Protein 8R3Z (pdb70)

B-factor: mean 154.68, std 42.26, range [57.8, 381.92]

Radius of gyration: 29.31 Å; Cα contacts (8 Å, |Δi|>4): 1502; chains: 1; bounding box: 57×66×87 Å

Solvent-accessible surface area: 35392 Å² total; per-residue (Å²): 78,98,3,33,0,0,0,0,16,0,114,1,46,96,40,83,0,1,17,0,9,24,99,25,166,38,169,42,85,7,120,111,23,24,99,63,2,1,76,47,15,4,66,99,54,56,14,199,83,51,12,20,50,134,58,74,0,12,1,56,130,138,23,104,73,48,138,100,102,7,179,72,162,74,36,4,43,12,51,58,108,57,35,65,111,0,71,113,42,59,97,18,1,59,70,0,3,4,5,6,3,54,40,2,1,0,30,82,4,38,168,33,20,1,7,19,60,137,153,67,24,101,120,13,67,133,80,3,37,94,24,2,68,131,11,2,44,67,47,79,0,39,84,32,54,0,77,1,31,12,0,2,15,25,17,7,57,30,22,77,180,9,130,36,228,105,47,30,34,8,1,0,12,3,13,9,27,35,43,14,1,6,105,83,34,0,23,79,22,8,58,67,21,43,154,140,43,147,64,95,115,65,0,61,72,76,5,84,51,31,117,0,0,0,78,31,11,37,119,30,29,35,3,67,14,18,13,68,143,30,45,0,68,39,106,56,162,166,38,1,40,115,60,4,87,125,36,42,88,53,151,23,101,22,82,138,0,13,0,4,33,65,89,136,131,78,57,11,0,2,19,36,0,28,12,42,22,49,16,72,148,38,47,88,55,174,123,10,132,108,40,34,73,150,37,38,48,13,46,13,37,46,13,28,133,39,2,39,64,10,3,84,23,120,55,4,17,82,48,3,99,60,8,4,0,58,11,61,36,157,10,12,88,20,76,1,94,82,11,94,80,18,65,10,38,5,125,80,21,70,77,52,14,89,151,100,98,10,81,28,72,58,3,6,34,142,5,63,4,55,41,26,5,77,0,93,114,3,21,0,0,26,4,84,144,24,84,24,81,127,37,10,125,96,4,6,75,14,2,41,119,10,0,81,72,0,38,0,59,7,95,93,26,97,39,41,3,15,148,74,12,25,121,31,2,20,97,4,72,169,50,64,89,121,37,103,41,147,48,17,42,0,1,0,1,10,5,32,79,120,65,128,56,31,60,65,82,5,27,22,17,2,2,85,62,23,11,6,0,1,10,34,15,15,12,126,55,6,105,53,132,184,118,11,67,62,36,0,60,68,8,0,11,29,0,0,0,2,0,28,17,162,120,85,87,42,1,0,3,2,7,58,2,81,132,28,35,2,21,108,106,3,0,0,0,0,0,5,14,65,100,51,162,1,10,0,0,0,0,4,0,52,38,61,1,35,23,3,20,5,45,41,19,86,3,63,150,99,41,64,36,44,0,104,43,4,1,83,29,6,16,73,30,0,63,91,24,47,87,83,72,149,72,72,8,94,15,2,2,6,1,4,12,6,47,42,83,118,83,26,18,145,19,3,61,91,7,10,108,19,6,49,130,38,6,77,113,12,96,78,2,35,172,138,71,10,66,6,0,5,1,3,0,10,34,159,18,42,12,13,3,0,7,49,49,195,110,47,87,15,74,13,3,78,28,5,1,6,19,56,8,95,11,27,124,25,139,43,49,11,5,4,0,1,0,26,65,37,177,150,0,7,5,79,0,0,25,0,15,9,16,75,58,89,11,184,99,92,36,92,59,3,0,47,3,0,9,9,0,0,20,3,9,6,60,136,11,8,12,20,52,12,0,0,0,0,45,2,0,54,53,2,0,60,17,7,13,48,3,105,11,93,61,8,19,98,83,2,32,60,0,2,4,15,24

Sequence (755 aa):
IDLEMNLFPVKISNLKISIYSWLIFPKIDNYKVQRNILEIALSEEALYEYIIQKNKIYQKKRHPNIKRVVLFQFQIEINHLETVYLLDNPTLQNEIFGSICQTVGFEQIGHNYYYSAERQSSQLTQSTKESLKRIFPAIEIDGGKYYLKQGLTTAIHSTKKNFSKNAISNVVELEQTSKLIQKKNLLEIIMDLNRKVKDHHKIENLLIGSRFITHYNNRIYTIHGIAWNKDPTSTFQITFEEYYKKNYQLKISDLHQPLIIYYPILYFLPEFCHLFGLSNLDADNFRIRQEITRNTQMSPSDRYRKLKTFVENQDILEFFKVWGLDIDSRMISMSGIKLPSLEIQTQTGVFPINFEQSNWLSLLNRSQVIDAPELKKWMILYPKKSMSLQEARKFSNDFQKIAQQMGMVCRPPQLQGVFDMTKFLAILKKNPSQHHINSIQLILTITPNRNKTCYRKIKQLCYRDLGIANQNVVLKNLRDQKRRMPIIRNLVRQIICKVPNFNTKYGGALWKIKNNSIPDKTLIVGIDVWHGKSIAGIVFSTDKGLHYTANYTITPRKGLEFIHNLGKIIITQLQNHYNATRQYFENILIFRDGVGNTQYNKILQEEFKSIQQELTNSSIFSEKHPKIAIILVNKRINRRLFHKNKQGQILNPKPGTFIEDQYIKSEFSNYYLVPHFSRFGTTRPIHISVIYNNTKYVNFQFVEIANILCHLNYNWAGTVRIPASVEYAHKVADFIGSNQITSIAPELLQTQFYL

Secondary structure (DSSP, 8-state):
-EEEESEEEEEE---EEEEEE--BSS----SSHHHHHHHHHHHHHT--S-EEETTEEEESS------EE-----EE--EEEEEEETTT-HHHHHHHHHHHHHHTT-EEETTEEE--SSS--TTS-HHHHHHHHHHS--EEETTTTEEEEEEEEEEEEEBSS-------SEEEEEEEEEEEEEEEEHHHHHHHHHHHT--HHHHHHHHTT-EEEETTTTEEEE--EEESS--TTS-----HHHHHHHHT----S-SS--EEEE---EEE-GGGEEEESS-GGGTT-HHHHHHHHHHH---HHHHHHHHHHHHT-HHHHHHHHHTTEEE-SS-EEEE-EEPPP-EEE-SS-EEE--SS----HHHHHHS--SB-PPB-S-EEEEESTT--HHHHHHHHHHHHHHHHHTT--B---EEEEESSSSHHHHHHHH-HHHHTTTT--EEEEEESS--HHHHHHHHHHIIIII--EEEEEEHHHHH-SSSHHHHHHHHHHHHHHHS--TTTS---B--EESS--SPSSEEEEEEEEE----EEEEEEESSSSS--EEEEEE-SSTT----SSHHHHHHHHHHHHHHHHS---SEEEE--B--TTTTHHHHHHHHHHHHHHHHHH-HHHHSSPPEEEEEEEES-----EEEE-TT--EEPPPTTEEEE--SB--SSEEEEEE-S--SSSPPP-EEEEEEEE-SSS-HHHHHHHHHHHHTT-SSSSS--SS-HHHHHHHHHHHHHHHTT-S---HHHHTS-TT-

Foldseek 3Di:
DWWFWQWFQKAFDFFKK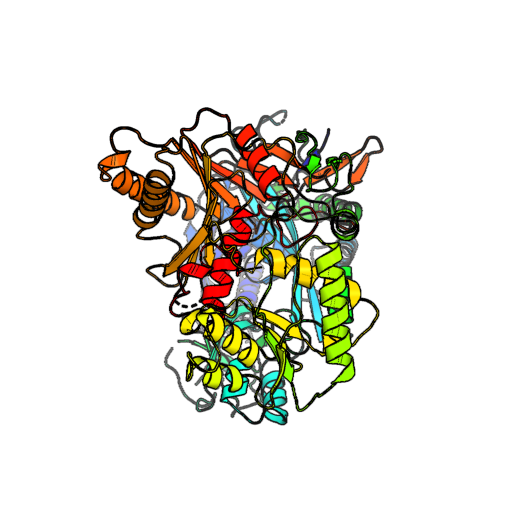WKKFKDWPDPAQQVPVVVVQVVVVCVVVPDPAWFDDPGIIIHRDDDDWDWDQDDPCGIITIGTDDIDTPLPDQVVVLVVVVRLLQAQAWDCAPQWTFHDDPSYHDVDDPVRVVLVCVLFPQDDAPVPWKTKTKGWRKGKFAWDLDVPVPDGGIIMHIFIDIWMWTPAFQQVVLVVCCVPVVDQVVSQVQQAQFWKAFDLVNYIAGFHGKAQVDWCCDDDVCSVQVVCCRNHNDHDDDRNAIWTAGPCGDTHGRRRMTTTDDHPVCPPPPVRVVVVCVVGFAFLQRRVVSLLVVLVPVVSQVSVVVNRIRTDSDTDIDDWDFDDWWWWDAPFGIGTCPFHVQFPPVVQQQEAFHFFAEADEAAEEAAVVPDDPVVLVVLQVLLQVSCVSRVHHYDRYHYDHDNVQQVVVVVCLVDCPVNVLVPYFEYEGEAAPPDLPSVLRVCQCCFQRRNHFYDYDHVVNQPDDPCNSVVSNLVSLQQQQQTAHPPPLAGTFGIDTPDALPDQLEKEKAWEWAAPCTKIKIWIDRPLLTFTQIDMDRDPDGVDDARPQPLVVVVVVQVVVCVVPVDGRQAYEYAYEDDPPVVVLVRVVVVVVNNVVSQCVPPVRNVPPRWYWYKYKYDDDSIFMWDQDPVGGTHEPGARMKAWDNTGDDPWTKMWHRHGDDPGHYDHTMIITGSDGDDDDDCVSVSSSQSSQQQRQSSGSGGDHGRNSHVLRVLVRCSCVSSVHPDGDSSSSRGSSSD

Structure (mmCIF, N/CA/C/O backbone):
data_8R3Z
#
_entry.id   8R3Z
#
_cell.length_a   1.00
_cell.length_b   1.00
_cell.length_c   1.00
_cell.angle_alpha   90.00
_cell.angle_beta   90.00
_cell.angle_gamma   90.00
#
_symmetry.space_group_name_H-M   'P 1'
#
loop_
_entity.id
_entity.type
_entity.pdbx_description
1 polymer HrAgo1
2 polymer "RNA (5'-R(P*UP*GP*AP*GP*GP*U*(MG))-3')"
3 non-polymer 'MAGNESIUM ION'
#
loop_
_atom_site.group_PDB
_atom_site.id
_atom_site.type_symbol
_atom_site.label_atom_id
_atom_site.label_alt_id
_atom_site.label_comp_id
_atom_site.label_asym_id
_atom_site.label_entity_id
_atom_site.label_seq_id
_atom_site.pdbx_PDB_ins_code
_atom_site.Cartn_x
_atom_site.Cartn_y
_atom_site.Cartn_z
_atom_site.occupancy
_atom_site.B_iso_or_equiv
_atom_site.auth_seq_id
_atom_site.auth_comp_id
_atom_site.auth_asym_id
_atom_site.auth_atom_id
_atom_site.pdbx_PDB_model_num
ATOM 1 N N . ILE A 1 27 ? 132.708 143.939 120.158 1.00 154.54 27 ILE A N 1
ATOM 2 C CA . ILE A 1 27 ? 133.074 142.549 119.918 1.00 154.50 27 ILE A CA 1
ATOM 3 C C . ILE A 1 27 ? 132.461 142.076 118.600 1.00 154.45 27 ILE A C 1
ATOM 4 O O . ILE A 1 27 ? 131.254 141.851 118.500 1.00 154.50 27 ILE A O 1
ATOM 9 N N . ASP A 1 28 ? 133.308 141.947 117.582 1.00 145.47 28 ASP A N 1
ATOM 10 C CA . ASP A 1 28 ? 132.839 141.579 116.253 1.00 145.07 28 ASP A CA 1
ATOM 11 C C . ASP A 1 28 ? 132.455 140.107 116.200 1.00 144.40 28 ASP A C 1
ATOM 12 O O . ASP A 1 28 ? 133.090 139.258 116.830 1.00 144.59 28 ASP A O 1
ATOM 17 N N . LEU A 1 29 ? 131.411 139.807 115.434 1.00 119.65 29 LEU A N 1
ATOM 18 C CA . LEU A 1 29 ? 130.948 138.447 115.226 1.00 119.79 29 LEU A CA 1
ATOM 19 C C . LEU A 1 29 ? 130.558 138.281 113.765 1.00 119.73 29 LEU A C 1
ATOM 20 O O . LEU A 1 29 ? 130.383 139.254 113.028 1.00 120.37 29 LEU A O 1
ATOM 25 N N . GLU A 1 30 ? 130.423 137.027 113.347 1.00 116.59 30 GLU A N 1
ATOM 26 C CA . GLU A 1 30 ? 129.990 136.693 112.005 1.00 116.67 30 GLU A CA 1
ATOM 27 C C . GLU A 1 30 ? 128.858 135.682 112.086 1.00 116.39 30 GLU A C 1
ATOM 28 O O . GLU A 1 30 ? 128.826 134.808 112.959 1.00 115.96 30 GLU A O 1
ATOM 34 N N . MET A 1 31 ? 127.940 135.811 111.133 1.00 112.42 31 MET A N 1
ATOM 35 C CA . MET A 1 31 ? 126.609 135.230 111.210 1.00 111.97 31 MET A CA 1
ATOM 36 C C . MET A 1 31 ? 126.448 134.338 109.991 1.00 111.44 31 MET A C 1
ATOM 37 O O . MET A 1 31 ? 126.520 134.827 108.860 1.00 111.63 31 MET A O 1
ATOM 42 N N . ASN A 1 32 ? 126.213 133.045 110.202 1.00 97.15 32 ASN A N 1
ATOM 43 C CA . ASN A 1 32 ? 126.280 132.132 109.066 1.00 97.01 32 ASN A CA 1
ATOM 44 C C . ASN A 1 32 ? 125.023 132.217 108.205 1.00 96.95 32 ASN A C 1
ATOM 45 O O . ASN A 1 32 ? 124.425 131.200 107.840 1.00 96.64 32 ASN A O 1
ATOM 50 N N . LEU A 1 33 ? 124.643 133.436 107.832 1.00 114.78 33 LEU A N 1
ATOM 51 C CA . LEU A 1 33 ? 123.575 133.678 106.873 1.00 115.49 33 LEU A CA 1
ATOM 52 C C . LEU A 1 33 ? 124.161 134.457 105.706 1.00 115.53 33 LEU A C 1
ATOM 53 O O . LEU A 1 33 ? 124.554 135.617 105.866 1.00 115.55 33 LEU A O 1
ATOM 58 N N . PHE A 1 34 ? 124.228 133.829 104.559 1.00 97.63 34 PHE A N 1
ATOM 59 C CA . PHE A 1 34 ? 124.809 134.525 103.419 1.00 96.91 34 PHE A CA 1
ATOM 60 C C . PHE A 1 34 ? 123.745 135.366 102.726 1.00 97.19 34 PHE A C 1
ATOM 61 O O . PHE A 1 34 ? 122.672 134.847 102.401 1.00 97.41 34 PHE A O 1
ATOM 69 N N . PRO A 1 35 ? 123.990 136.657 102.516 1.00 101.28 35 PRO A N 1
ATOM 70 C CA . PRO A 1 35 ? 122.998 137.502 101.837 1.00 101.52 35 PRO A CA 1
ATOM 71 C C . PRO A 1 35 ? 122.904 137.139 100.365 1.00 101.29 35 PRO A C 1
ATOM 72 O O . PRO A 1 35 ? 123.856 137.322 99.605 1.00 102.34 35 PRO A O 1
ATOM 76 N N . VAL A 1 36 ? 121.748 136.625 99.959 1.00 94.09 36 VAL A N 1
ATOM 77 C CA . VAL A 1 36 ? 121.544 136.156 98.594 1.00 94.21 36 VAL A CA 1
ATOM 78 C C . VAL A 1 36 ? 120.690 137.180 97.860 1.00 94.81 36 VAL A C 1
ATOM 79 O O . VAL A 1 36 ? 119.595 137.530 98.314 1.00 96.28 36 VAL A O 1
ATOM 83 N N . LYS A 1 37 ? 121.202 137.676 96.738 1.00 120.58 37 LYS A N 1
ATOM 84 C CA . LYS A 1 37 ? 120.446 138.565 95.864 1.00 121.29 37 LYS A CA 1
ATOM 85 C C . LYS A 1 37 ? 119.670 137.695 94.881 1.00 121.60 37 LYS A C 1
ATOM 86 O O . LYS A 1 37 ? 120.262 136.911 94.132 1.00 122.68 37 LYS A O 1
ATOM 92 N N . ILE A 1 38 ? 118.350 137.820 94.890 1.00 102.77 38 ILE A N 1
ATOM 93 C CA . ILE A 1 38 ? 117.485 136.953 94.101 1.00 102.58 38 ILE A CA 1
ATOM 94 C C . ILE A 1 38 ? 116.910 137.760 92.949 1.00 103.27 38 ILE A C 1
ATOM 95 O O . ILE A 1 38 ? 116.225 138.767 93.162 1.00 103.74 38 ILE A O 1
ATOM 100 N N . SER A 1 39 ? 117.193 137.320 91.728 1.00 133.16 39 SER A N 1
ATOM 101 C CA . SER A 1 39 ? 116.620 137.942 90.549 1.00 133.96 39 SER A CA 1
ATOM 102 C C . SER A 1 39 ? 115.200 137.439 90.330 1.00 134.19 39 SER A C 1
ATOM 103 O O . SER A 1 39 ? 114.882 136.276 90.595 1.00 134.38 39 SER A O 1
ATOM 106 N N . ASN A 1 40 ? 114.341 138.330 89.839 1.00 150.72 40 ASN A N 1
ATOM 107 C CA . ASN A 1 40 ? 112.933 138.005 89.623 1.00 151.05 40 ASN A CA 1
ATOM 108 C C . ASN A 1 40 ? 112.759 137.209 88.327 1.00 151.44 40 ASN A C 1
ATOM 109 O O . ASN A 1 40 ? 112.090 137.626 87.382 1.00 151.84 40 ASN A O 1
ATOM 114 N N . LEU A 1 41 ? 113.389 136.039 88.297 1.00 151.47 41 LEU A N 1
ATOM 115 C CA . LEU A 1 41 ? 113.282 135.167 87.136 1.00 151.69 41 LEU A CA 1
ATOM 116 C C . LEU A 1 41 ? 111.868 134.617 87.008 1.00 151.90 41 LEU A C 1
ATOM 117 O O . LEU A 1 41 ? 111.228 134.261 88.000 1.00 152.06 41 LEU A O 1
ATOM 122 N N . LYS A 1 42 ? 111.383 134.552 85.773 1.00 150.50 42 LYS A N 1
ATOM 123 C CA . LYS A 1 42 ? 110.072 133.992 85.479 1.00 150.38 42 LYS A CA 1
ATOM 124 C C . LYS A 1 42 ? 110.215 132.485 85.307 1.00 150.67 42 LYS A C 1
ATOM 125 O O . LYS A 1 42 ? 110.866 132.025 84.364 1.00 150.54 42 LYS A O 1
ATOM 131 N N . ILE A 1 43 ? 109.613 131.721 86.212 1.00 155.57 43 ILE A N 1
ATOM 132 C CA . ILE A 1 43 ? 109.759 130.271 86.250 1.00 155.46 43 ILE A CA 1
ATOM 133 C C . ILE A 1 43 ? 108.497 129.639 85.686 1.00 155.72 43 ILE A C 1
ATOM 134 O O . ILE A 1 43 ? 107.382 130.019 86.065 1.00 155.92 43 ILE A O 1
ATOM 139 N N . SER A 1 44 ? 108.670 128.676 84.785 1.00 161.60 44 SER A N 1
ATOM 140 C CA . SER A 1 44 ? 107.563 127.950 84.185 1.00 161.65 44 SER A CA 1
ATOM 141 C C . SER A 1 44 ? 107.579 126.508 84.669 1.00 161.49 44 SER A C 1
ATOM 142 O O . SER A 1 44 ? 108.636 125.863 84.696 1.00 161.58 44 SER A O 1
ATOM 145 N N . ILE A 1 45 ? 106.402 126.011 85.042 1.00 160.33 45 ILE A N 1
ATOM 146 C CA . ILE A 1 45 ? 106.226 124.680 85.608 1.00 160.28 45 ILE A CA 1
ATOM 147 C C . ILE A 1 45 ? 105.544 123.818 84.558 1.00 160.74 45 ILE A C 1
ATOM 148 O O . ILE A 1 45 ? 104.457 124.161 84.076 1.00 161.11 45 ILE A O 1
ATOM 153 N N . TYR A 1 46 ? 106.170 122.701 84.209 1.00 165.14 46 TYR A N 1
ATOM 154 C CA . TYR A 1 46 ? 105.630 121.775 83.226 1.00 165.14 46 TYR A CA 1
ATOM 155 C C . TYR A 1 46 ? 105.373 120.426 83.883 1.00 165.44 46 TYR A C 1
ATOM 156 O O . TYR A 1 46 ? 106.110 120.015 84.782 1.00 165.27 46 TYR A O 1
ATOM 165 N N . SER A 1 47 ? 104.323 119.746 83.439 1.00 185.50 47 SER A N 1
ATOM 166 C CA . SER A 1 47 ? 103.965 118.441 83.973 1.00 185.90 47 SER A CA 1
ATOM 167 C C . SER A 1 47 ? 104.210 117.359 82.930 1.00 186.15 47 SER A C 1
ATOM 168 O O . SER A 1 47 ? 103.958 117.552 81.739 1.00 186.11 47 SER A O 1
ATOM 171 N N . TRP A 1 48 ? 104.695 116.210 83.393 1.00 192.61 48 TRP A N 1
ATOM 172 C CA . TRP A 1 48 ? 105.076 115.112 82.517 1.00 192.74 48 TRP A CA 1
ATOM 173 C C . TRP A 1 48 ? 104.337 113.835 82.889 1.00 192.77 48 TRP A C 1
ATOM 174 O O . TRP A 1 48 ? 104.163 113.524 84.071 1.00 192.53 48 TRP A O 1
ATOM 185 N N . LEU A 1 49 ? 103.906 113.104 81.862 1.00 202.57 49 LEU A N 1
ATOM 186 C CA . LEU A 1 49 ? 103.263 111.808 82.011 1.00 202.64 49 LEU A CA 1
ATOM 187 C C . LEU A 1 49 ? 103.910 110.819 81.052 1.00 202.77 49 LEU A C 1
ATOM 188 O O . LEU A 1 49 ? 104.429 111.201 79.999 1.00 202.75 49 LEU A O 1
ATOM 193 N N . ILE A 1 50 ? 103.876 109.542 81.424 1.00 208.13 50 ILE A N 1
ATOM 194 C CA . ILE A 1 50 ? 104.430 108.465 80.612 1.00 208.26 50 ILE A CA 1
ATOM 195 C C . ILE A 1 50 ? 103.312 107.488 80.282 1.00 208.49 50 ILE A C 1
ATOM 196 O O . ILE A 1 50 ? 102.566 107.067 81.174 1.00 208.47 50 ILE A O 1
ATOM 201 N N . PHE A 1 51 ? 103.194 107.139 79.000 1.00 219.66 51 PHE A N 1
ATOM 202 C CA . PHE A 1 51 ? 102.118 106.248 78.568 1.00 219.82 51 PHE A CA 1
ATOM 203 C C . PHE A 1 51 ? 102.177 104.881 79.239 1.00 219.97 51 PHE A C 1
ATOM 204 O O . PHE A 1 51 ? 101.143 104.438 79.770 1.00 219.92 51 PHE A O 1
ATOM 212 N N . PRO A 1 52 ? 103.304 104.165 79.263 1.00 224.54 52 PRO A N 1
ATOM 213 C CA . PRO A 1 52 ? 103.343 102.915 80.029 1.00 224.56 52 PRO A CA 1
ATOM 214 C C . PRO A 1 52 ? 103.268 103.181 81.523 1.00 224.46 52 PRO A C 1
ATOM 215 O O . PRO A 1 52 ? 103.685 104.232 82.016 1.00 224.41 52 PRO A O 1
ATOM 219 N N . LYS A 1 53 ? 102.725 102.203 82.249 1.00 222.89 53 LYS A N 1
ATOM 220 C CA . LYS A 1 53 ? 102.584 102.298 83.701 1.00 222.97 53 LYS A CA 1
ATOM 221 C C . LYS A 1 53 ? 103.910 101.921 84.363 1.00 222.95 53 LYS A C 1
ATOM 222 O O . LYS A 1 53 ? 104.084 100.843 84.936 1.00 222.88 53 LYS A O 1
ATOM 228 N N . ILE A 1 54 ? 104.861 102.846 84.274 1.00 220.57 54 ILE A N 1
ATOM 229 C CA . ILE A 1 54 ? 106.185 102.680 84.858 1.00 220.50 54 ILE A CA 1
ATOM 230 C C . ILE A 1 54 ? 106.397 103.779 85.888 1.00 220.50 54 ILE A C 1
ATOM 231 O O . ILE A 1 54 ? 106.222 104.966 85.586 1.00 220.44 54 ILE A O 1
ATOM 236 N N . ASP A 1 55 ? 106.760 103.382 87.104 1.00 223.97 55 ASP A N 1
ATOM 237 C CA . ASP A 1 55 ? 107.038 104.310 88.194 1.00 223.99 55 ASP A CA 1
ATOM 238 C C . ASP A 1 55 ? 108.308 103.893 88.918 1.00 223.75 55 ASP A C 1
ATOM 239 O O . ASP A 1 55 ? 108.354 103.833 90.151 1.00 223.89 55 ASP A O 1
ATOM 244 N N . ASN A 1 56 ? 109.360 103.601 88.156 1.00 211.66 56 ASN A N 1
ATOM 245 C CA . ASN A 1 56 ? 110.574 103.020 88.713 1.00 211.62 56 ASN A CA 1
ATOM 246 C C . ASN A 1 56 ? 111.514 104.050 89.320 1.00 211.74 56 ASN A C 1
ATOM 247 O O . ASN A 1 56 ? 112.566 103.661 89.841 1.00 211.64 56 ASN A O 1
ATOM 252 N N . TYR A 1 57 ? 111.192 105.342 89.217 1.00 218.05 57 TYR A N 1
ATOM 253 C CA . TYR A 1 57 ? 111.910 106.410 89.908 1.00 218.22 57 TYR A CA 1
ATOM 254 C C . TYR A 1 57 ? 113.287 106.623 89.283 1.00 218.18 57 TYR A C 1
ATOM 255 O O . TYR A 1 57 ? 113.953 107.627 89.556 1.00 218.23 57 TYR A O 1
ATOM 264 N N . LYS A 1 58 ? 113.690 105.727 88.385 1.00 204.82 58 LYS A N 1
ATOM 265 C CA . LYS A 1 58 ? 114.956 105.851 87.674 1.00 204.46 58 LYS A CA 1
ATOM 266 C C . LYS A 1 58 ? 114.785 105.761 86.166 1.00 204.18 58 LYS A C 1
ATOM 267 O O . LYS A 1 58 ? 115.500 106.448 85.426 1.00 204.12 58 LYS A O 1
ATOM 273 N N . VAL A 1 59 ? 113.852 104.938 85.682 1.00 194.08 59 VAL A N 1
ATOM 274 C CA . VAL A 1 59 ? 113.609 104.886 84.245 1.00 193.95 59 VAL A CA 1
ATOM 275 C C . VAL A 1 59 ? 112.824 106.110 83.795 1.00 193.97 59 VAL A C 1
ATOM 276 O O . VAL A 1 59 ? 113.006 106.593 82.671 1.00 193.78 59 VAL A O 1
ATOM 280 N N . GLN A 1 60 ? 111.949 106.635 84.656 1.00 195.26 60 GLN A N 1
ATOM 281 C CA . GLN A 1 60 ? 111.195 107.834 84.310 1.00 195.19 60 GLN A CA 1
ATOM 282 C C . GLN A 1 60 ? 112.127 109.022 84.120 1.00 195.05 60 GLN A C 1
ATOM 283 O O . GLN A 1 60 ? 112.016 109.765 83.139 1.00 194.81 60 GLN A O 1
ATOM 289 N N . ARG A 1 61 ? 113.066 109.206 85.051 1.00 189.39 61 ARG A N 1
ATOM 290 C CA . ARG A 1 61 ? 114.040 110.283 84.917 1.00 189.30 61 ARG A CA 1
ATOM 291 C C . ARG A 1 61 ? 114.894 110.094 83.672 1.00 189.12 61 ARG A C 1
ATOM 292 O O . ARG A 1 61 ? 115.192 111.061 82.963 1.00 188.88 61 ARG A O 1
ATOM 300 N N . ASN A 1 62 ? 115.299 108.854 83.393 1.00 185.98 62 ASN A N 1
ATOM 301 C CA . ASN A 1 62 ? 116.132 108.586 82.226 1.00 185.87 62 ASN A CA 1
ATOM 302 C C . ASN A 1 62 ? 115.403 108.938 80.935 1.00 185.89 62 ASN A C 1
ATOM 303 O O . ASN A 1 62 ? 115.953 109.624 80.064 1.00 186.00 62 ASN A O 1
ATOM 308 N N . ILE A 1 63 ? 114.159 108.476 80.792 1.00 188.65 63 ILE A N 1
ATOM 309 C CA . ILE A 1 63 ? 113.420 108.751 79.565 1.00 188.83 63 ILE A CA 1
ATOM 310 C C . ILE A 1 63 ? 113.083 110.234 79.460 1.00 188.85 63 ILE A C 1
ATOM 311 O O . ILE A 1 63 ? 113.075 110.798 78.358 1.00 188.76 63 ILE A O 1
ATOM 316 N N . LEU A 1 64 ? 112.814 110.896 80.590 1.00 186.61 64 LEU A N 1
ATOM 317 C CA . LEU A 1 64 ? 112.585 112.336 80.562 1.00 186.58 64 LEU A CA 1
ATOM 318 C C . LEU A 1 64 ? 113.828 113.079 80.095 1.00 186.49 64 LEU A C 1
ATOM 319 O O . LEU A 1 64 ? 113.736 114.025 79.304 1.00 186.17 64 LEU A O 1
ATOM 324 N N . GLU A 1 65 ? 115.001 112.669 80.581 1.00 187.32 65 GLU A N 1
ATOM 325 C CA . GLU A 1 65 ? 116.245 113.284 80.137 1.00 187.27 65 GLU A CA 1
ATOM 326 C C . GLU A 1 65 ? 116.464 113.047 78.651 1.00 187.32 65 GLU A C 1
ATOM 327 O O . GLU A 1 65 ? 116.914 113.945 77.931 1.00 187.26 65 GLU A O 1
ATOM 333 N N . ILE A 1 66 ? 116.152 111.840 78.177 1.00 189.16 66 ILE A N 1
ATOM 334 C CA . ILE A 1 66 ? 116.288 111.540 76.754 1.00 189.17 66 ILE A CA 1
ATOM 335 C C . ILE A 1 66 ? 115.395 112.460 75.932 1.00 188.98 66 ILE A C 1
ATOM 336 O O . ILE A 1 66 ? 115.821 113.033 74.923 1.00 189.13 66 ILE A O 1
ATOM 341 N N . ALA A 1 67 ? 114.141 112.622 76.361 1.00 180.63 67 ALA A N 1
ATOM 342 C CA . ALA A 1 67 ? 113.213 113.479 75.628 1.00 180.72 67 ALA A CA 1
ATOM 343 C C . ALA A 1 67 ? 113.668 114.934 75.645 1.00 180.63 67 ALA A C 1
ATOM 344 O O . ALA A 1 67 ? 113.595 115.629 74.623 1.00 180.89 67 ALA A O 1
ATOM 346 N N . LEU A 1 68 ? 114.133 115.415 76.800 1.00 166.06 68 LEU A N 1
ATOM 347 C CA . LEU A 1 68 ? 114.586 116.798 76.895 1.00 165.88 68 LEU A CA 1
ATOM 348 C C . LEU A 1 68 ? 115.803 117.038 76.013 1.00 166.44 68 LEU A C 1
ATOM 349 O O . LEU A 1 68 ? 115.905 118.078 75.351 1.00 166.37 68 LEU A O 1
ATOM 354 N N . SER A 1 69 ? 116.739 116.087 75.994 1.00 188.40 69 SER A N 1
ATOM 355 C CA . SER A 1 69 ? 117.882 116.190 75.095 1.00 188.61 69 SER A CA 1
ATOM 356 C C . SER A 1 69 ? 117.435 116.178 73.641 1.00 188.69 69 SER A C 1
ATOM 357 O O . SER A 1 69 ? 117.994 116.896 72.804 1.00 188.56 69 SER A O 1
ATOM 360 N N . GLU A 1 70 ? 116.429 115.360 73.321 1.00 203.90 70 GLU A N 1
ATOM 361 C CA . GLU A 1 70 ? 115.896 115.338 71.964 1.00 204.30 70 GLU A CA 1
ATOM 362 C C . GLU A 1 70 ? 115.337 116.698 71.573 1.00 204.30 70 GLU A C 1
ATOM 363 O O . GLU A 1 70 ? 115.565 117.173 70.455 1.00 204.60 70 GLU A O 1
ATOM 369 N N . GLU A 1 71 ? 114.605 117.342 72.481 1.00 195.84 71 GLU A N 1
ATOM 370 C CA . GLU A 1 71 ? 114.080 118.668 72.193 1.00 195.91 71 GLU A CA 1
ATOM 371 C C . GLU A 1 71 ? 115.167 119.729 72.351 1.00 195.72 71 GLU A C 1
ATOM 372 O O . GLU A 1 71 ? 115.057 120.811 71.766 1.00 195.81 71 GLU A O 1
ATOM 378 N N . ALA A 1 72 ? 116.252 119.397 73.057 1.00 186.14 72 ALA A N 1
ATOM 379 C CA . ALA A 1 72 ? 117.408 120.269 73.279 1.00 186.07 72 ALA A CA 1
ATOM 380 C C . ALA A 1 72 ? 117.027 121.505 74.102 1.00 185.96 72 ALA A C 1
ATOM 381 O O . ALA A 1 72 ? 117.123 122.652 73.661 1.00 186.04 72 ALA A O 1
ATOM 383 N N . LEU A 1 73 ? 116.580 121.224 75.323 1.00 168.39 73 LEU A N 1
ATOM 384 C CA . LEU A 1 73 ? 116.462 122.210 76.398 1.00 168.00 73 LEU A CA 1
ATOM 385 C C . LEU A 1 73 ? 117.485 121.845 77.468 1.00 167.78 73 LEU A C 1
ATOM 386 O O . LEU A 1 73 ? 117.196 121.059 78.372 1.00 167.68 73 LEU A O 1
ATOM 391 N N . TYR A 1 74 ? 118.687 122.412 77.357 1.00 164.33 74 TYR A N 1
ATOM 392 C CA . TYR A 1 74 ? 119.725 122.123 78.341 1.00 164.31 74 TYR A CA 1
ATOM 393 C C . TYR A 1 74 ? 119.378 122.720 79.701 1.00 164.13 74 TYR A C 1
ATOM 394 O O . TYR A 1 74 ? 119.604 122.087 80.738 1.00 164.16 74 TYR A O 1
ATOM 403 N N . GLU A 1 75 ? 118.822 123.930 79.718 1.00 148.37 75 GLU A N 1
ATOM 404 C CA . GLU A 1 75 ? 118.420 124.585 80.962 1.00 147.91 75 GLU A CA 1
ATOM 405 C C . GLU A 1 75 ? 117.077 124.022 81.406 1.00 147.56 75 GLU A C 1
ATOM 406 O O . GLU A 1 75 ? 116.030 124.374 80.859 1.00 148.15 75 GLU A O 1
ATOM 412 N N . TYR A 1 76 ? 117.104 123.145 82.407 1.00 126.18 76 TYR A N 1
ATOM 413 C CA . TYR A 1 76 ? 115.886 122.546 82.929 1.00 126.01 76 TYR A CA 1
ATOM 414 C C . TYR A 1 76 ? 116.160 122.005 84.323 1.00 125.70 76 TYR A C 1
ATOM 415 O O . TYR A 1 76 ? 117.304 121.729 84.689 1.00 125.44 76 TYR A O 1
ATOM 424 N N . ILE A 1 77 ? 115.088 121.850 85.097 1.00 135.43 77 ILE A N 1
ATOM 425 C CA . ILE A 1 77 ? 115.160 121.291 86.444 1.00 135.56 77 ILE A CA 1
ATOM 426 C C . ILE A 1 77 ? 114.064 120.246 86.590 1.00 135.64 77 ILE A C 1
ATOM 427 O O . ILE A 1 77 ? 112.921 120.490 86.202 1.00 135.81 77 ILE A O 1
ATOM 432 N N . ILE A 1 78 ? 114.399 119.087 87.146 1.00 139.26 78 ILE A N 1
ATOM 433 C CA . ILE A 1 78 ? 113.423 118.030 87.381 1.00 139.46 78 ILE A CA 1
ATOM 434 C C . ILE A 1 78 ? 113.177 117.935 88.879 1.00 139.57 78 ILE A C 1
ATOM 435 O O . ILE A 1 78 ? 114.115 117.711 89.654 1.00 139.69 78 ILE A O 1
ATOM 440 N N . GLN A 1 79 ? 111.922 118.105 89.289 1.00 150.70 79 GLN A N 1
ATOM 441 C CA . GLN A 1 79 ? 111.503 117.907 90.672 1.00 150.95 79 GLN A CA 1
ATOM 442 C C . GLN A 1 79 ? 110.309 116.963 90.634 1.00 151.43 79 GLN A C 1
ATOM 443 O O . GLN A 1 79 ? 109.168 117.390 90.433 1.00 151.63 79 GLN A O 1
ATOM 449 N N . LYS A 1 80 ? 110.596 115.673 90.805 1.00 166.42 80 LYS A N 1
ATOM 450 C CA . LYS A 1 80 ? 109.587 114.623 90.828 1.00 166.88 80 LYS A CA 1
ATOM 451 C C . LYS A 1 80 ? 108.712 114.712 89.583 1.00 167.14 80 LYS A C 1
ATOM 452 O O . LYS A 1 80 ? 109.182 114.462 88.470 1.00 166.84 80 LYS A O 1
ATOM 458 N N . ASN A 1 81 ? 107.444 115.082 89.759 1.00 182.19 81 ASN A N 1
ATOM 459 C CA . ASN A 1 81 ? 106.481 115.090 88.665 1.00 182.29 81 ASN A CA 1
ATOM 460 C C . ASN A 1 81 ? 106.444 116.397 87.879 1.00 182.12 81 ASN A C 1
ATOM 461 O O . ASN A 1 81 ? 105.750 116.456 86.858 1.00 182.34 81 ASN A O 1
ATOM 466 N N . LYS A 1 82 ? 107.157 117.435 88.311 1.00 169.13 82 LYS A N 1
ATOM 467 C CA . LYS A 1 82 ? 107.174 118.718 87.616 1.00 168.86 82 LYS A CA 1
ATOM 468 C C . LYS A 1 82 ? 108.575 119.085 87.139 1.00 168.65 82 LYS A C 1
ATOM 469 O O . LYS A 1 82 ? 109.582 118.525 87.588 1.00 168.71 82 LYS A O 1
ATOM 475 N N . ILE A 1 83 ? 108.611 120.020 86.190 1.00 153.51 83 ILE A N 1
ATOM 476 C CA . ILE A 1 83 ? 109.828 120.477 85.531 1.00 153.13 83 ILE A CA 1
ATOM 477 C C . ILE A 1 83 ? 109.863 121.996 85.592 1.00 153.04 83 ILE A C 1
ATOM 478 O O . ILE A 1 83 ? 108.852 122.655 85.324 1.00 153.29 83 ILE A O 1
ATOM 483 N N . TYR A 1 84 ? 111.028 122.543 85.921 1.00 149.91 84 TYR A N 1
ATOM 484 C CA . TYR A 1 84 ? 111.243 123.978 86.027 1.00 149.93 84 TYR A CA 1
ATOM 485 C C . TYR A 1 84 ? 111.996 124.446 84.792 1.00 149.67 84 TYR A C 1
ATOM 486 O O . TYR A 1 84 ? 113.002 123.835 84.409 1.00 149.80 84 TYR A O 1
ATOM 495 N N . GLN A 1 85 ? 111.524 125.532 84.182 1.00 144.27 85 GLN A N 1
ATOM 496 C CA . GLN A 1 85 ? 112.242 126.144 83.074 1.00 144.10 85 GLN A CA 1
ATOM 497 C C . GLN A 1 85 ? 112.291 127.654 83.253 1.00 144.32 85 GLN A C 1
ATOM 498 O O . GLN A 1 85 ? 111.386 128.258 83.835 1.00 144.82 85 GLN A O 1
ATOM 504 N N . LYS A 1 86 ? 113.372 128.256 82.751 1.00 137.62 86 LYS A N 1
ATOM 505 C CA . LYS A 1 86 ? 113.521 129.705 82.818 1.00 137.60 86 LYS A CA 1
ATOM 506 C C . LYS A 1 86 ? 112.651 130.412 81.788 1.00 137.68 86 LYS A C 1
ATOM 507 O O . LYS A 1 86 ? 112.132 131.501 82.055 1.00 137.84 86 LYS A O 1
ATOM 513 N N . LYS A 1 87 ? 112.493 129.827 80.607 1.00 154.45 87 LYS A N 1
ATOM 514 C CA . LYS A 1 87 ? 111.711 130.426 79.537 1.00 155.13 87 LYS A CA 1
ATOM 515 C C . LYS A 1 87 ? 110.525 129.530 79.214 1.00 155.43 87 LYS A C 1
ATOM 516 O O . LYS A 1 87 ? 110.688 128.320 79.028 1.00 155.31 87 LYS A O 1
ATOM 522 N N . ARG A 1 88 ? 109.339 130.125 79.152 1.00 172.68 88 ARG A N 1
ATOM 523 C CA . ARG A 1 88 ? 108.134 129.384 78.808 1.00 172.94 88 ARG A CA 1
ATOM 524 C C . ARG A 1 88 ? 108.180 128.991 77.337 1.00 173.16 88 ARG A C 1
ATOM 525 O O . ARG A 1 88 ? 108.413 129.837 76.468 1.00 173.05 88 ARG A O 1
ATOM 533 N N . HIS A 1 89 ? 107.960 127.711 77.061 1.00 183.61 89 HIS A N 1
ATOM 534 C CA . HIS A 1 89 ? 107.849 127.211 75.703 1.00 183.68 89 HIS A CA 1
ATOM 535 C C . HIS A 1 89 ? 106.678 126.242 75.626 1.00 183.77 89 HIS A C 1
ATOM 536 O O . HIS A 1 89 ? 106.311 125.630 76.635 1.00 183.76 89 HIS A O 1
ATOM 543 N N . PRO A 1 90 ? 106.068 126.088 74.450 1.00 178.28 90 PRO A N 1
ATOM 544 C CA . PRO A 1 90 ? 104.819 125.321 74.361 1.00 178.22 90 PRO A CA 1
ATOM 545 C C . PRO A 1 90 ? 104.999 123.867 74.771 1.00 178.36 90 PRO A C 1
ATOM 546 O O . PRO A 1 90 ? 106.113 123.354 74.890 1.00 178.36 90 PRO A O 1
ATOM 550 N N . ASN A 1 91 ? 103.869 123.212 75.024 1.00 181.72 91 ASN A N 1
ATOM 551 C CA . ASN A 1 91 ? 103.885 121.803 75.392 1.00 181.74 91 ASN A CA 1
ATOM 552 C C . ASN A 1 91 ? 104.303 120.944 74.206 1.00 181.99 91 ASN A C 1
ATOM 553 O O . ASN A 1 91 ? 103.740 121.055 73.113 1.00 181.91 91 ASN A O 1
ATOM 558 N N . ILE A 1 92 ? 105.294 120.080 74.423 1.00 189.30 92 ILE A N 1
ATOM 559 C CA . ILE A 1 92 ? 105.761 119.135 73.414 1.00 189.49 92 ILE A CA 1
ATOM 560 C C . ILE A 1 92 ? 105.553 117.721 73.934 1.00 189.67 92 ILE A C 1
ATOM 561 O O . ILE A 1 92 ? 105.999 117.386 75.037 1.00 189.29 92 ILE A O 1
ATOM 566 N N . LYS A 1 93 ? 104.885 116.894 73.135 1.00 221.97 93 LYS A N 1
ATOM 567 C CA . LYS A 1 93 ? 104.699 115.481 73.430 1.00 222.20 93 LYS A CA 1
ATOM 568 C C . LYS A 1 93 ? 105.278 114.669 72.281 1.00 222.23 93 LYS A C 1
ATOM 569 O O . LYS A 1 93 ? 105.086 115.017 71.112 1.00 222.26 93 LYS A O 1
ATOM 575 N N . ARG A 1 94 ? 106.007 113.606 72.615 1.00 209.74 94 ARG A N 1
ATOM 576 C CA . ARG A 1 94 ? 106.639 112.774 71.604 1.00 209.60 94 ARG A CA 1
ATOM 577 C C . ARG A 1 94 ? 106.840 111.371 72.154 1.00 209.66 94 ARG A C 1
ATOM 578 O O . ARG A 1 94 ? 106.969 111.165 73.363 1.00 209.52 94 ARG A O 1
ATOM 586 N N . VAL A 1 95 ? 106.872 110.405 71.242 1.00 220.20 95 VAL A N 1
ATOM 587 C CA . VAL A 1 95 ? 107.140 109.015 71.588 1.00 220.28 95 VAL A CA 1
ATOM 588 C C . VAL A 1 95 ? 108.646 108.803 71.558 1.00 220.32 95 VAL A C 1
ATOM 589 O O . VAL A 1 95 ? 109.313 109.159 70.581 1.00 220.25 95 VAL A O 1
ATOM 593 N N . VAL A 1 96 ? 109.184 108.229 72.627 1.00 222.91 96 VAL A N 1
ATOM 594 C CA . VAL A 1 96 ? 110.609 107.942 72.717 1.00 223.06 96 VAL A CA 1
ATOM 595 C C . VAL A 1 96 ? 110.829 106.462 72.442 1.00 223.04 96 VAL A C 1
ATOM 596 O O . VAL A 1 96 ? 110.219 105.602 73.089 1.00 222.88 96 VAL A O 1
ATOM 600 N N . LEU A 1 97 ? 111.700 106.163 71.482 1.00 223.45 97 LEU A N 1
ATOM 601 C CA . LEU A 1 97 ? 112.035 104.784 71.137 1.00 223.44 97 LEU A CA 1
ATOM 602 C C . LEU A 1 97 ? 113.167 104.356 72.063 1.00 223.46 97 LEU A C 1
ATOM 603 O O . LEU A 1 97 ? 114.321 104.750 71.877 1.00 223.44 97 LEU A O 1
ATOM 608 N N . PHE A 1 98 ? 112.836 103.549 73.068 1.00 229.11 98 PHE A N 1
ATOM 609 C CA . PHE A 1 98 ? 113.816 103.113 74.049 1.00 229.23 98 PHE A CA 1
ATOM 610 C C . PHE A 1 98 ? 113.424 101.738 74.565 1.00 229.21 98 PHE A C 1
ATOM 611 O O . PHE A 1 98 ? 112.259 101.336 74.495 1.00 229.11 98 PHE A O 1
ATOM 619 N N . GLN A 1 99 ? 114.418 101.024 75.090 1.00 224.80 99 GLN A N 1
ATOM 620 C CA . GLN A 1 99 ? 114.229 99.684 75.643 1.00 224.67 99 GLN A CA 1
ATOM 621 C C . GLN A 1 99 ? 113.555 98.744 74.647 1.00 224.64 99 GLN A C 1
ATOM 622 O O . GLN A 1 99 ? 112.365 98.451 74.765 1.00 224.60 99 GLN A O 1
ATOM 628 N N . PHE A 1 103 ? 105.023 104.602 75.095 1.00 210.22 103 PHE A N 1
ATOM 629 C CA . PHE A 1 103 ? 106.235 105.356 75.394 1.00 210.20 103 PHE A CA 1
ATOM 630 C C . PHE A 1 103 ? 106.052 106.826 75.044 1.00 210.20 103 PHE A C 1
ATOM 631 O O . PHE A 1 103 ? 106.911 107.436 74.409 1.00 210.08 103 PHE A O 1
ATOM 639 N N . GLN A 1 104 ? 104.927 107.392 75.469 1.00 213.63 104 GLN A N 1
ATOM 640 C CA . GLN A 1 104 ? 104.587 108.780 75.189 1.00 213.69 104 GLN A CA 1
ATOM 641 C C . GLN A 1 104 ? 104.965 109.636 76.391 1.00 213.68 104 GLN A C 1
ATOM 642 O O . GLN A 1 104 ? 104.541 109.353 77.516 1.00 213.61 104 GLN A O 1
ATOM 648 N N . ILE A 1 105 ? 105.753 110.678 76.151 1.00 208.20 105 ILE A N 1
ATOM 649 C CA . ILE A 1 105 ? 106.213 111.576 77.203 1.00 208.06 105 ILE A CA 1
ATOM 650 C C . ILE A 1 105 ? 105.459 112.889 77.060 1.00 207.97 105 ILE A C 1
ATOM 651 O O . ILE A 1 105 ? 105.590 113.590 76.051 1.00 207.99 105 ILE A O 1
ATOM 656 N N . GLU A 1 106 ? 104.684 113.232 78.081 1.00 206.14 106 GLU A N 1
ATOM 657 C CA . GLU A 1 106 ? 103.839 114.413 78.051 1.00 206.18 106 GLU A CA 1
ATOM 658 C C . GLU A 1 106 ? 104.571 115.623 78.616 1.00 205.98 106 GLU A C 1
ATOM 659 O O . GLU A 1 106 ? 105.475 115.499 79.444 1.00 205.82 106 GLU A O 1
ATOM 665 N N . ILE A 1 107 ? 104.181 116.799 78.134 1.00 195.00 107 ILE A N 1
ATOM 666 C CA . ILE A 1 107 ? 104.576 118.072 78.724 1.00 194.81 107 ILE A CA 1
ATOM 667 C C . ILE A 1 107 ? 103.321 118.923 78.842 1.00 194.62 107 ILE A C 1
ATOM 668 O O . ILE A 1 107 ? 102.546 119.022 77.885 1.00 194.49 107 ILE A O 1
ATOM 673 N N . ASN A 1 108 ? 103.102 119.512 80.015 1.00 185.20 108 ASN A N 1
ATOM 674 C CA . ASN A 1 108 ? 101.898 120.297 80.262 1.00 184.95 108 ASN A CA 1
ATOM 675 C C . ASN A 1 108 ? 102.250 121.511 81.104 1.00 184.56 108 ASN A C 1
ATOM 676 O O . ASN A 1 108 ? 102.643 121.368 82.265 1.00 184.33 108 ASN A O 1
ATOM 681 N N . HIS A 1 109 ? 102.106 122.699 80.519 1.00 168.62 109 HIS A N 1
ATOM 682 C CA . HIS A 1 109 ? 102.251 123.930 81.282 1.00 168.36 109 HIS A CA 1
ATOM 683 C C . HIS A 1 109 ? 101.203 123.975 82.384 1.00 168.26 109 HIS A C 1
ATOM 684 O O . HIS A 1 109 ? 100.013 123.760 82.136 1.00 168.29 109 HIS A O 1
ATOM 691 N N . LEU A 1 110 ? 101.644 124.257 83.603 1.00 174.21 110 LEU A N 1
ATOM 692 C CA . LEU A 1 110 ? 100.754 124.229 84.756 1.00 174.40 110 LEU A CA 1
ATOM 693 C C . LEU A 1 110 ? 100.776 125.506 85.576 1.00 174.52 110 LEU A C 1
ATOM 694 O O . LEU A 1 110 ? 99.755 125.865 86.169 1.00 174.80 110 LEU A O 1
ATOM 699 N N . GLU A 1 111 ? 101.905 126.206 85.631 1.00 178.40 111 GLU A N 1
ATOM 700 C CA . GLU A 1 111 ? 102.041 127.324 86.552 1.00 178.58 111 GLU A CA 1
ATOM 701 C C . GLU A 1 111 ? 103.162 128.231 86.064 1.00 178.32 111 GLU A C 1
ATOM 702 O O . GLU A 1 111 ? 104.133 127.759 85.467 1.00 178.41 111 GLU A O 1
ATOM 708 N N . THR A 1 112 ? 103.011 129.535 86.303 1.00 161.98 112 THR A N 1
ATOM 709 C CA . THR A 1 112 ? 104.076 130.491 85.999 1.00 161.69 112 THR A CA 1
ATOM 710 C C . THR A 1 112 ? 103.879 131.720 86.882 1.00 161.84 112 THR A C 1
ATOM 711 O O . THR A 1 112 ? 103.020 132.559 86.594 1.00 162.04 112 THR A O 1
ATOM 715 N N . VAL A 1 113 ? 104.670 131.819 87.954 1.00 157.17 113 VAL A N 1
ATOM 716 C CA . VAL A 1 113 ? 104.751 133.037 88.751 1.00 157.01 113 VAL A CA 1
ATOM 717 C C . VAL A 1 113 ? 106.216 133.404 88.925 1.00 156.46 113 VAL A C 1
ATOM 718 O O . VAL A 1 113 ? 107.120 132.607 88.666 1.00 156.34 113 VAL A O 1
ATOM 722 N N . TYR A 1 114 ? 106.436 134.633 89.375 1.00 143.12 114 TYR A N 1
ATOM 723 C CA . TYR A 1 114 ? 107.785 135.116 89.611 1.00 143.18 114 TYR A CA 1
ATOM 724 C C . TYR A 1 114 ? 108.424 134.374 90.778 1.00 142.65 114 TYR A C 1
ATOM 725 O O . TYR A 1 114 ? 107.749 133.926 91.708 1.00 142.46 114 TYR A O 1
ATOM 734 N N . LEU A 1 115 ? 109.748 134.242 90.715 1.00 132.71 115 LEU A N 1
ATOM 735 C CA . LEU A 1 115 ? 110.481 133.528 91.752 1.00 132.46 115 LEU A CA 1
ATOM 736 C C . LEU A 1 115 ? 110.549 134.314 93.054 1.00 132.58 115 LEU A C 1
ATOM 737 O O . LEU A 1 115 ? 110.527 133.715 94.134 1.00 133.24 115 LEU A O 1
ATOM 742 N N . LEU A 1 116 ? 110.622 135.644 92.972 1.00 121.43 116 LEU A N 1
ATOM 743 C CA . LEU A 1 116 ? 110.858 136.459 94.159 1.00 121.12 116 LEU A CA 1
ATOM 744 C C . LEU A 1 116 ? 109.732 136.338 95.179 1.00 121.44 116 LEU A C 1
ATOM 745 O O . LEU A 1 116 ? 109.990 136.369 96.387 1.00 120.76 116 LEU A O 1
ATOM 750 N N . ASP A 1 117 ? 108.487 136.205 94.719 1.00 145.71 117 ASP A N 1
ATOM 751 C CA . ASP A 1 117 ? 107.350 136.270 95.633 1.00 146.21 117 ASP A CA 1
ATOM 752 C C . ASP A 1 117 ? 107.306 135.075 96.580 1.00 146.19 117 ASP A C 1
ATOM 753 O O . ASP A 1 117 ? 107.109 135.246 97.789 1.00 146.59 117 ASP A O 1
ATOM 758 N N . ASN A 1 118 ? 107.487 133.863 96.060 1.00 140.02 118 ASN A N 1
ATOM 759 C CA . ASN A 1 118 ? 107.228 132.657 96.835 1.00 139.96 118 ASN A CA 1
ATOM 760 C C . ASN A 1 118 ? 108.528 132.039 97.320 1.00 139.87 118 ASN A C 1
ATOM 761 O O . ASN A 1 118 ? 109.304 131.521 96.503 1.00 139.93 118 ASN A O 1
ATOM 766 N N . PRO A 1 119 ? 108.809 132.070 98.626 1.00 152.16 119 PRO A N 1
ATOM 767 C CA . PRO A 1 119 ? 110.005 131.383 99.136 1.00 152.58 119 PRO A CA 1
ATOM 768 C C . PRO A 1 119 ? 109.970 129.879 98.940 1.00 152.76 119 PRO A C 1
ATOM 769 O O . PRO A 1 119 ? 111.039 129.257 98.905 1.00 152.76 119 PRO A O 1
ATOM 773 N N . THR A 1 120 ? 108.785 129.274 98.822 1.00 150.14 120 THR A N 1
ATOM 774 C CA . THR A 1 120 ? 108.715 127.834 98.595 1.00 150.06 120 THR A CA 1
ATOM 775 C C . THR A 1 120 ? 109.394 127.452 97.289 1.00 149.83 120 THR A C 1
ATOM 776 O O . THR A 1 120 ? 110.186 126.500 97.244 1.00 149.45 120 THR A O 1
ATOM 780 N N . LEU A 1 121 ? 109.118 128.197 96.216 1.00 141.21 121 LEU A N 1
ATOM 781 C CA . LEU A 1 121 ? 109.831 127.948 94.971 1.00 140.68 121 LEU A CA 1
ATOM 782 C C . LEU A 1 121 ? 111.329 128.116 95.172 1.00 140.62 121 LEU A C 1
ATOM 783 O O . LEU A 1 121 ? 112.089 127.167 94.966 1.00 141.07 121 LEU A O 1
ATOM 788 N N . GLN A 1 122 ? 111.752 129.266 95.704 1.00 126.77 122 GLN A N 1
ATOM 789 C CA . GLN A 1 122 ? 113.175 129.529 95.892 1.00 126.41 122 GLN A CA 1
ATOM 790 C C . GLN A 1 122 ? 113.867 128.376 96.606 1.00 126.47 122 GLN A C 1
ATOM 791 O O . GLN A 1 122 ? 114.942 127.934 96.180 1.00 126.73 122 GLN A O 1
ATOM 797 N N . ASN A 1 123 ? 113.235 127.836 97.648 1.00 124.08 123 ASN A N 1
ATOM 798 C CA . ASN A 1 123 ? 113.761 126.648 98.308 1.00 123.80 123 ASN A CA 1
ATOM 799 C C . ASN A 1 123 ? 113.791 125.450 97.367 1.00 124.51 123 ASN A C 1
ATOM 800 O O . ASN A 1 123 ? 114.727 124.647 97.420 1.00 124.44 123 ASN A O 1
ATOM 805 N N . GLU A 1 124 ? 112.782 125.308 96.503 1.00 137.25 124 GLU A N 1
ATOM 806 C CA . GLU A 1 124 ? 112.749 124.149 95.612 1.00 137.10 124 GLU A CA 1
ATOM 807 C C . GLU A 1 124 ? 113.872 124.193 94.578 1.00 136.64 124 GLU A C 1
ATOM 808 O O . GLU A 1 124 ? 114.556 123.187 94.358 1.00 137.13 124 GLU A O 1
ATOM 814 N N . ILE A 1 125 ? 114.068 125.339 93.922 1.00 123.00 125 ILE A N 1
ATOM 815 C CA . ILE A 1 125 ? 115.210 125.465 93.013 1.00 123.01 125 ILE A CA 1
ATOM 816 C C . ILE A 1 125 ? 116.528 125.297 93.759 1.00 123.60 125 ILE A C 1
ATOM 817 O O . ILE A 1 125 ? 117.460 124.669 93.244 1.00 123.79 125 ILE A O 1
ATOM 822 N N . PHE A 1 126 ? 116.644 125.852 94.969 1.00 108.95 126 PHE A N 1
ATOM 823 C CA . PHE A 1 126 ? 117.887 125.677 95.715 1.00 107.64 126 PHE A CA 1
ATOM 824 C C . PHE A 1 126 ? 118.165 124.198 95.960 1.00 107.96 126 PHE A C 1
ATOM 825 O O . PHE A 1 126 ? 119.284 123.715 95.741 1.00 108.52 126 PHE A O 1
ATOM 833 N N . GLY A 1 127 ? 117.147 123.460 96.403 1.00 121.40 127 GLY A N 1
ATOM 834 C CA . GLY A 1 127 ? 117.330 122.044 96.664 1.00 121.86 127 GLY A CA 1
ATOM 835 C C . GLY A 1 127 ? 117.644 121.253 95.411 1.00 121.89 127 GLY A C 1
ATOM 836 O O . GLY A 1 127 ? 118.497 120.363 95.427 1.00 122.14 127 GLY A O 1
ATOM 837 N N . SER A 1 128 ? 116.963 121.561 94.308 1.00 126.64 128 SER A N 1
ATOM 838 C CA . SER A 1 128 ? 117.226 120.839 93.070 1.00 126.98 128 SER A CA 1
ATOM 839 C C . SER A 1 128 ? 118.632 121.116 92.556 1.00 126.80 128 SER A C 1
ATOM 840 O O . SER A 1 128 ? 119.297 120.211 92.042 1.00 127.49 128 SER A O 1
ATOM 843 N N . ILE A 1 129 ? 119.100 122.360 92.676 1.00 116.96 129 ILE A N 1
ATOM 844 C CA . ILE A 1 129 ? 120.464 122.670 92.263 1.00 117.23 129 ILE A CA 1
ATOM 845 C C . ILE A 1 129 ? 121.463 121.929 93.139 1.00 117.49 129 ILE A C 1
ATOM 846 O O . ILE A 1 129 ? 122.431 121.343 92.640 1.00 117.71 129 ILE A O 1
ATOM 851 N N . CYS A 1 130 ? 121.242 121.931 94.457 1.00 121.26 130 CYS A N 1
ATOM 852 C CA . CYS A 1 130 ? 122.139 121.205 95.351 1.00 121.56 130 CYS A CA 1
ATOM 853 C C . CYS A 1 130 ? 122.124 119.712 95.050 1.00 121.97 130 CYS A C 1
ATOM 854 O O . CYS A 1 130 ? 123.130 119.021 95.241 1.00 121.33 130 CYS A O 1
ATOM 857 N N . GLN A 1 131 ? 120.988 119.193 94.584 1.00 134.39 131 GLN A N 1
ATOM 858 C CA . GLN A 1 131 ? 120.945 117.804 94.143 1.00 134.29 131 GLN A CA 1
ATOM 859 C C . GLN A 1 131 ? 121.745 117.615 92.861 1.00 134.35 131 GLN A C 1
ATOM 860 O O . GLN A 1 131 ? 122.407 116.587 92.677 1.00 134.79 131 GLN A O 1
ATOM 866 N N . THR A 1 132 ? 121.683 118.593 91.955 1.00 124.58 132 THR A N 1
ATOM 867 C CA . THR A 1 132 ? 122.408 118.487 90.694 1.00 124.13 132 THR A CA 1
ATOM 868 C C . THR A 1 132 ? 123.915 118.517 90.914 1.00 124.22 132 THR A C 1
ATOM 869 O O . THR A 1 132 ? 124.654 117.741 90.299 1.00 125.15 132 THR A O 1
ATOM 873 N N . VAL A 1 133 ? 124.390 119.395 91.802 1.00 111.60 133 VAL A N 1
ATOM 874 C CA . VAL A 1 133 ? 125.824 119.543 92.018 1.00 111.46 133 VAL A CA 1
ATOM 875 C C . VAL A 1 133 ? 126.448 118.297 92.630 1.00 111.57 133 VAL A C 1
ATOM 876 O O . VAL A 1 133 ? 127.676 118.160 92.625 1.00 111.58 133 VAL A O 1
ATOM 880 N N . GLY A 1 134 ? 125.637 117.372 93.137 1.00 114.79 134 GLY A N 1
ATOM 881 C CA . GLY A 1 134 ? 126.160 116.107 93.611 1.00 115.10 134 GLY A CA 1
ATOM 882 C C . GLY A 1 134 ? 125.474 115.552 94.840 1.00 115.03 134 GLY A C 1
ATOM 883 O O . GLY A 1 134 ? 125.589 114.359 95.133 1.00 115.42 134 GLY A O 1
ATOM 884 N N . PHE A 1 135 ? 124.756 116.399 95.568 1.00 112.35 135 PHE A N 1
ATOM 885 C CA . PHE A 1 135 ? 124.146 115.980 96.819 1.00 113.03 135 PHE A CA 1
ATOM 886 C C . PHE A 1 135 ? 122.894 115.147 96.571 1.00 112.99 135 PHE A C 1
ATOM 887 O O . PHE A 1 135 ? 122.270 115.217 95.510 1.00 112.70 135 PHE A O 1
ATOM 895 N N . GLU A 1 136 ? 122.539 114.347 97.572 1.00 121.00 136 GLU A N 1
ATOM 896 C CA . GLU A 1 136 ? 121.336 113.530 97.567 1.00 120.66 136 GLU A CA 1
ATOM 897 C C . GLU A 1 136 ? 120.409 114.064 98.645 1.00 121.03 136 GLU A C 1
ATOM 898 O O . GLU A 1 136 ? 120.865 114.390 99.746 1.00 120.95 136 GLU A O 1
ATOM 904 N N . GLN A 1 137 ? 119.123 114.164 98.329 1.00 135.68 137 GLN A N 1
ATOM 905 C CA . GLN A 1 137 ? 118.150 114.663 99.291 1.00 135.69 137 GLN A CA 1
ATOM 906 C C . GLN A 1 137 ? 117.720 113.527 100.209 1.00 136.06 137 GLN A C 1
ATOM 907 O O . GLN A 1 137 ? 116.930 112.664 99.813 1.00 136.42 137 GLN A O 1
ATOM 913 N N . ILE A 1 138 ? 118.244 113.528 101.430 1.00 131.94 138 ILE A N 1
ATOM 914 C CA . ILE A 1 138 ? 117.861 112.568 102.457 1.00 131.88 138 ILE A CA 1
ATOM 915 C C . ILE A 1 138 ? 117.014 113.323 103.468 1.00 131.96 138 ILE A C 1
ATOM 916 O O . ILE A 1 138 ? 117.482 114.298 104.071 1.00 131.87 138 ILE A O 1
ATOM 921 N N . GLY A 1 139 ? 115.772 112.885 103.644 1.00 152.38 139 GLY A N 1
ATOM 922 C CA . GLY A 1 139 ? 114.860 113.643 104.482 1.00 152.97 139 GLY A CA 1
ATOM 923 C C . GLY A 1 139 ? 114.695 115.044 103.931 1.00 153.21 139 GLY A C 1
ATOM 924 O O . GLY A 1 139 ? 114.295 115.242 102.779 1.00 153.02 139 GLY A O 1
ATOM 925 N N . HIS A 1 140 ? 115.013 116.034 104.760 1.00 159.09 140 HIS A N 1
ATOM 926 C CA . HIS A 1 140 ? 114.976 117.430 104.355 1.00 159.04 140 HIS A CA 1
ATOM 927 C C . HIS A 1 140 ? 116.366 118.019 104.162 1.00 158.65 140 HIS A C 1
ATOM 928 O O . HIS A 1 140 ? 116.494 119.234 103.987 1.00 159.06 140 HIS A O 1
ATOM 935 N N . ASN A 1 141 ? 117.405 117.191 104.189 1.00 135.88 141 ASN A N 1
ATOM 936 C CA . ASN A 1 141 ? 118.786 117.635 104.073 1.00 135.51 141 ASN A CA 1
ATOM 937 C C . ASN A 1 141 ? 119.406 117.085 102.792 1.00 135.38 141 ASN A C 1
ATOM 938 O O . ASN A 1 141 ? 118.801 116.289 102.070 1.00 135.42 141 ASN A O 1
ATOM 943 N N . TYR A 1 142 ? 120.641 117.503 102.523 1.00 122.94 142 TYR A N 1
ATOM 944 C CA . TYR A 1 142 ? 121.358 117.084 101.327 1.00 122.52 142 TYR A CA 1
ATOM 945 C C . TYR A 1 142 ? 122.752 116.617 101.714 1.00 121.78 142 TYR A C 1
ATOM 946 O O . TYR A 1 142 ? 123.433 117.281 102.500 1.00 121.66 142 TYR A O 1
ATOM 955 N N . TYR A 1 143 ? 123.169 115.476 101.166 1.00 111.38 143 TYR A N 1
ATOM 956 C CA . TYR A 1 143 ? 124.415 114.833 101.562 1.00 110.96 143 TYR A CA 1
ATOM 957 C C . TYR A 1 143 ? 125.197 114.372 100.341 1.00 112.06 143 TYR A C 1
ATOM 958 O O . TYR A 1 143 ? 124.639 113.779 99.418 1.00 112.85 143 TYR A O 1
ATOM 967 N N . TYR A 1 144 ? 126.506 114.612 100.367 1.00 118.58 144 TYR A N 1
ATOM 968 C CA . TYR A 1 144 ? 127.355 114.316 99.222 1.00 118.16 144 TYR A CA 1
ATOM 969 C C . TYR A 1 144 ? 127.397 112.816 98.934 1.00 118.12 144 TYR A C 1
ATOM 970 O O . TYR A 1 144 ? 127.036 111.976 99.763 1.00 118.27 144 TYR A O 1
ATOM 979 N N . SER A 1 145 ? 127.851 112.491 97.729 1.00 126.43 145 SER A N 1
ATOM 980 C CA . SER A 1 145 ? 127.958 111.115 97.264 1.00 127.03 145 SER A CA 1
ATOM 981 C C . SER A 1 145 ? 128.992 111.078 96.144 1.00 127.67 145 SER A C 1
ATOM 982 O O . SER A 1 145 ? 129.681 112.069 95.879 1.00 127.27 145 SER A O 1
ATOM 985 N N . ALA A 1 146 ? 129.103 109.927 95.480 1.00 151.82 146 ALA A N 1
ATOM 986 C CA . ALA A 1 146 ? 130.079 109.743 94.419 1.00 152.01 146 ALA A CA 1
ATOM 987 C C . ALA A 1 146 ? 129.477 109.404 93.065 1.00 152.41 146 ALA A C 1
ATOM 988 O O . ALA A 1 146 ? 130.022 109.841 92.046 1.00 152.27 146 ALA A O 1
ATOM 990 N N . GLU A 1 147 ? 128.381 108.649 93.018 1.00 165.92 147 GLU A N 1
ATOM 991 C CA . GLU A 1 147 ? 127.799 108.201 91.759 1.00 166.15 147 GLU A CA 1
ATOM 992 C C . GLU A 1 147 ? 126.818 109.207 91.170 1.00 165.77 147 GLU A C 1
ATOM 993 O O . GLU A 1 147 ? 126.926 109.559 89.992 1.00 165.63 147 GLU A O 1
ATOM 999 N N . ARG A 1 148 ? 125.860 109.684 91.966 1.00 157.10 148 ARG A N 1
ATOM 1000 C CA . ARG A 1 148 ? 124.876 110.657 91.492 1.00 157.22 148 ARG A CA 1
ATOM 1001 C C . ARG A 1 148 ? 125.523 112.041 91.442 1.00 157.13 148 ARG A C 1
ATOM 1002 O O . ARG A 1 148 ? 125.329 112.900 92.306 1.00 156.85 148 ARG A O 1
ATOM 1010 N N . GLN A 1 149 ? 126.313 112.245 90.392 1.00 157.88 149 GLN A N 1
ATOM 1011 C CA . GLN A 1 149 ? 127.040 113.485 90.179 1.00 157.76 149 GLN A CA 1
ATOM 1012 C C . GLN A 1 149 ? 126.796 113.982 88.763 1.00 157.84 149 GLN A C 1
ATOM 1013 O O . GLN A 1 149 ? 126.438 113.211 87.869 1.00 157.82 149 GLN A O 1
ATOM 1019 N N . SER A 1 150 ? 126.994 115.281 88.568 1.00 160.07 150 SER A N 1
ATOM 1020 C CA . SER A 1 150 ? 126.817 115.914 87.270 1.00 160.22 150 SER A CA 1
ATOM 1021 C C . SER A 1 150 ? 128.175 116.274 86.681 1.00 160.45 150 SER A C 1
ATOM 1022 O O . SER A 1 150 ? 129.042 116.815 87.373 1.00 160.20 150 SER A O 1
ATOM 1025 N N . SER A 1 151 ? 128.348 115.973 85.393 1.00 178.03 151 SER A N 1
ATOM 1026 C CA . SER A 1 151 ? 129.662 116.014 84.762 1.00 178.36 151 SER A CA 1
ATOM 1027 C C . SER A 1 151 ? 130.182 117.424 84.512 1.00 178.40 151 SER A C 1
ATOM 1028 O O . SER A 1 151 ? 131.392 117.582 84.314 1.00 178.40 151 SER A O 1
ATOM 1031 N N . GLN A 1 152 ? 129.321 118.446 84.506 1.00 172.08 152 GLN A N 1
ATOM 1032 C CA . GLN A 1 152 ? 129.795 119.789 84.180 1.00 171.85 152 GLN A CA 1
ATOM 1033 C C . GLN A 1 152 ? 130.755 120.319 85.236 1.00 171.76 152 GLN A C 1
ATOM 1034 O O . GLN A 1 152 ? 131.515 121.256 84.968 1.00 171.72 152 GLN A O 1
ATOM 1040 N N . LEU A 1 153 ? 130.733 119.745 86.436 1.00 161.41 153 LEU A N 1
ATOM 1041 C CA . LEU A 1 153 ? 131.684 120.133 87.466 1.00 161.30 153 LEU A CA 1
ATOM 1042 C C . LEU A 1 153 ? 133.100 119.757 87.051 1.00 161.30 153 LEU A C 1
ATOM 1043 O O . LEU A 1 153 ? 133.345 118.660 86.543 1.00 161.31 153 LEU A O 1
ATOM 1048 N N . THR A 1 154 ? 134.036 120.675 87.270 1.00 163.41 154 THR A N 1
ATOM 1049 C CA . THR A 1 154 ? 135.426 120.394 86.956 1.00 163.56 154 THR A CA 1
ATOM 1050 C C . THR A 1 154 ? 136.029 119.468 88.010 1.00 163.42 154 THR A C 1
ATOM 1051 O O . THR A 1 154 ? 135.473 119.260 89.091 1.00 163.22 154 THR A O 1
ATOM 1055 N N . GLN A 1 155 ? 137.191 118.905 87.676 1.00 175.63 155 GLN A N 1
ATOM 1056 C CA . GLN A 1 155 ? 137.837 117.958 88.578 1.00 175.92 155 GLN A CA 1
ATOM 1057 C C . GLN A 1 155 ? 138.310 118.639 89.856 1.00 175.92 155 GLN A C 1
ATOM 1058 O O . GLN A 1 155 ? 138.238 118.049 90.940 1.00 175.88 155 GLN A O 1
ATOM 1064 N N . SER A 1 156 ? 138.811 119.872 89.750 1.00 161.65 156 SER A N 1
ATOM 1065 C CA . SER A 1 156 ? 139.257 120.587 90.941 1.00 161.26 156 SER A CA 1
ATOM 1066 C C . SER A 1 156 ? 138.101 120.836 91.900 1.00 160.90 156 SER A C 1
ATOM 1067 O O . SER A 1 156 ? 138.232 120.626 93.112 1.00 160.55 156 SER A O 1
ATOM 1070 N N . THR A 1 157 ? 136.957 121.278 91.374 1.00 152.94 157 THR A N 1
ATOM 1071 C CA . THR A 1 157 ? 135.787 121.493 92.219 1.00 152.69 157 THR A CA 1
ATOM 1072 C C . THR A 1 157 ? 135.306 120.186 92.833 1.00 152.37 157 THR A C 1
ATOM 1073 O O . THR A 1 157 ? 134.918 120.147 94.006 1.00 152.29 157 THR A O 1
ATOM 1077 N N . LYS A 1 158 ? 135.320 119.103 92.054 1.00 143.74 158 LYS A N 1
ATOM 1078 C CA . LYS A 1 158 ? 134.896 117.811 92.582 1.00 143.27 158 LYS A CA 1
ATOM 1079 C C . LYS A 1 158 ? 135.804 117.355 93.716 1.00 143.07 158 LYS A C 1
ATOM 1080 O O . LYS A 1 158 ? 135.325 116.869 94.746 1.00 142.95 158 LYS A O 1
ATOM 1086 N N . GLU A 1 159 ? 137.118 117.504 93.545 1.00 152.78 159 GLU A N 1
ATOM 1087 C CA . GLU A 1 159 ? 138.048 117.132 94.605 1.00 153.20 159 GLU A CA 1
ATOM 1088 C C . GLU A 1 159 ? 137.852 118.003 95.839 1.00 152.71 159 GLU A C 1
ATOM 1089 O O . GLU A 1 159 ? 137.893 117.506 96.971 1.00 152.55 159 GLU A O 1
ATOM 1095 N N . SER A 1 160 ? 137.643 119.307 95.640 1.00 134.51 160 SER A N 1
ATOM 1096 C CA . SER A 1 160 ? 137.405 120.193 96.773 1.00 134.18 160 SER A CA 1
ATOM 1097 C C . SER A 1 160 ? 136.148 119.790 97.529 1.00 133.97 160 SER A C 1
ATOM 1098 O O . SER A 1 160 ? 136.145 119.748 98.764 1.00 133.79 160 SER A O 1
ATOM 1101 N N . LEU A 1 161 ? 135.071 119.485 96.805 1.00 125.42 161 LEU A N 1
ATOM 1102 C CA . LEU A 1 161 ? 133.837 119.055 97.454 1.00 124.82 161 LEU A CA 1
ATOM 1103 C C . LEU A 1 161 ? 134.031 117.736 98.189 1.00 124.40 161 LEU A C 1
ATOM 1104 O O . LEU A 1 161 ? 133.523 117.559 99.302 1.00 124.01 161 LEU A O 1
ATOM 1109 N N . LYS A 1 162 ? 134.761 116.799 97.581 1.00 121.13 162 LYS A N 1
ATOM 1110 C CA . LYS A 1 162 ? 135.033 115.529 98.243 1.00 120.80 162 LYS A CA 1
ATOM 1111 C C . LYS A 1 162 ? 135.795 115.746 99.541 1.00 120.96 162 LYS A C 1
ATOM 1112 O O . LYS A 1 162 ? 135.486 115.124 100.564 1.00 120.78 162 LYS A O 1
ATOM 1118 N N . ARG A 1 163 ? 136.794 116.628 99.518 1.00 131.26 163 ARG A N 1
ATOM 1119 C CA . ARG A 1 163 ? 137.549 116.923 100.730 1.00 131.26 163 ARG A CA 1
ATOM 1120 C C . ARG A 1 163 ? 136.673 117.592 101.782 1.00 131.04 163 ARG A C 1
ATOM 1121 O O . ARG A 1 163 ? 136.750 117.251 102.968 1.00 131.38 163 ARG A O 1
ATOM 1129 N N . ILE A 1 164 ? 135.832 118.542 101.369 1.00 117.11 164 ILE A N 1
ATOM 1130 C CA . ILE A 1 164 ? 135.009 119.274 102.326 1.00 116.69 164 ILE A CA 1
ATOM 1131 C C . ILE A 1 164 ? 133.930 118.371 102.911 1.00 115.95 164 ILE A C 1
ATOM 1132 O O . ILE A 1 164 ? 133.623 118.444 104.106 1.00 115.42 164 ILE A O 1
ATOM 1137 N N . PHE A 1 165 ? 133.349 117.498 102.092 1.00 111.79 165 PHE A N 1
ATOM 1138 C CA . PHE A 1 165 ? 132.271 116.607 102.519 1.00 111.36 165 PHE A CA 1
ATOM 1139 C C . PHE A 1 165 ? 132.646 115.166 102.201 1.00 111.90 165 PHE A C 1
ATOM 1140 O O . PHE A 1 165 ? 132.070 114.544 101.301 1.00 111.94 165 PHE A O 1
ATOM 1148 N N . PRO A 1 166 ? 133.606 114.600 102.926 1.00 115.89 166 PRO A N 1
ATOM 1149 C CA . PRO A 1 166 ? 133.993 113.212 102.675 1.00 115.77 166 PRO A CA 1
ATOM 1150 C C . PRO A 1 166 ? 133.062 112.232 103.365 1.00 116.03 166 PRO A C 1
ATOM 1151 O O . PRO A 1 166 ? 132.588 112.459 104.480 1.00 115.82 166 PRO A O 1
ATOM 1155 N N . ALA A 1 167 ? 132.803 111.120 102.677 1.00 121.48 167 ALA A N 1
ATOM 1156 C CA . ALA A 1 167 ? 131.982 110.044 103.230 1.00 121.71 167 ALA A CA 1
ATOM 1157 C C . ALA A 1 167 ? 132.847 109.246 104.199 1.00 121.67 167 ALA A C 1
ATOM 1158 O O . ALA A 1 167 ? 133.536 108.292 103.835 1.00 121.87 167 ALA A O 1
ATOM 1160 N N . ILE A 1 168 ? 132.809 109.662 105.467 1.00 136.68 168 ILE A N 1
ATOM 1161 C CA . ILE A 1 168 ? 133.680 109.062 106.470 1.00 137.28 168 ILE A CA 1
ATOM 1162 C C . ILE A 1 168 ? 133.247 107.625 106.721 1.00 137.84 168 ILE A C 1
ATOM 1163 O O . ILE A 1 168 ? 132.057 107.297 106.660 1.00 137.91 168 ILE A O 1
ATOM 1168 N N . GLU A 1 169 ? 134.213 106.749 106.972 1.00 156.27 169 GLU A N 1
ATOM 1169 C CA . GLU A 1 169 ? 133.916 105.373 107.333 1.00 156.70 169 GLU A CA 1
ATOM 1170 C C . GLU A 1 169 ? 134.076 105.190 108.835 1.00 157.03 169 GLU A C 1
ATOM 1171 O O . GLU A 1 169 ? 135.034 105.688 109.433 1.00 157.20 169 GLU A O 1
ATOM 1177 N N . ILE A 1 170 ? 133.132 104.474 109.442 1.00 172.18 170 ILE A N 1
ATOM 1178 C CA . ILE A 1 170 ? 133.097 104.267 110.884 1.00 172.70 170 ILE A CA 1
ATOM 1179 C C . ILE A 1 170 ? 133.061 102.768 111.147 1.00 172.73 170 ILE A C 1
ATOM 1180 O O . ILE A 1 170 ? 132.316 102.035 110.484 1.00 172.63 170 ILE A O 1
ATOM 1185 N N . ASP A 1 171 ? 133.875 102.323 112.109 1.00 169.59 171 ASP A N 1
ATOM 1186 C CA . ASP A 1 171 ? 133.986 100.916 112.496 1.00 169.38 171 ASP A CA 1
ATOM 1187 C C . ASP A 1 171 ? 134.561 100.058 111.375 1.00 169.63 171 ASP A C 1
ATOM 1188 O O . ASP A 1 171 ? 134.215 98.882 111.240 1.00 169.51 171 ASP A O 1
ATOM 1193 N N . GLY A 1 172 ? 135.445 100.640 110.568 1.00 191.32 172 GLY A N 1
ATOM 1194 C CA . GLY A 1 172 ? 136.196 99.887 109.584 1.00 191.74 172 GLY A CA 1
ATOM 1195 C C . GLY A 1 172 ? 135.363 99.158 108.551 1.00 191.81 172 GLY A C 1
ATOM 1196 O O . GLY A 1 172 ? 135.600 97.977 108.281 1.00 192.15 172 GLY A O 1
ATOM 1197 N N . GLY A 1 173 ? 134.382 99.840 107.969 1.00 182.13 173 GLY A N 1
ATOM 1198 C CA . GLY A 1 173 ? 133.577 99.267 106.913 1.00 182.12 173 GLY A CA 1
ATOM 1199 C C . GLY A 1 173 ? 132.145 98.937 107.273 1.00 181.79 173 GLY A C 1
ATOM 1200 O O . GLY A 1 173 ? 131.469 98.270 106.482 1.00 181.73 173 GLY A O 1
ATOM 1201 N N . LYS A 1 174 ? 131.657 99.375 108.430 1.00 157.73 174 LYS A N 1
ATOM 1202 C CA . LYS A 1 174 ? 130.290 99.084 108.844 1.00 157.17 174 LYS A CA 1
ATOM 1203 C C . LYS A 1 174 ? 129.355 100.276 108.741 1.00 156.94 174 LYS A C 1
ATOM 1204 O O . LYS A 1 174 ? 128.186 100.104 108.390 1.00 156.80 174 LYS A O 1
ATOM 1210 N N . TYR A 1 175 ? 129.828 101.486 109.031 1.00 152.44 175 TYR A N 1
ATOM 1211 C CA . TYR A 1 175 ? 128.972 102.664 109.064 1.00 151.93 175 TYR A CA 1
ATOM 1212 C C . TYR A 1 175 ? 129.459 103.707 108.068 1.00 151.90 175 TYR A C 1
ATOM 1213 O O . TYR A 1 175 ? 130.652 104.025 108.027 1.00 152.17 175 TYR A O 1
ATOM 1222 N N . TYR A 1 176 ? 128.534 104.232 107.271 1.00 135.06 176 TYR A N 1
ATOM 1223 C CA . TYR A 1 176 ? 128.801 105.446 106.523 1.00 134.11 176 TYR A CA 1
ATOM 1224 C C . TYR A 1 176 ? 128.486 106.661 107.384 1.00 134.21 176 TYR A C 1
ATOM 1225 O O . TYR A 1 176 ? 127.534 106.670 108.171 1.00 134.75 176 TYR A O 1
ATOM 1234 N N . LEU A 1 177 ? 129.289 107.707 107.209 1.00 127.51 177 LEU A N 1
ATOM 1235 C CA . LEU A 1 177 ? 129.061 109.011 107.822 1.00 127.57 177 LEU A CA 1
ATOM 1236 C C . LEU A 1 177 ? 129.017 109.999 106.663 1.00 127.39 177 LEU A C 1
ATOM 1237 O O . LEU A 1 177 ? 130.061 110.450 106.180 1.00 127.63 177 LEU A O 1
ATOM 1242 N N . LYS A 1 178 ? 127.807 110.301 106.203 1.00 106.80 178 LYS A N 1
ATOM 1243 C CA . LYS A 1 178 ? 127.616 111.210 105.084 1.00 106.05 178 LYS A CA 1
ATOM 1244 C C . LYS A 1 178 ? 127.588 112.638 105.606 1.00 106.08 178 LYS A C 1
ATOM 1245 O O . LYS A 1 178 ? 126.839 112.950 106.539 1.00 106.13 178 LYS A O 1
ATOM 1251 N N . GLN A 1 179 ? 128.399 113.503 105.010 1.00 101.41 179 GLN A N 1
ATOM 1252 C CA . GLN A 1 179 ? 128.507 114.894 105.424 1.00 101.14 179 GLN A CA 1
ATOM 1253 C C . GLN A 1 179 ? 127.933 115.774 104.326 1.00 100.59 179 GLN A C 1
ATOM 1254 O O . GLN A 1 179 ? 128.393 115.720 103.181 1.00 101.42 179 GLN A O 1
ATOM 1260 N N . GLY A 1 180 ? 126.938 116.583 104.674 1.00 95.65 180 GLY A N 1
ATOM 1261 C CA . GLY A 1 180 ? 126.300 117.441 103.698 1.00 96.44 180 GLY A CA 1
ATOM 1262 C C . GLY A 1 180 ? 125.804 118.736 104.301 1.00 96.54 180 GLY A C 1
ATOM 1263 O O . GLY A 1 180 ? 126.244 119.125 105.385 1.00 96.61 180 GLY A O 1
ATOM 1264 N N . LEU A 1 181 ? 124.880 119.409 103.622 1.00 94.94 181 LEU A N 1
ATOM 1265 C CA . LEU A 1 181 ? 124.389 120.700 104.071 1.00 94.62 181 LEU A CA 1
ATOM 1266 C C . LEU A 1 181 ? 122.895 120.650 104.342 1.00 95.50 181 LEU A C 1
ATOM 1267 O O . LEU A 1 181 ? 122.125 120.035 103.601 1.00 96.04 181 LEU A O 1
ATOM 1272 N N . THR A 1 182 ? 122.507 121.308 105.427 1.00 114.36 182 THR A N 1
ATOM 1273 C CA . THR A 1 182 ? 121.129 121.676 105.703 1.00 114.87 182 THR A CA 1
ATOM 1274 C C . THR A 1 182 ? 120.971 123.140 105.324 1.00 114.69 182 THR A C 1
ATOM 1275 O O . THR A 1 182 ? 121.778 123.984 105.738 1.00 114.44 182 THR A O 1
ATOM 1279 N N . THR A 1 183 ? 119.946 123.435 104.532 1.00 124.19 183 THR A N 1
ATOM 1280 C CA . THR A 1 183 ? 119.792 124.742 103.920 1.00 124.41 183 THR A CA 1
ATOM 1281 C C . THR A 1 183 ? 118.380 125.274 104.115 1.00 124.68 183 THR A C 1
ATOM 1282 O O . THR A 1 183 ? 117.442 124.531 104.417 1.00 124.90 183 THR A O 1
ATOM 1286 N N . ALA A 1 184 ? 118.252 126.587 103.937 1.00 111.20 184 ALA A N 1
ATOM 1287 C CA . ALA A 1 184 ? 116.967 127.269 104.047 1.00 110.40 184 ALA A CA 1
ATOM 1288 C C . ALA A 1 184 ? 117.122 128.661 103.462 1.00 110.01 184 ALA A C 1
ATOM 1289 O O . ALA A 1 184 ? 118.169 129.291 103.638 1.00 110.07 184 ALA A O 1
ATOM 1291 N N . ILE A 1 185 ? 116.096 129.133 102.765 1.00 110.72 185 ILE A N 1
ATOM 1292 C CA . ILE A 1 185 ? 116.051 130.495 102.250 1.00 111.12 185 ILE A CA 1
ATOM 1293 C C . ILE A 1 185 ? 115.060 131.274 103.101 1.00 111.77 185 ILE A C 1
ATOM 1294 O O . ILE A 1 185 ? 113.903 130.863 103.250 1.00 112.00 185 ILE A O 1
ATOM 1299 N N . HIS A 1 186 ? 115.505 132.392 103.667 1.00 114.35 186 HIS A N 1
ATOM 1300 C CA . HIS A 1 186 ? 114.676 133.201 104.546 1.00 113.96 186 HIS A CA 1
ATOM 1301 C C . HIS A 1 186 ? 114.606 134.624 104.016 1.00 114.06 186 HIS A C 1
ATOM 1302 O O . HIS A 1 186 ? 115.574 135.132 103.444 1.00 114.39 186 HIS A O 1
ATOM 1309 N N . SER A 1 187 ? 113.453 135.257 104.194 1.00 109.34 187 SER A N 1
ATOM 1310 C CA . SER A 1 187 ? 113.297 136.635 103.765 1.00 109.57 187 SER A CA 1
ATOM 1311 C C . SER A 1 187 ? 113.863 137.583 104.816 1.00 109.91 187 SER A C 1
ATOM 1312 O O . SER A 1 187 ? 113.866 137.295 106.015 1.00 109.29 187 SER A O 1
ATOM 1315 N N . THR A 1 188 ? 114.346 138.726 104.349 1.00 131.85 188 THR A N 1
ATOM 1316 C CA . THR A 1 188 ? 114.910 139.740 105.225 1.00 132.44 188 THR A CA 1
ATOM 1317 C C . THR A 1 188 ? 113.810 140.647 105.761 1.00 132.94 188 THR A C 1
ATOM 1318 O O . THR A 1 188 ? 112.745 140.797 105.158 1.00 133.02 188 THR A O 1
ATOM 1322 N N . LYS A 1 189 ? 114.084 141.256 106.910 1.00 134.73 189 LYS A N 1
ATOM 1323 C CA . LYS A 1 189 ? 113.131 142.131 107.587 1.00 134.60 189 LYS A CA 1
ATOM 1324 C C . LYS A 1 189 ? 113.769 143.515 107.666 1.00 134.85 189 LYS A C 1
ATOM 1325 O O . LYS A 1 189 ? 114.391 143.869 108.671 1.00 134.78 189 LYS A O 1
ATOM 1331 N N . LYS A 1 190 ? 113.606 144.287 106.595 1.00 149.29 190 LYS A N 1
ATOM 1332 C CA . LYS A 1 190 ? 114.114 145.654 106.483 1.00 149.51 190 LYS A CA 1
ATOM 1333 C C . LYS A 1 190 ? 115.558 145.740 106.987 1.00 150.27 190 LYS A C 1
ATOM 1334 O O . LYS A 1 190 ? 115.874 146.405 107.974 1.00 150.16 190 LYS A O 1
ATOM 1340 N N . ASN A 1 191 ? 116.436 145.017 106.298 1.00 180.99 191 ASN A N 1
ATOM 1341 C CA . ASN A 1 191 ? 117.833 144.946 106.701 1.00 181.58 191 ASN A CA 1
ATOM 1342 C C . ASN A 1 191 ? 118.561 146.235 106.343 1.00 181.99 191 ASN A C 1
ATOM 1343 O O . ASN A 1 191 ? 118.283 146.859 105.316 1.00 181.56 191 ASN A O 1
ATOM 1348 N N . PHE A 1 192 ? 119.491 146.639 107.211 1.00 203.61 192 PHE A N 1
ATOM 1349 C CA . PHE A 1 192 ? 120.247 147.863 106.963 1.00 203.76 192 PHE A CA 1
ATOM 1350 C C . PHE A 1 192 ? 121.153 147.717 105.746 1.00 203.84 192 PHE A C 1
ATOM 1351 O O . PHE A 1 192 ? 121.254 148.634 104.924 1.00 203.81 192 PHE A O 1
ATOM 1359 N N . SER A 1 193 ? 121.818 146.573 105.613 1.00 195.23 193 SER A N 1
ATOM 1360 C CA . SER A 1 193 ? 122.749 146.357 104.513 1.00 194.87 193 SER A CA 1
ATOM 1361 C C . SER A 1 193 ? 122.765 144.895 104.081 1.00 194.72 193 SER A C 1
ATOM 1362 O O . SER A 1 193 ? 123.773 144.399 103.578 1.00 194.65 193 SER A O 1
ATOM 1365 N N . LYS A 1 198 ? 125.545 150.310 100.493 1.00 171.85 198 LYS A N 1
ATOM 1366 C CA . LYS A 1 198 ? 124.825 149.594 101.539 1.00 171.96 198 LYS A CA 1
ATOM 1367 C C . LYS A 1 198 ? 123.322 149.639 101.293 1.00 172.25 198 LYS A C 1
ATOM 1368 O O . LYS A 1 198 ? 122.682 150.675 101.477 1.00 172.10 198 LYS A O 1
ATOM 1374 N N . ASN A 1 199 ? 122.764 148.504 100.880 1.00 187.17 199 ASN A N 1
ATOM 1375 C CA . ASN A 1 199 ? 121.350 148.407 100.557 1.00 187.30 199 ASN A CA 1
ATOM 1376 C C . ASN A 1 199 ? 120.762 147.184 101.242 1.00 187.23 199 ASN A C 1
ATOM 1377 O O . ASN A 1 199 ? 121.464 146.216 101.542 1.00 187.11 199 ASN A O 1
ATOM 1382 N N . ALA A 1 200 ? 119.456 147.243 101.488 1.00 187.07 200 ALA A N 1
ATOM 1383 C CA . ALA A 1 200 ? 118.759 146.117 102.092 1.00 186.91 200 ALA A CA 1
ATOM 1384 C C . ALA A 1 200 ? 118.854 144.893 101.193 1.00 186.69 200 ALA A C 1
ATOM 1385 O O . ALA A 1 200 ? 118.613 144.974 99.985 1.00 186.79 200 ALA A O 1
ATOM 1387 N N . ILE A 1 201 ? 119.206 143.767 101.780 1.00 156.95 201 ILE A N 1
ATOM 1388 C CA . ILE A 1 201 ? 119.262 142.508 101.051 1.00 156.11 201 ILE A CA 1
ATOM 1389 C C . ILE A 1 201 ? 117.856 141.939 100.972 1.00 155.67 201 ILE A C 1
ATOM 1390 O O . ILE A 1 201 ? 117.064 142.053 101.911 1.00 155.86 201 ILE A O 1
ATOM 1395 N N . SER A 1 202 ? 117.530 141.367 99.810 1.00 134.13 202 SER A N 1
ATOM 1396 C CA . SER A 1 202 ? 116.174 140.798 99.607 1.00 133.77 202 SER A CA 1
ATOM 1397 C C . SER A 1 202 ? 116.011 139.546 100.470 1.00 133.46 202 SER A C 1
ATOM 1398 O O . SER A 1 202 ? 114.967 139.430 101.142 1.00 133.60 202 SER A O 1
ATOM 1401 N N . ASN A 1 203 ? 117.009 138.658 100.464 1.00 124.57 203 ASN A N 1
ATOM 1402 C CA . ASN A 1 203 ? 116.867 137.376 101.202 1.00 123.91 203 ASN A CA 1
ATOM 1403 C C . ASN A 1 203 ? 118.225 136.876 101.696 1.00 123.73 203 ASN A C 1
ATOM 1404 O O . ASN A 1 203 ? 119.251 137.342 101.166 1.00 124.33 203 ASN A O 1
ATOM 1409 N N . VAL A 1 204 ? 118.230 135.989 102.694 1.00 107.73 204 VAL A N 1
ATOM 1410 C CA . VAL A 1 204 ? 119.453 135.359 103.164 1.00 107.29 204 VAL A CA 1
ATOM 1411 C C . VAL A 1 204 ? 119.282 133.851 103.061 1.00 107.58 204 VAL A C 1
ATOM 1412 O O . VAL A 1 204 ? 118.168 133.331 102.960 1.00 108.03 204 VAL A O 1
ATOM 1416 N N . VAL A 1 205 ? 120.411 133.148 103.068 1.00 96.31 205 VAL A N 1
ATOM 1417 C CA . VAL A 1 205 ? 120.434 131.693 102.992 1.00 95.70 205 VAL A CA 1
ATOM 1418 C C . VAL A 1 205 ? 121.213 131.165 104.187 1.00 96.04 205 VAL A C 1
ATOM 1419 O O . VAL A 1 205 ? 122.281 131.691 104.522 1.00 95.73 205 VAL A O 1
ATOM 1423 N N . GLU A 1 206 ? 120.667 130.146 104.840 1.00 117.78 206 GLU A N 1
ATOM 1424 C CA . GLU A 1 206 ? 121.306 129.511 105.983 1.00 117.93 206 GLU A CA 1
ATOM 1425 C C . GLU A 1 206 ? 121.945 128.205 105.533 1.00 118.37 206 GLU A C 1
ATOM 1426 O O . GLU A 1 206 ? 121.291 127.379 104.889 1.00 118.77 206 GLU A O 1
ATOM 1432 N N . LEU A 1 207 ? 123.222 128.029 105.862 1.00 108.74 207 LEU A N 1
ATOM 1433 C CA . LEU A 1 207 ? 123.972 126.837 105.489 1.00 108.80 207 LEU A CA 1
ATOM 1434 C C . LEU A 1 207 ? 124.562 126.222 106.746 1.00 108.92 207 LEU A C 1
ATOM 1435 O O . LEU A 1 207 ? 125.253 126.908 107.505 1.00 108.75 207 LEU A O 1
ATOM 1440 N N . GLU A 1 208 ? 124.292 124.938 106.968 1.00 107.52 208 GLU A N 1
ATOM 1441 C CA . GLU A 1 208 ? 124.854 124.238 108.113 1.00 106.44 208 GLU A CA 1
ATOM 1442 C C . GLU A 1 208 ? 125.423 122.906 107.656 1.00 106.53 208 GLU A C 1
ATOM 1443 O O . GLU A 1 208 ? 124.794 122.196 106.872 1.00 107.28 208 GLU A O 1
ATOM 1449 N N . GLN A 1 209 ? 126.612 122.567 108.140 1.00 89.59 209 GLN A N 1
ATOM 1450 C CA . GLN A 1 209 ? 127.219 121.282 107.821 1.00 89.01 209 GLN A CA 1
ATOM 1451 C C . GLN A 1 209 ? 126.712 120.228 108.796 1.00 89.82 209 GLN A C 1
ATOM 1452 O O . GLN A 1 209 ? 126.933 120.334 110.006 1.00 90.51 209 GLN A O 1
ATOM 1458 N N . THR A 1 210 ? 126.033 119.215 108.266 1.00 105.84 210 THR A N 1
ATOM 1459 C CA . THR A 1 210 ? 125.424 118.175 109.080 1.00 106.37 210 THR A CA 1
ATOM 1460 C C . THR A 1 210 ? 125.929 116.805 108.649 1.00 106.79 210 THR A C 1
ATOM 1461 O O . THR A 1 210 ? 126.085 116.514 107.460 1.00 106.88 210 THR A O 1
ATOM 1465 N N . SER A 1 211 ? 126.177 115.960 109.647 1.00 129.78 211 SER A N 1
ATOM 1466 C CA . SER A 1 211 ? 126.693 114.615 109.439 1.00 130.35 211 SER A CA 1
ATOM 1467 C C . SER A 1 211 ? 125.641 113.610 109.877 1.00 130.23 211 SER A C 1
ATOM 1468 O O . SER A 1 211 ? 125.103 113.711 110.984 1.00 130.41 211 SER A O 1
ATOM 1471 N N . LYS A 1 212 ? 125.355 112.642 109.012 1.00 127.71 212 LYS A N 1
ATOM 1472 C CA . LYS A 1 212 ? 124.328 111.641 109.262 1.00 128.10 212 LYS A CA 1
ATOM 1473 C C . LYS A 1 212 ? 124.935 110.254 109.110 1.00 128.47 212 LYS A C 1
ATOM 1474 O O . LYS A 1 212 ? 125.684 110.001 108.161 1.00 128.42 212 LYS A O 1
ATOM 1480 N N . LEU A 1 213 ? 124.606 109.362 110.040 1.00 136.03 213 LEU A N 1
ATOM 1481 C CA . LEU A 1 213 ? 125.209 108.038 110.096 1.00 135.85 213 LEU A CA 1
ATOM 1482 C C . LEU A 1 213 ? 124.232 106.987 109.586 1.00 135.95 213 LEU A C 1
ATOM 1483 O O . LEU A 1 213 ? 123.069 106.959 109.998 1.00 136.54 213 LEU A O 1
ATOM 1488 N N . ILE A 1 214 ? 124.712 106.126 108.694 1.00 129.66 214 ILE A N 1
ATOM 1489 C CA . ILE A 1 214 ? 123.924 105.031 108.142 1.00 129.37 214 ILE A CA 1
ATOM 1490 C C . ILE A 1 214 ? 124.726 103.753 108.354 1.00 129.92 214 ILE A C 1
ATOM 1491 O O . ILE A 1 214 ? 125.955 103.788 108.443 1.00 130.74 214 ILE A O 1
ATOM 1496 N N . GLN A 1 215 ? 124.032 102.623 108.451 1.00 137.97 215 GLN A N 1
ATOM 1497 C CA . GLN A 1 215 ? 124.678 101.341 108.686 1.00 138.27 215 GLN A CA 1
ATOM 1498 C C . GLN A 1 215 ? 124.674 100.510 107.409 1.00 138.24 215 GLN A C 1
ATOM 1499 O O . GLN A 1 215 ? 123.657 100.430 106.713 1.00 138.39 215 GLN A O 1
ATOM 1505 N N . LYS A 1 216 ? 125.820 99.892 107.107 1.00 134.47 216 LYS A N 1
ATOM 1506 C CA . LYS A 1 216 ? 125.943 99.096 105.890 1.00 134.24 216 LYS A CA 1
ATOM 1507 C C . LYS A 1 216 ? 125.009 97.893 105.890 1.00 134.45 216 LYS A C 1
ATOM 1508 O O . LYS A 1 216 ? 124.381 97.601 104.866 1.00 134.39 216 LYS A O 1
ATOM 1514 N N . LYS A 1 217 ? 124.908 97.182 107.009 1.00 137.67 217 LYS A N 1
ATOM 1515 C CA . LYS A 1 217 ? 124.092 95.978 107.056 1.00 137.82 217 LYS A CA 1
ATOM 1516 C C . LYS A 1 217 ? 122.611 96.318 106.932 1.00 137.99 217 LYS A C 1
ATOM 1517 O O . LYS A 1 217 ? 122.134 97.327 107.455 1.00 138.02 217 LYS A O 1
ATOM 1523 N N . ASN A 1 218 ? 121.884 95.459 106.227 1.00 144.34 218 ASN A N 1
ATOM 1524 C CA . ASN A 1 218 ? 120.455 95.647 106.036 1.00 144.35 218 ASN A CA 1
ATOM 1525 C C . ASN A 1 218 ? 119.675 95.069 107.212 1.00 145.02 218 ASN A C 1
ATOM 1526 O O . ASN A 1 218 ? 120.205 94.318 108.033 1.00 145.14 218 ASN A O 1
ATOM 1531 N N . LEU A 1 219 ? 118.389 95.424 107.272 1.00 159.50 219 LEU A N 1
ATOM 1532 C CA . LEU A 1 219 ? 117.559 95.049 108.414 1.00 159.85 219 LEU A CA 1
ATOM 1533 C C . LEU A 1 219 ? 117.416 93.536 108.532 1.00 160.32 219 LEU A C 1
ATOM 1534 O O . LEU A 1 219 ? 117.391 92.995 109.644 1.00 160.37 219 LEU A O 1
ATOM 1539 N N . LEU A 1 220 ? 117.298 92.841 107.397 1.00 174.65 220 LEU A N 1
ATOM 1540 C CA . LEU A 1 220 ? 117.150 91.388 107.427 1.00 174.79 220 LEU A CA 1
ATOM 1541 C C . LEU A 1 220 ? 118.332 90.726 108.124 1.00 174.66 220 LEU A C 1
ATOM 1542 O O . LEU A 1 220 ? 118.155 89.788 108.911 1.00 174.93 220 LEU A O 1
ATOM 1547 N N . GLU A 1 221 ? 119.545 91.205 107.849 1.00 169.76 221 GLU A N 1
ATOM 1548 C CA . GLU A 1 221 ? 120.723 90.655 108.508 1.00 169.73 221 GLU A CA 1
ATOM 1549 C C . GLU A 1 221 ? 120.640 90.848 110.016 1.00 170.02 221 GLU A C 1
ATOM 1550 O O . GLU A 1 221 ? 120.945 89.933 110.789 1.00 170.61 221 GLU A O 1
ATOM 1556 N N . ILE A 1 222 ? 120.210 92.033 110.452 1.00 170.16 222 ILE A N 1
ATOM 1557 C CA . ILE A 1 222 ? 120.136 92.320 111.882 1.00 170.58 222 ILE A CA 1
ATOM 1558 C C . ILE A 1 222 ? 119.096 91.433 112.554 1.00 171.25 222 ILE A C 1
ATOM 1559 O O . ILE A 1 222 ? 119.322 90.903 113.648 1.00 171.77 222 ILE A O 1
ATOM 1564 N N . ILE A 1 223 ? 117.931 91.275 111.922 1.00 182.69 223 ILE A N 1
ATOM 1565 C CA . ILE A 1 223 ? 116.874 90.488 112.551 1.00 182.97 223 ILE A CA 1
ATOM 1566 C C . ILE A 1 223 ? 117.265 89.016 112.596 1.00 183.31 223 ILE A C 1
ATOM 1567 O O . ILE A 1 223 ? 116.975 88.316 113.572 1.00 183.48 223 ILE A O 1
ATOM 1572 N N . MET A 1 224 ? 117.943 88.524 111.554 1.00 200.30 224 MET A N 1
ATOM 1573 C CA . MET A 1 224 ? 118.430 87.148 111.591 1.00 200.67 224 MET A CA 1
ATOM 1574 C C . MET A 1 224 ? 119.484 86.966 112.677 1.00 201.01 224 MET A C 1
ATOM 1575 O O . MET A 1 224 ? 119.477 85.960 113.398 1.00 201.26 224 MET A O 1
ATOM 1580 N N . ASP A 1 225 ? 120.393 87.935 112.817 1.00 209.71 225 ASP A N 1
ATOM 1581 C CA . ASP A 1 225 ? 121.406 87.853 113.864 1.00 210.01 225 ASP A CA 1
ATOM 1582 C C . ASP A 1 225 ? 120.769 87.840 115.246 1.00 210.34 225 ASP A C 1
ATOM 1583 O O . ASP A 1 225 ? 121.186 87.075 116.124 1.00 210.48 225 ASP A O 1
ATOM 1588 N N . LEU A 1 226 ? 119.759 88.684 115.460 1.00 226.46 226 LEU A N 1
ATOM 1589 C CA . LEU A 1 226 ? 119.072 88.700 116.746 1.00 226.90 226 LEU A CA 1
ATOM 1590 C C . LEU A 1 226 ? 118.334 87.391 116.995 1.00 227.01 226 LEU A C 1
ATOM 1591 O O . LEU A 1 226 ? 118.413 86.829 118.093 1.00 227.02 226 LEU A O 1
ATOM 1596 N N . ASN A 1 227 ? 117.626 86.880 115.984 1.00 233.99 227 ASN A N 1
ATOM 1597 C CA . ASN A 1 227 ? 116.921 85.612 116.135 1.00 234.20 227 ASN A CA 1
ATOM 1598 C C . ASN A 1 227 ? 117.881 84.469 116.425 1.00 234.19 227 ASN A C 1
ATOM 1599 O O . ASN A 1 227 ? 117.501 83.491 117.080 1.00 234.32 227 ASN A O 1
ATOM 1604 N N . ARG A 1 228 ? 119.122 84.568 115.943 1.00 223.26 228 ARG A N 1
ATOM 1605 C CA . ARG A 1 228 ? 120.108 83.534 116.238 1.00 223.10 228 ARG A CA 1
ATOM 1606 C C . ARG A 1 228 ? 120.373 83.429 117.735 1.00 223.25 228 ARG A C 1
ATOM 1607 O O . ARG A 1 228 ? 120.471 82.323 118.278 1.00 223.25 228 ARG A O 1
ATOM 1615 N N . LYS A 1 229 ? 120.490 84.566 118.422 1.00 228.18 229 LYS A N 1
ATOM 1616 C CA . LYS A 1 229 ? 120.835 84.571 119.839 1.00 228.24 229 LYS A CA 1
ATOM 1617 C C . LYS A 1 229 ? 119.636 84.824 120.748 1.00 228.34 229 LYS A C 1
ATOM 1618 O O . LYS A 1 229 ? 119.516 84.184 121.797 1.00 228.28 229 LYS A O 1
ATOM 1624 N N . VAL A 1 230 ? 118.745 85.747 120.378 1.00 231.17 230 VAL A N 1
ATOM 1625 C CA . VAL A 1 230 ? 117.585 86.030 121.220 1.00 231.20 230 VAL A CA 1
ATOM 1626 C C . VAL A 1 230 ? 116.618 84.853 121.203 1.00 231.17 230 VAL A C 1
ATOM 1627 O O . VAL A 1 230 ? 116.141 84.403 122.251 1.00 231.15 230 VAL A O 1
ATOM 1631 N N . LYS A 1 231 ? 116.323 84.335 120.008 1.00 232.27 231 LYS A N 1
ATOM 1632 C CA . LYS A 1 231 ? 115.391 83.221 119.831 1.00 232.37 231 LYS A CA 1
ATOM 1633 C C . LYS A 1 231 ? 114.035 83.534 120.461 1.00 232.34 231 LYS A C 1
ATOM 1634 O O . LYS A 1 231 ? 113.362 82.661 121.012 1.00 232.43 231 LYS A O 1
ATOM 1640 N N . ASP A 1 232 ? 113.633 84.800 120.376 1.00 221.87 232 ASP A N 1
ATOM 1641 C CA . ASP A 1 232 ? 112.372 85.252 120.958 1.00 221.73 232 ASP A CA 1
ATOM 1642 C C . ASP A 1 232 ? 111.851 86.398 120.105 1.00 221.51 232 ASP A C 1
ATOM 1643 O O . ASP A 1 232 ? 112.448 87.478 120.089 1.00 221.48 232 ASP A O 1
ATOM 1648 N N . HIS A 1 233 ? 110.740 86.162 119.403 1.00 211.01 233 HIS A N 1
ATOM 1649 C CA . HIS A 1 233 ? 110.193 87.184 118.518 1.00 210.86 233 HIS A CA 1
ATOM 1650 C C . HIS A 1 233 ? 109.802 88.441 119.282 1.00 211.03 233 HIS A C 1
ATOM 1651 O O . HIS A 1 233 ? 110.109 89.554 118.842 1.00 210.89 233 HIS A O 1
ATOM 1658 N N . HIS A 1 234 ? 109.136 88.282 120.428 1.00 222.77 234 HIS A N 1
ATOM 1659 C CA . HIS A 1 234 ? 108.665 89.433 121.191 1.00 222.78 234 HIS A CA 1
ATOM 1660 C C . HIS A 1 234 ? 109.833 90.261 121.716 1.00 222.63 234 HIS A C 1
ATOM 1661 O O . HIS A 1 234 ? 109.786 91.499 121.699 1.00 222.71 234 HIS A O 1
ATOM 1668 N N . LYS A 1 235 ? 110.896 89.600 122.175 1.00 207.64 235 LYS A N 1
ATOM 1669 C CA . LYS A 1 235 ? 112.077 90.331 122.617 1.00 207.50 235 LYS A CA 1
ATOM 1670 C C . LYS A 1 235 ? 112.738 91.058 121.451 1.00 207.56 235 LYS A C 1
ATOM 1671 O O . LYS A 1 235 ? 113.268 92.164 121.618 1.00 207.56 235 LYS A O 1
ATOM 1677 N N . ILE A 1 236 ? 112.717 90.453 120.262 1.00 211.41 236 ILE A N 1
ATOM 1678 C CA . ILE A 1 236 ? 113.245 91.122 119.076 1.00 211.31 236 ILE A CA 1
ATOM 1679 C C . ILE A 1 236 ? 112.435 92.375 118.769 1.00 211.17 236 ILE A C 1
ATOM 1680 O O . ILE A 1 236 ? 112.993 93.429 118.443 1.00 211.23 236 ILE A O 1
ATOM 1685 N N . GLU A 1 237 ? 111.105 92.279 118.864 1.00 211.16 237 GLU A N 1
ATOM 1686 C CA . GLU A 1 237 ? 110.276 93.467 118.682 1.00 211.27 237 GLU A CA 1
ATOM 1687 C C . GLU A 1 237 ? 110.621 94.536 119.709 1.00 211.44 237 GLU A C 1
ATOM 1688 O O . GLU A 1 237 ? 110.692 95.724 119.376 1.00 211.32 237 GLU A O 1
ATOM 1694 N N . ASN A 1 238 ? 110.843 94.133 120.962 1.00 222.63 238 ASN A N 1
ATOM 1695 C CA . ASN A 1 238 ? 111.227 95.104 121.983 1.00 222.79 238 ASN A CA 1
ATOM 1696 C C . ASN A 1 238 ? 112.536 95.800 121.638 1.00 222.74 238 ASN A C 1
ATOM 1697 O O . ASN A 1 238 ? 112.640 97.025 121.766 1.00 222.70 238 ASN A O 1
ATOM 1702 N N . LEU A 1 239 ? 113.543 95.043 121.202 1.00 221.51 239 LEU A N 1
ATOM 1703 C CA . LEU A 1 239 ? 114.831 95.645 120.868 1.00 221.65 239 LEU A CA 1
ATOM 1704 C C . LEU A 1 239 ? 114.764 96.520 119.622 1.00 221.57 239 LEU A C 1
ATOM 1705 O O . LEU A 1 239 ? 115.481 97.524 119.540 1.00 221.45 239 LEU A O 1
ATOM 1710 N N . LEU A 1 240 ? 113.927 96.167 118.650 1.00 209.92 240 LEU A N 1
ATOM 1711 C CA . LEU A 1 240 ? 113.889 96.886 117.384 1.00 209.54 240 LEU A CA 1
ATOM 1712 C C . LEU A 1 240 ? 112.881 98.025 117.353 1.00 209.43 240 LEU A C 1
ATOM 1713 O O . LEU A 1 240 ? 112.982 98.896 116.484 1.00 209.20 240 LEU A O 1
ATOM 1718 N N . ILE A 1 241 ? 111.914 98.048 118.273 1.00 208.66 241 ILE A N 1
ATOM 1719 C CA . ILE A 1 241 ? 110.851 99.042 118.193 1.00 208.55 241 ILE A CA 1
ATOM 1720 C C . ILE A 1 241 ? 111.415 100.425 118.482 1.00 208.49 241 ILE A C 1
ATOM 1721 O O . ILE A 1 241 ? 112.375 100.580 119.249 1.00 208.68 241 ILE A O 1
ATOM 1726 N N . GLY A 1 242 ? 110.842 101.438 117.834 1.00 198.70 242 GLY A N 1
ATOM 1727 C CA . GLY A 1 242 ? 111.234 102.814 118.022 1.00 198.61 242 GLY A CA 1
ATOM 1728 C C . GLY A 1 242 ? 112.424 103.252 117.195 1.00 198.48 242 GLY A C 1
ATOM 1729 O O . GLY A 1 242 ? 112.700 104.455 117.121 1.00 198.61 242 GLY A O 1
ATOM 1730 N N . SER A 1 243 ? 113.134 102.314 116.576 1.00 170.16 243 SER A N 1
ATOM 1731 C CA . SER A 1 243 ? 114.308 102.661 115.791 1.00 169.23 243 SER A CA 1
ATOM 1732 C C . SER A 1 243 ? 113.906 103.264 114.451 1.00 168.85 243 SER A C 1
ATOM 1733 O O . SER A 1 243 ? 112.806 103.032 113.942 1.00 169.22 243 SER A O 1
ATOM 1736 N N . ARG A 1 244 ? 114.813 104.051 113.885 1.00 134.90 244 ARG A N 1
ATOM 1737 C CA . ARG A 1 244 ? 114.604 104.702 112.601 1.00 134.18 244 ARG A CA 1
ATOM 1738 C C . ARG A 1 244 ? 115.372 103.947 111.527 1.00 133.74 244 ARG A C 1
ATOM 1739 O O . ARG A 1 244 ? 116.451 103.409 111.788 1.00 134.05 244 ARG A O 1
ATOM 1747 N N . PHE A 1 245 ? 114.804 103.883 110.326 1.00 129.84 245 PHE A N 1
ATOM 1748 C CA . PHE A 1 245 ? 115.454 103.197 109.219 1.00 129.86 245 PHE A CA 1
ATOM 1749 C C . PHE A 1 245 ? 115.186 103.927 107.912 1.00 130.17 245 PHE A C 1
ATOM 1750 O O . PHE A 1 245 ? 114.101 104.470 107.694 1.00 130.71 245 PHE A O 1
ATOM 1758 N N . ILE A 1 246 ? 116.187 103.916 107.034 1.00 118.83 246 ILE A N 1
ATOM 1759 C CA . ILE A 1 246 ? 116.125 104.608 105.746 1.00 117.85 246 ILE A CA 1
ATOM 1760 C C . ILE A 1 246 ? 116.005 103.535 104.668 1.00 118.41 246 ILE A C 1
ATOM 1761 O O . ILE A 1 246 ? 116.822 102.613 104.588 1.00 119.54 246 ILE A O 1
ATOM 1766 N N . THR A 1 247 ? 114.977 103.643 103.835 1.00 137.22 247 THR A N 1
ATOM 1767 C CA . THR A 1 247 ? 114.884 102.795 102.659 1.00 137.70 247 THR A CA 1
ATOM 1768 C C . THR A 1 247 ? 115.608 103.459 101.495 1.00 138.32 247 THR A C 1
ATOM 1769 O O . THR A 1 247 ? 115.325 104.613 101.151 1.00 138.91 247 THR A O 1
ATOM 1773 N N . HIS A 1 248 ? 116.555 102.725 100.901 1.00 134.76 248 HIS A N 1
ATOM 1774 C CA . HIS A 1 248 ? 117.420 103.271 99.862 1.00 134.52 248 HIS A CA 1
ATOM 1775 C C . HIS A 1 248 ? 116.795 103.235 98.475 1.00 135.01 248 HIS A C 1
ATOM 1776 O O . HIS A 1 248 ? 117.021 104.162 97.690 1.00 135.29 248 HIS A O 1
ATOM 1783 N N . TYR A 1 249 ? 116.032 102.188 98.148 1.00 156.87 249 TYR A N 1
ATOM 1784 C CA . TYR A 1 249 ? 115.373 102.125 96.847 1.00 157.16 249 TYR A CA 1
ATOM 1785 C C . TYR A 1 249 ? 114.463 103.317 96.609 1.00 157.32 249 TYR A C 1
ATOM 1786 O O . TYR A 1 249 ? 114.275 103.724 95.459 1.00 157.87 249 TYR A O 1
ATOM 1795 N N . ASN A 1 250 ? 113.891 103.876 97.669 1.00 158.34 250 ASN A N 1
ATOM 1796 C CA . ASN A 1 250 ? 113.208 105.154 97.600 1.00 158.76 250 ASN A CA 1
ATOM 1797 C C . ASN A 1 250 ? 113.882 106.238 98.426 1.00 158.58 250 ASN A C 1
ATOM 1798 O O . ASN A 1 250 ? 113.557 107.416 98.244 1.00 159.00 250 ASN A O 1
ATOM 1803 N N . ASN A 1 251 ? 114.809 105.878 99.314 1.00 138.93 251 ASN A N 1
ATOM 1804 C CA . ASN A 1 251 ? 115.533 106.829 100.156 1.00 138.54 251 ASN A CA 1
ATOM 1805 C C . ASN A 1 251 ? 114.576 107.706 100.957 1.00 138.82 251 ASN A C 1
ATOM 1806 O O . ASN A 1 251 ? 114.558 108.931 100.819 1.00 138.81 251 ASN A O 1
ATOM 1811 N N . ARG A 1 252 ? 113.764 107.075 101.798 1.00 161.60 252 ARG A N 1
ATOM 1812 C CA . ARG A 1 252 ? 112.943 107.796 102.764 1.00 161.69 252 ARG A CA 1
ATOM 1813 C C . ARG A 1 252 ? 113.142 107.207 104.153 1.00 161.28 252 ARG A C 1
ATOM 1814 O O . ARG A 1 252 ? 113.373 106.004 104.299 1.00 161.71 252 ARG A O 1
ATOM 1822 N N . ILE A 1 253 ? 113.048 108.054 105.163 1.00 130.08 253 ILE A N 1
ATOM 1823 C CA . ILE A 1 253 ? 113.249 107.641 106.545 1.00 129.93 253 ILE A CA 1
ATOM 1824 C C . ILE A 1 253 ? 111.899 107.313 107.164 1.00 130.00 253 ILE A C 1
ATOM 1825 O O . ILE A 1 253 ? 110.888 107.961 106.872 1.00 130.18 253 ILE A O 1
ATOM 1830 N N . TYR A 1 254 ? 111.881 106.295 108.021 1.00 142.81 254 TYR A N 1
ATOM 1831 C CA . TYR A 1 254 ? 110.676 105.866 108.713 1.00 143.14 254 TYR A CA 1
ATOM 1832 C C . TYR A 1 254 ? 111.053 105.386 110.106 1.00 143.72 254 TYR A C 1
ATOM 1833 O O . TYR A 1 254 ? 112.232 105.235 110.439 1.00 143.40 254 TYR A O 1
ATOM 1842 N N . THR A 1 255 ? 110.032 105.129 110.917 1.00 175.84 255 THR A N 1
ATOM 1843 C CA . THR A 1 255 ? 110.201 104.663 112.285 1.00 176.39 255 THR A CA 1
ATOM 1844 C C . THR A 1 255 ? 109.615 103.264 112.424 1.00 176.76 255 THR A C 1
ATOM 1845 O O . THR A 1 255 ? 108.561 102.963 111.856 1.00 176.71 255 THR A O 1
ATOM 1849 N N . ILE A 1 256 ? 110.301 102.412 113.178 1.00 184.14 256 ILE A N 1
ATOM 1850 C CA . ILE A 1 256 ? 109.867 101.031 113.358 1.00 184.41 256 ILE A CA 1
ATOM 1851 C C . ILE A 1 256 ? 108.655 101.009 114.282 1.00 184.81 256 ILE A C 1
ATOM 1852 O O . ILE A 1 256 ? 108.769 101.289 115.480 1.00 184.68 256 ILE A O 1
ATOM 1857 N N . HIS A 1 257 ? 107.489 100.676 113.723 1.00 195.92 257 HIS A N 1
ATOM 1858 C CA . HIS A 1 257 ? 106.261 100.577 114.499 1.00 196.00 257 HIS A CA 1
ATOM 1859 C C . HIS A 1 257 ? 105.813 99.149 114.765 1.00 196.04 257 HIS A C 1
ATOM 1860 O O . HIS A 1 257 ? 104.954 98.944 115.627 1.00 196.22 257 HIS A O 1
ATOM 1867 N N . GLY A 1 258 ? 106.361 98.168 114.060 1.00 198.55 258 GLY A N 1
ATOM 1868 C CA . GLY A 1 258 ? 106.058 96.779 114.364 1.00 198.59 258 GLY A CA 1
ATOM 1869 C C . GLY A 1 258 ? 106.786 95.873 113.399 1.00 198.63 258 GLY A C 1
ATOM 1870 O O . GLY A 1 258 ? 107.507 96.329 112.510 1.00 198.83 258 GLY A O 1
ATOM 1871 N N . ILE A 1 259 ? 106.574 94.573 113.575 1.00 193.19 259 ILE A N 1
ATOM 1872 C CA . ILE A 1 259 ? 107.136 93.563 112.684 1.00 193.28 259 ILE A CA 1
ATOM 1873 C C . ILE A 1 259 ? 106.163 92.395 112.599 1.00 193.20 259 ILE A C 1
ATOM 1874 O O . ILE A 1 259 ? 105.847 91.763 113.615 1.00 193.10 259 ILE A O 1
ATOM 1879 N N . ALA A 1 260 ? 105.673 92.123 111.392 1.00 198.73 260 ALA A N 1
ATOM 1880 C CA . ALA A 1 260 ? 104.785 90.994 111.146 1.00 198.88 260 ALA A CA 1
ATOM 1881 C C . ALA A 1 260 ? 105.637 89.806 110.724 1.00 199.10 260 ALA A C 1
ATOM 1882 O O . ALA A 1 260 ? 106.294 89.832 109.676 1.00 199.05 260 ALA A O 1
ATOM 1884 N N . TRP A 1 261 ? 105.637 88.768 111.563 1.00 199.47 261 TRP A N 1
ATOM 1885 C CA . TRP A 1 261 ? 106.354 87.532 111.283 1.00 199.40 261 TRP A CA 1
ATOM 1886 C C . TRP A 1 261 ? 105.482 86.514 110.564 1.00 199.65 261 TRP A C 1
ATOM 1887 O O . TRP A 1 261 ? 106.009 85.668 109.834 1.00 199.39 261 TRP A O 1
ATOM 1898 N N . ASN A 1 262 ? 104.168 86.579 110.758 1.00 214.44 262 ASN A N 1
ATOM 1899 C CA . ASN A 1 262 ? 103.217 85.726 110.062 1.00 214.54 262 ASN A CA 1
ATOM 1900 C C . ASN A 1 262 ? 102.964 86.186 108.635 1.00 214.66 262 ASN A C 1
ATOM 1901 O O . ASN A 1 262 ? 102.264 85.496 107.887 1.00 214.58 262 ASN A O 1
ATOM 1906 N N . LYS A 1 263 ? 103.516 87.329 108.251 1.00 227.21 263 LYS A N 1
ATOM 1907 C CA . LYS A 1 263 ? 103.303 87.942 106.952 1.00 227.40 263 LYS A CA 1
ATOM 1908 C C . LYS A 1 263 ? 104.568 87.751 106.122 1.00 227.46 263 LYS A C 1
ATOM 1909 O O . LYS A 1 263 ? 105.689 87.930 106.605 1.00 227.24 263 LYS A O 1
ATOM 1915 N N . ASP A 1 264 ? 104.379 87.363 104.866 1.00 235.09 264 ASP A N 1
ATOM 1916 C CA . ASP A 1 264 ? 105.490 87.025 103.988 1.00 235.05 264 ASP A CA 1
ATOM 1917 C C . ASP A 1 264 ? 105.349 87.837 102.711 1.00 234.99 264 ASP A C 1
ATOM 1918 O O . ASP A 1 264 ? 104.244 88.274 102.363 1.00 235.06 264 ASP A O 1
ATOM 1923 N N . PRO A 1 265 ? 106.452 88.065 101.990 1.00 228.71 265 PRO A N 1
ATOM 1924 C CA . PRO A 1 265 ? 106.358 88.824 100.731 1.00 228.71 265 PRO A CA 1
ATOM 1925 C C . PRO A 1 265 ? 105.401 88.209 99.726 1.00 228.79 265 PRO A C 1
ATOM 1926 O O . PRO A 1 265 ? 104.824 88.930 98.901 1.00 228.51 265 PRO A O 1
ATOM 1930 N N . THR A 1 266 ? 105.221 86.888 99.770 1.00 235.97 266 THR A N 1
ATOM 1931 C CA . THR A 1 266 ? 104.306 86.223 98.851 1.00 235.99 266 THR A CA 1
ATOM 1932 C C . THR A 1 266 ? 102.859 86.648 99.062 1.00 236.05 266 THR A C 1
ATOM 1933 O O . THR A 1 266 ? 102.051 86.533 98.134 1.00 236.05 266 THR A O 1
ATOM 1937 N N . SER A 1 267 ? 102.513 87.130 100.253 1.00 231.96 267 SER A N 1
ATOM 1938 C CA . SER A 1 267 ? 101.145 87.553 100.513 1.00 231.83 267 SER A CA 1
ATOM 1939 C C . SER A 1 267 ? 100.819 88.820 99.729 1.00 231.79 267 SER A C 1
ATOM 1940 O O . SER A 1 267 ? 101.705 89.588 99.344 1.00 231.61 267 SER A O 1
ATOM 1943 N N . THR A 1 268 ? 99.529 89.032 99.494 1.00 235.59 268 THR A N 1
ATOM 1944 C CA . THR A 1 268 ? 99.051 90.120 98.656 1.00 235.56 268 THR A CA 1
ATOM 1945 C C . THR A 1 268 ? 98.578 91.295 99.502 1.00 235.56 268 THR A C 1
ATOM 1946 O O . THR A 1 268 ? 98.112 91.128 100.632 1.00 235.73 268 THR A O 1
ATOM 1950 N N . PHE A 1 269 ? 98.706 92.494 98.937 1.00 216.93 269 PHE A N 1
ATOM 1951 C CA . PHE A 1 269 ? 98.134 93.696 99.521 1.00 216.79 269 PHE A CA 1
ATOM 1952 C C . PHE A 1 269 ? 97.526 94.532 98.404 1.00 216.79 269 PHE A C 1
ATOM 1953 O O . PHE A 1 269 ? 97.964 94.478 97.252 1.00 216.71 269 PHE A O 1
ATOM 1961 N N . GLN A 1 270 ? 96.506 95.309 98.757 1.00 221.59 270 GLN A N 1
ATOM 1962 C CA . GLN A 1 270 ? 95.772 96.107 97.784 1.00 221.58 270 GLN A CA 1
ATOM 1963 C C . GLN A 1 270 ? 96.484 97.439 97.583 1.00 221.50 270 GLN A C 1
ATOM 1964 O O . GLN A 1 270 ? 96.877 98.093 98.555 1.00 221.52 270 GLN A O 1
ATOM 1970 N N . ILE A 1 271 ? 96.650 97.835 96.326 1.00 213.92 271 ILE A N 1
ATOM 1971 C CA . ILE A 1 271 ? 97.303 99.095 95.998 1.00 213.80 271 ILE A CA 1
ATOM 1972 C C . ILE A 1 271 ? 96.318 100.249 96.131 1.00 213.74 271 ILE A C 1
ATOM 1973 O O . ILE A 1 271 ? 95.337 100.330 95.392 1.00 213.72 271 ILE A O 1
ATOM 1978 N N . THR A 1 282 ? 101.164 91.251 95.179 1.00 215.59 282 THR A N 1
ATOM 1979 C CA . THR A 1 282 ? 102.149 90.810 96.159 1.00 215.71 282 THR A CA 1
ATOM 1980 C C . THR A 1 282 ? 103.266 91.835 96.302 1.00 215.49 282 THR A C 1
ATOM 1981 O O . THR A 1 282 ? 103.573 92.565 95.360 1.00 215.52 282 THR A O 1
ATOM 1985 N N . PHE A 1 283 ? 103.874 91.883 97.490 1.00 205.61 283 PHE A N 1
ATOM 1986 C CA . PHE A 1 283 ? 104.961 92.828 97.723 1.00 205.55 283 PHE A CA 1
ATOM 1987 C C . PHE A 1 283 ? 106.171 92.513 96.854 1.00 205.59 283 PHE A C 1
ATOM 1988 O O . PHE A 1 283 ? 106.896 93.425 96.441 1.00 205.50 283 PHE A O 1
ATOM 1996 N N . GLU A 1 284 ? 106.411 91.232 96.566 1.00 219.51 284 GLU A N 1
ATOM 1997 C CA . GLU A 1 284 ? 107.502 90.887 95.661 1.00 219.70 284 GLU A CA 1
ATOM 1998 C C . GLU A 1 284 ? 107.248 91.453 94.269 1.00 219.61 284 GLU A C 1
ATOM 1999 O O . GLU A 1 284 ? 108.118 92.109 93.684 1.00 219.63 284 GLU A O 1
ATOM 2005 N N . GLU A 1 285 ? 106.051 91.217 93.727 1.00 212.49 285 GLU A N 1
ATOM 2006 C CA . GLU A 1 285 ? 105.697 91.786 92.431 1.00 212.51 285 GLU A CA 1
ATOM 2007 C C . GLU A 1 285 ? 105.656 93.307 92.494 1.00 212.47 285 GLU A C 1
ATOM 2008 O O . GLU A 1 285 ? 106.029 93.985 91.530 1.00 212.28 285 GLU A O 1
ATOM 2014 N N . TYR A 1 286 ? 105.198 93.856 93.620 1.00 214.81 286 TYR A N 1
ATOM 2015 C CA . TYR A 1 286 ? 105.154 95.305 93.780 1.00 214.76 286 TYR A CA 1
ATOM 2016 C C . TYR A 1 286 ? 106.550 95.906 93.683 1.00 214.63 286 TYR A C 1
ATOM 2017 O O . TYR A 1 286 ? 106.750 96.941 93.041 1.00 214.55 286 TYR A O 1
ATOM 2026 N N . TYR A 1 287 ? 107.535 95.259 94.308 1.00 201.65 287 TYR A N 1
ATOM 2027 C CA . TYR A 1 287 ? 108.904 95.758 94.240 1.00 201.49 287 TYR A CA 1
ATOM 2028 C C . TYR A 1 287 ? 109.515 95.517 92.865 1.00 201.57 287 TYR A C 1
ATOM 2029 O O . TYR A 1 287 ? 110.285 96.349 92.369 1.00 201.41 287 TYR A O 1
ATOM 2038 N N . LYS A 1 288 ? 109.192 94.384 92.237 1.00 208.05 288 LYS A N 1
ATOM 2039 C CA . LYS A 1 288 ? 109.722 94.095 90.908 1.00 208.00 288 LYS A CA 1
ATOM 2040 C C . LYS A 1 288 ? 109.232 95.114 89.887 1.00 207.84 288 LYS A C 1
ATOM 2041 O O . LYS A 1 288 ? 109.995 95.567 89.027 1.00 207.74 288 LYS A O 1
ATOM 2047 N N . LYS A 1 289 ? 107.954 95.482 89.962 1.00 201.36 289 LYS A N 1
ATOM 2048 C CA . LYS A 1 289 ? 107.388 96.406 88.986 1.00 201.26 289 LYS A CA 1
ATOM 2049 C C . LYS A 1 289 ? 107.711 97.854 89.335 1.00 201.16 289 LYS A C 1
ATOM 2050 O O . LYS A 1 289 ? 108.189 98.618 88.490 1.00 201.17 289 LYS A O 1
ATOM 2056 N N . ASN A 1 290 ? 107.451 98.248 90.581 1.00 197.72 290 ASN A N 1
ATOM 2057 C CA . ASN A 1 290 ? 107.555 99.652 90.959 1.00 197.77 290 ASN A CA 1
ATOM 2058 C C . ASN A 1 290 ? 109.006 100.078 91.147 1.00 197.76 290 ASN A C 1
ATOM 2059 O O . ASN A 1 290 ? 109.342 101.253 90.964 1.00 198.07 290 ASN A O 1
ATOM 2064 N N . TYR A 1 291 ? 109.880 99.150 91.533 1.00 185.39 291 TYR A N 1
ATOM 2065 C CA . TYR A 1 291 ? 111.248 99.507 91.884 1.00 185.23 291 TYR A CA 1
ATOM 2066 C C . TYR A 1 291 ? 112.306 98.660 91.191 1.00 185.33 291 TYR A C 1
ATOM 2067 O O . TYR A 1 291 ? 113.485 99.032 91.221 1.00 185.08 291 TYR A O 1
ATOM 2076 N N . GLN A 1 292 ? 111.927 97.541 90.576 1.00 197.98 292 GLN A N 1
ATOM 2077 C CA . GLN A 1 292 ? 112.855 96.679 89.842 1.00 198.05 292 GLN A CA 1
ATOM 2078 C C . GLN A 1 292 ? 114.006 96.207 90.731 1.00 197.97 292 GLN A C 1
ATOM 2079 O O . GLN A 1 292 ? 115.184 96.360 90.407 1.00 197.98 292 GLN A O 1
ATOM 2085 N N . LEU A 1 293 ? 113.644 95.625 91.871 1.00 191.82 293 LEU A N 1
ATOM 2086 C CA . LEU A 1 293 ? 114.613 95.064 92.803 1.00 191.74 293 LEU A CA 1
ATOM 2087 C C . LEU A 1 293 ? 114.314 93.588 93.012 1.00 191.78 293 LEU A C 1
ATOM 2088 O O . LEU A 1 293 ? 113.189 93.222 93.367 1.00 191.84 293 LEU A O 1
ATOM 2093 N N . LYS A 1 294 ? 115.323 92.749 92.801 1.00 190.86 294 LYS A N 1
ATOM 2094 C CA . LYS A 1 294 ? 115.179 91.314 92.993 1.00 190.96 294 LYS A CA 1
ATOM 2095 C C . LYS A 1 294 ? 115.197 90.980 94.480 1.00 190.90 294 LYS A C 1
ATOM 2096 O O . LYS A 1 294 ? 116.017 91.511 95.235 1.00 190.69 294 LYS A O 1
ATOM 2102 N N . ILE A 1 295 ? 114.292 90.101 94.894 1.00 201.20 295 ILE A N 1
ATOM 2103 C CA . ILE A 1 295 ? 114.148 89.728 96.296 1.00 201.28 295 ILE A CA 1
ATOM 2104 C C . ILE A 1 295 ? 114.858 88.402 96.536 1.00 201.51 295 ILE A C 1
ATOM 2105 O O . ILE A 1 295 ? 114.719 87.457 95.750 1.00 201.65 295 ILE A O 1
ATOM 2110 N N . SER A 1 296 ? 115.637 88.337 97.616 1.00 209.77 296 SER A N 1
ATOM 2111 C CA . SER A 1 296 ? 116.406 87.141 97.935 1.00 209.96 296 SER A CA 1
ATOM 2112 C C . SER A 1 296 ? 115.686 86.222 98.915 1.00 210.05 296 SER A C 1
ATOM 2113 O O . SER A 1 296 ? 115.713 84.998 98.747 1.00 210.05 296 SER A O 1
ATOM 2116 N N . ASP A 1 297 ? 115.041 86.783 99.935 1.00 217.93 297 ASP A N 1
ATOM 2117 C CA . ASP A 1 297 ? 114.366 86.008 100.972 1.00 218.09 297 ASP A CA 1
ATOM 2118 C C . ASP A 1 297 ? 112.863 86.102 100.746 1.00 218.11 297 ASP A C 1
ATOM 2119 O O . ASP A 1 297 ? 112.272 87.175 100.904 1.00 218.14 297 ASP A O 1
ATOM 2124 N N . LEU A 1 298 ? 112.247 84.980 100.387 1.00 219.06 298 LEU A N 1
ATOM 2125 C CA . LEU A 1 298 ? 110.808 84.921 100.175 1.00 219.16 298 LEU A CA 1
ATOM 2126 C C . LEU A 1 298 ? 110.030 84.641 101.454 1.00 219.15 298 LEU A C 1
ATOM 2127 O O . LEU A 1 298 ? 108.805 84.801 101.463 1.00 219.18 298 LEU A O 1
ATOM 2132 N N . HIS A 1 299 ? 110.703 84.230 102.528 1.00 219.66 299 HIS A N 1
ATOM 2133 C CA . HIS A 1 299 ? 110.054 83.953 103.803 1.00 219.63 299 HIS A CA 1
ATOM 2134 C C . HIS A 1 299 ? 110.332 85.027 104.846 1.00 219.56 299 HIS A C 1
ATOM 2135 O O . HIS A 1 299 ? 110.011 84.832 106.024 1.00 219.57 299 HIS A O 1
ATOM 2142 N N . GLN A 1 300 ? 110.922 86.150 104.447 1.00 208.30 300 GLN A N 1
ATOM 2143 C CA . GLN A 1 300 ? 111.279 87.185 105.401 1.00 208.05 300 GLN A CA 1
ATOM 2144 C C . GLN A 1 300 ? 110.028 87.822 106.005 1.00 208.01 300 GLN A C 1
ATOM 2145 O O . GLN A 1 300 ? 108.991 87.928 105.345 1.00 208.19 300 GLN A O 1
ATOM 2151 N N . PRO A 1 301 ? 110.094 88.238 107.273 1.00 196.33 301 PRO A N 1
ATOM 2152 C CA . PRO A 1 301 ? 108.983 89.001 107.856 1.00 196.21 301 PRO A CA 1
ATOM 2153 C C . PRO A 1 301 ? 108.959 90.416 107.306 1.00 195.98 301 PRO A C 1
ATOM 2154 O O . PRO A 1 301 ? 109.917 90.827 106.646 1.00 195.84 301 PRO A O 1
ATOM 2158 N N . LEU A 1 302 ? 107.894 91.177 107.554 1.00 192.71 302 LEU A N 1
ATOM 2159 C CA . LEU A 1 302 ? 107.801 92.531 107.018 1.00 192.56 302 LEU A CA 1
ATOM 2160 C C . LEU A 1 302 ? 107.592 93.532 108.141 1.00 192.55 302 LEU A C 1
ATOM 2161 O O . LEU A 1 302 ? 106.736 93.333 109.007 1.00 192.67 302 LEU A O 1
ATOM 2166 N N . ILE A 1 303 ? 108.372 94.605 108.119 1.00 185.83 303 ILE A N 1
ATOM 2167 C CA . ILE A 1 303 ? 108.304 95.619 109.162 1.00 185.77 303 ILE A CA 1
ATOM 2168 C C . ILE A 1 303 ? 107.115 96.529 108.885 1.00 185.83 303 ILE A C 1
ATOM 2169 O O . ILE A 1 303 ? 106.718 96.729 107.731 1.00 185.66 303 ILE A O 1
ATOM 2174 N N . ILE A 1 304 ? 106.525 97.067 109.948 1.00 190.40 304 ILE A N 1
ATOM 2175 C CA . ILE A 1 304 ? 105.262 97.791 109.876 1.00 190.23 304 ILE A CA 1
ATOM 2176 C C . ILE A 1 304 ? 105.480 99.221 110.340 1.00 190.20 304 ILE A C 1
ATOM 2177 O O . ILE A 1 304 ? 106.022 99.457 111.429 1.00 190.19 304 ILE A O 1
ATOM 2182 N N . TYR A 1 305 ? 105.040 100.179 109.509 1.00 184.66 305 TYR A N 1
ATOM 2183 C CA . TYR A 1 305 ? 105.060 101.612 109.803 1.00 184.66 305 TYR A CA 1
ATOM 2184 C C . TYR A 1 305 ? 103.717 102.178 109.334 1.00 184.92 305 TYR A C 1
ATOM 2185 O O . TYR A 1 305 ? 103.541 102.543 108.169 1.00 184.70 305 TYR A O 1
ATOM 2194 N N . TYR A 1 306 ? 102.753 102.231 110.249 1.00 203.53 306 TYR A N 1
ATOM 2195 C CA . TYR A 1 306 ? 101.453 102.785 109.911 1.00 203.63 306 TYR A CA 1
ATOM 2196 C C . TYR A 1 306 ? 101.505 104.311 109.977 1.00 203.66 306 TYR A C 1
ATOM 2197 O O . TYR A 1 306 ? 102.311 104.881 110.719 1.00 203.60 306 TYR A O 1
ATOM 2206 N N . PRO A 1 307 ? 100.658 105.004 109.197 1.00 194.92 307 PRO A N 1
ATOM 2207 C CA . PRO A 1 307 ? 100.574 106.470 109.184 1.00 194.85 307 PRO A CA 1
ATOM 2208 C C . PRO A 1 307 ? 100.416 107.081 110.574 1.00 194.82 307 PRO A C 1
ATOM 2209 O O . PRO A 1 307 ? 99.781 106.463 111.429 1.00 194.90 307 PRO A O 1
ATOM 2213 N N . ILE A 1 322 ? 98.339 101.539 107.187 1.00 190.49 322 ILE A N 1
ATOM 2214 C CA . ILE A 1 322 ? 99.362 100.567 107.547 1.00 190.59 322 ILE A CA 1
ATOM 2215 C C . ILE A 1 322 ? 100.163 100.158 106.318 1.00 190.53 322 ILE A C 1
ATOM 2216 O O . ILE A 1 322 ? 99.630 99.544 105.393 1.00 190.37 322 ILE A O 1
ATOM 2221 N N . LEU A 1 323 ? 101.447 100.502 106.314 1.00 189.24 323 LEU A N 1
ATOM 2222 C CA . LEU A 1 323 ? 102.343 100.182 105.212 1.00 189.24 323 LEU A CA 1
ATOM 2223 C C . LEU A 1 323 ? 103.380 99.169 105.676 1.00 189.42 323 LEU A C 1
ATOM 2224 O O . LEU A 1 323 ? 103.846 99.229 106.819 1.00 189.36 323 LEU A O 1
ATOM 2229 N N . TYR A 1 324 ? 103.735 98.243 104.790 1.00 197.23 324 TYR A N 1
ATOM 2230 C CA . TYR A 1 324 ? 104.674 97.175 105.097 1.00 197.23 324 TYR A CA 1
ATOM 2231 C C . TYR A 1 324 ? 105.932 97.334 104.255 1.00 197.03 324 TYR A C 1
ATOM 2232 O O . TYR A 1 324 ? 105.855 97.552 103.042 1.00 197.13 324 TYR A O 1
ATOM 2241 N N . PHE A 1 325 ? 107.086 97.221 104.905 1.00 175.98 325 PHE A N 1
ATOM 2242 C CA . PHE A 1 325 ? 108.381 97.394 104.263 1.00 175.58 325 PHE A CA 1
ATOM 2243 C C . PHE A 1 325 ? 109.198 96.118 104.408 1.00 175.64 325 PHE A C 1
ATOM 2244 O O . PHE A 1 325 ? 109.088 95.409 105.414 1.00 176.04 325 PHE A O 1
ATOM 2252 N N . LEU A 1 326 ? 110.011 95.826 103.396 1.00 178.68 326 LEU A N 1
ATOM 2253 C CA . LEU A 1 326 ? 110.825 94.617 103.387 1.00 178.93 326 LEU A CA 1
ATOM 2254 C C . LEU A 1 326 ? 112.186 94.883 104.018 1.00 178.91 326 LEU A C 1
ATOM 2255 O O . LEU A 1 326 ? 112.939 95.739 103.538 1.00 178.76 326 LEU A O 1
ATOM 2260 N N . PRO A 1 327 ? 112.541 94.154 105.079 1.00 181.42 327 PRO A N 1
ATOM 2261 C CA . PRO A 1 327 ? 113.772 94.479 105.816 1.00 181.24 327 PRO A CA 1
ATOM 2262 C C . PRO A 1 327 ? 115.046 94.297 105.011 1.00 181.53 327 PRO A C 1
ATOM 2263 O O . PRO A 1 327 ? 116.069 94.904 105.349 1.00 181.16 327 PRO A O 1
ATOM 2267 N N . GLU A 1 328 ? 115.025 93.483 103.954 1.00 188.05 328 GLU A N 1
ATOM 2268 C CA . GLU A 1 328 ? 116.233 93.288 103.161 1.00 187.78 328 GLU A CA 1
ATOM 2269 C C . GLU A 1 328 ? 116.669 94.559 102.445 1.00 187.49 328 GLU A C 1
ATOM 2270 O O . GLU A 1 328 ? 117.815 94.636 101.990 1.00 187.62 328 GLU A O 1
ATOM 2276 N N . PHE A 1 329 ? 115.787 95.551 102.333 1.00 166.05 329 PHE A N 1
ATOM 2277 C CA . PHE A 1 329 ? 116.066 96.773 101.593 1.00 165.56 329 PHE A CA 1
ATOM 2278 C C . PHE A 1 329 ? 116.109 98.006 102.486 1.00 165.13 329 PHE A C 1
ATOM 2279 O O . PHE A 1 329 ? 115.971 99.127 101.985 1.00 164.94 329 PHE A O 1
ATOM 2287 N N . CYS A 1 330 ? 116.286 97.832 103.792 1.00 152.96 330 CYS A N 1
ATOM 2288 C CA . CYS A 1 330 ? 116.380 98.939 104.730 1.00 152.45 330 CYS A CA 1
ATOM 2289 C C . CYS A 1 330 ? 117.739 98.920 105.410 1.00 151.72 330 CYS A C 1
ATOM 2290 O O . CYS A 1 330 ? 118.499 97.958 105.274 1.00 152.06 330 CYS A O 1
ATOM 2293 N N . HIS A 1 331 ? 118.046 99.995 106.129 1.00 122.25 331 HIS A N 1
ATOM 2294 C CA . HIS A 1 331 ? 119.255 100.091 106.931 1.00 121.87 331 HIS A CA 1
ATOM 2295 C C . HIS A 1 331 ? 118.945 100.877 108.195 1.00 121.73 331 HIS A C 1
ATOM 2296 O O . HIS A 1 331 ? 118.203 101.861 108.154 1.00 121.88 331 HIS A O 1
ATOM 2303 N N . LEU A 1 332 ? 119.509 100.438 109.316 1.00 119.25 332 LEU A N 1
ATOM 2304 C CA . LEU A 1 332 ? 119.273 101.128 110.575 1.00 118.83 332 LEU A CA 1
ATOM 2305 C C . LEU A 1 332 ? 119.883 102.523 110.544 1.00 118.41 332 LEU A C 1
ATOM 2306 O O . LEU A 1 332 ? 120.819 102.803 109.791 1.00 118.51 332 LEU A O 1
ATOM 2311 N N . PHE A 1 333 ? 119.337 103.401 111.375 1.00 114.16 333 PHE A N 1
ATOM 2312 C CA . PHE A 1 333 ? 119.709 104.808 111.411 1.00 114.49 333 PHE A CA 1
ATOM 2313 C C . PHE A 1 333 ? 120.468 105.063 112.705 1.00 114.70 333 PHE A C 1
ATOM 2314 O O . PHE A 1 333 ? 119.948 104.803 113.795 1.00 114.86 333 PHE A O 1
ATOM 2322 N N . GLY A 1 334 ? 121.687 105.559 112.589 1.00 135.90 334 GLY A N 1
ATOM 2323 C CA . GLY A 1 334 ? 122.481 105.922 113.743 1.00 136.36 334 GLY A CA 1
ATOM 2324 C C . GLY A 1 334 ? 123.166 104.716 114.348 1.00 137.31 334 GLY A C 1
ATOM 2325 O O . GLY A 1 334 ? 123.241 103.637 113.753 1.00 137.13 334 GLY A O 1
ATOM 2326 N N . LEU A 1 335 ? 123.674 104.913 115.560 1.00 183.62 335 LEU A N 1
ATOM 2327 C CA . LEU A 1 335 ? 124.430 103.872 116.241 1.00 184.23 335 LEU A CA 1
ATOM 2328 C C . LEU A 1 335 ? 123.531 102.695 116.602 1.00 184.66 335 LEU A C 1
ATOM 2329 O O . LEU A 1 335 ? 122.354 102.867 116.931 1.00 184.53 335 LEU A O 1
ATOM 2334 N N . SER A 1 336 ? 124.094 101.491 116.533 1.00 209.63 336 SER A N 1
ATOM 2335 C CA . SER A 1 336 ? 123.361 100.295 116.922 1.00 210.09 336 SER A CA 1
ATOM 2336 C C . SER A 1 336 ? 123.141 100.266 118.430 1.00 210.50 336 SER A C 1
ATOM 2337 O O . SER A 1 336 ? 123.956 100.767 119.209 1.00 210.45 336 SER A O 1
ATOM 2340 N N . ASN A 1 337 ? 122.020 99.667 118.837 1.00 224.95 337 ASN A N 1
ATOM 2341 C CA . ASN A 1 337 ? 121.715 99.559 120.260 1.00 224.99 337 ASN A CA 1
ATOM 2342 C C . ASN A 1 337 ? 122.765 98.729 120.986 1.00 224.99 337 ASN A C 1
ATOM 2343 O O . ASN A 1 337 ? 123.159 99.059 122.111 1.00 225.09 337 ASN A O 1
ATOM 2348 N N . LEU A 1 338 ? 123.229 97.646 120.359 1.00 218.51 338 LEU A N 1
ATOM 2349 C CA . LEU A 1 338 ? 124.275 96.823 120.956 1.00 218.48 338 LEU A CA 1
ATOM 2350 C C . LEU A 1 338 ? 125.586 97.581 121.122 1.00 218.50 338 LEU A C 1
ATOM 2351 O O . LEU A 1 338 ? 126.433 97.163 121.918 1.00 218.55 338 LEU A O 1
ATOM 2356 N N . ASP A 1 339 ? 125.772 98.681 120.390 1.00 222.72 339 ASP A N 1
ATOM 2357 C CA . ASP A 1 339 ? 126.969 99.507 120.494 1.00 222.73 339 ASP A CA 1
ATOM 2358 C C . ASP A 1 339 ? 126.605 100.956 120.791 1.00 222.55 339 ASP A C 1
ATOM 2359 O O . ASP A 1 339 ? 127.353 101.874 120.445 1.00 222.52 339 ASP A O 1
ATOM 2364 N N . ALA A 1 340 ? 125.451 101.173 121.429 1.00 210.13 340 ALA A N 1
ATOM 2365 C CA . ALA A 1 340 ? 124.967 102.531 121.659 1.00 209.93 340 ALA A CA 1
ATOM 2366 C C . ALA A 1 340 ? 125.906 103.320 122.563 1.00 209.64 340 ALA A C 1
ATOM 2367 O O . ALA A 1 340 ? 126.178 104.498 122.306 1.00 209.64 340 ALA A O 1
ATOM 2369 N N . ASP A 1 341 ? 126.412 102.692 123.623 1.00 197.36 341 ASP A N 1
ATOM 2370 C CA . ASP A 1 341 ? 127.245 103.377 124.603 1.00 197.34 341 ASP A CA 1
ATOM 2371 C C . ASP A 1 341 ? 128.705 102.944 124.529 1.00 197.30 341 ASP A C 1
ATOM 2372 O O . ASP A 1 341 ? 129.435 103.072 125.517 1.00 197.23 341 ASP A O 1
ATOM 2377 N N . ASN A 1 342 ? 129.145 102.432 123.382 1.00 193.22 342 ASN A N 1
ATOM 2378 C CA . ASN A 1 342 ? 130.542 102.050 123.225 1.00 193.10 342 ASN A CA 1
ATOM 2379 C C . ASN A 1 342 ? 131.429 103.285 123.287 1.00 193.22 342 ASN A C 1
ATOM 2380 O O . ASN A 1 342 ? 131.219 104.251 122.546 1.00 193.12 342 ASN A O 1
ATOM 2385 N N . PHE A 1 343 ? 132.422 103.252 124.178 1.00 205.90 343 PHE A N 1
ATOM 2386 C CA . PHE A 1 343 ? 133.264 104.423 124.398 1.00 206.15 343 PHE A CA 1
ATOM 2387 C C . PHE A 1 343 ? 134.107 104.741 123.169 1.00 206.06 343 PHE A C 1
ATOM 2388 O O . PHE A 1 343 ? 134.148 105.891 122.716 1.00 206.15 343 PHE A O 1
ATOM 2396 N N . ARG A 1 344 ? 134.793 103.737 122.619 1.00 199.97 344 ARG A N 1
ATOM 2397 C CA . ARG A 1 344 ? 135.649 103.980 121.462 1.00 199.96 344 ARG A CA 1
ATOM 2398 C C . ARG A 1 344 ? 134.833 104.392 120.242 1.00 200.02 344 ARG A C 1
ATOM 2399 O O . ARG A 1 344 ? 135.245 105.280 119.486 1.00 200.06 344 ARG A O 1
ATOM 2407 N N . ILE A 1 345 ? 133.669 103.770 120.041 1.00 201.23 345 ILE A N 1
ATOM 2408 C CA . ILE A 1 345 ? 132.831 104.113 118.896 1.00 201.30 345 ILE A CA 1
ATOM 2409 C C . ILE A 1 345 ? 132.347 105.552 119.010 1.00 201.28 345 ILE A C 1
ATOM 2410 O O . ILE A 1 345 ? 132.405 106.326 118.045 1.00 201.15 345 ILE A O 1
ATOM 2415 N N . ARG A 1 346 ? 131.858 105.927 120.197 1.00 195.22 346 ARG A N 1
ATOM 2416 C CA . ARG A 1 346 ? 131.387 107.290 120.413 1.00 194.99 346 ARG A CA 1
ATOM 2417 C C . ARG A 1 346 ? 132.516 108.293 120.238 1.00 195.10 346 ARG A C 1
ATOM 2418 O O . ARG A 1 346 ? 132.325 109.354 119.632 1.00 194.92 346 ARG A O 1
ATOM 2426 N N . GLN A 1 347 ? 133.703 107.972 120.756 1.00 202.34 347 GLN A N 1
ATOM 2427 C CA . GLN A 1 347 ? 134.849 108.855 120.577 1.00 202.39 347 GLN A CA 1
ATOM 2428 C C . GLN A 1 347 ? 135.175 109.035 119.102 1.00 202.14 347 GLN A C 1
ATOM 2429 O O . GLN A 1 347 ? 135.424 110.157 118.647 1.00 202.06 347 GLN A O 1
ATOM 2435 N N . GLU A 1 348 ? 135.165 107.942 118.337 1.00 194.36 348 GLU A N 1
ATOM 2436 C CA . GLU A 1 348 ? 135.508 108.029 116.922 1.00 194.20 348 GLU A CA 1
ATOM 2437 C C . GLU A 1 348 ? 134.494 108.873 116.160 1.00 194.09 348 GLU A C 1
ATOM 2438 O O . GLU A 1 348 ? 134.869 109.756 115.375 1.00 194.19 348 GLU A O 1
ATOM 2444 N N . ILE A 1 349 ? 133.199 108.631 116.386 1.00 185.57 349 ILE A N 1
ATOM 2445 C CA . ILE A 1 349 ? 132.201 109.398 115.646 1.00 185.49 349 ILE A CA 1
ATOM 2446 C C . ILE A 1 349 ? 132.266 110.866 116.045 1.00 185.53 349 ILE A C 1
ATOM 2447 O O . ILE A 1 349 ? 132.217 111.751 115.186 1.00 185.36 349 ILE A O 1
ATOM 2452 N N . THR A 1 350 ? 132.404 111.150 117.345 1.00 191.09 350 THR A N 1
ATOM 2453 C CA . THR A 1 350 ? 132.468 112.537 117.796 1.00 191.22 350 THR A CA 1
ATOM 2454 C C . THR A 1 350 ? 133.686 113.247 117.222 1.00 191.14 350 THR A C 1
ATOM 2455 O O . THR A 1 350 ? 133.609 114.424 116.851 1.00 191.04 350 THR A O 1
ATOM 2459 N N . ARG A 1 351 ? 134.820 112.549 117.139 1.00 193.34 351 ARG A N 1
ATOM 2460 C CA . ARG A 1 351 ? 135.992 113.122 116.487 1.00 193.36 351 ARG A CA 1
ATOM 2461 C C . ARG A 1 351 ? 135.707 113.422 115.023 1.00 193.24 351 ARG A C 1
ATOM 2462 O O . ARG A 1 351 ? 136.101 114.474 114.508 1.00 193.08 351 ARG A O 1
ATOM 2470 N N . ASN A 1 352 ? 135.015 112.516 114.337 1.00 183.97 352 ASN A N 1
ATOM 2471 C CA . ASN A 1 352 ? 134.816 112.671 112.904 1.00 183.52 352 ASN A CA 1
ATOM 2472 C C . ASN A 1 352 ? 133.689 113.628 112.532 1.00 183.21 352 ASN A C 1
ATOM 2473 O O . ASN A 1 352 ? 133.630 114.056 111.375 1.00 183.21 352 ASN A O 1
ATOM 2478 N N . THR A 1 353 ? 132.802 113.990 113.464 1.00 168.67 353 THR A N 1
ATOM 2479 C CA . THR A 1 353 ? 131.718 114.906 113.130 1.00 168.44 353 THR A CA 1
ATOM 2480 C C . THR A 1 353 ? 131.875 116.290 113.736 1.00 168.41 353 THR A C 1
ATOM 2481 O O . THR A 1 353 ? 131.236 117.229 113.253 1.00 168.21 353 THR A O 1
ATOM 2485 N N . GLN A 1 354 ? 132.693 116.444 114.771 1.00 156.99 354 GLN A N 1
ATOM 2486 C CA . GLN A 1 354 ? 132.865 117.724 115.440 1.00 156.56 354 GLN A CA 1
ATOM 2487 C C . GLN A 1 354 ? 134.018 118.465 114.779 1.00 156.33 354 GLN A C 1
ATOM 2488 O O . GLN A 1 354 ? 135.166 118.009 114.831 1.00 156.59 354 GLN A O 1
ATOM 2494 N N . MET A 1 355 ? 133.711 119.596 114.155 1.00 133.97 355 MET A N 1
ATOM 2495 C CA . MET A 1 355 ? 134.695 120.399 113.445 1.00 133.37 355 MET A CA 1
ATOM 2496 C C . MET A 1 355 ? 135.073 121.597 114.299 1.00 133.28 355 MET A C 1
ATOM 2497 O O . MET A 1 355 ? 134.196 122.293 114.818 1.00 133.40 355 MET A O 1
ATOM 2502 N N . SER A 1 356 ? 136.373 121.836 114.435 1.00 132.54 356 SER A N 1
ATOM 2503 C CA . SER A 1 356 ? 136.841 123.011 115.146 1.00 132.63 356 SER A CA 1
ATOM 2504 C C . SER A 1 356 ? 136.320 124.267 114.449 1.00 132.39 356 SER A C 1
ATOM 2505 O O . SER A 1 356 ? 136.121 124.266 113.231 1.00 132.26 356 SER A O 1
ATOM 2508 N N . PRO A 1 357 ? 136.061 125.343 115.200 1.00 131.78 357 PRO A N 1
ATOM 2509 C CA . PRO A 1 357 ? 135.492 126.543 114.563 1.00 131.80 357 PRO A CA 1
ATOM 2510 C C . PRO A 1 357 ? 136.324 127.057 113.406 1.00 131.66 357 PRO A C 1
ATOM 2511 O O . PRO A 1 357 ? 135.760 127.498 112.398 1.00 131.92 357 PRO A O 1
ATOM 2515 N N . SER A 1 358 ? 137.653 126.994 113.507 1.00 129.70 358 SER A N 1
ATOM 2516 C CA . SER A 1 358 ? 138.482 127.331 112.356 1.00 129.85 358 SER A CA 1
ATOM 2517 C C . SER A 1 358 ? 138.208 126.385 111.195 1.00 129.78 358 SER A C 1
ATOM 2518 O O . SER A 1 358 ? 138.056 126.824 110.049 1.00 129.68 358 SER A O 1
ATOM 2521 N N . ASP A 1 359 ? 138.119 125.083 111.477 1.00 127.01 359 ASP A N 1
ATOM 2522 C CA . ASP A 1 359 ? 137.868 124.111 110.419 1.00 126.89 359 ASP A CA 1
ATOM 2523 C C . ASP A 1 359 ? 136.503 124.324 109.779 1.00 126.44 359 ASP A C 1
ATOM 2524 O O . ASP A 1 359 ? 136.380 124.317 108.550 1.00 126.30 359 ASP A O 1
ATOM 2529 N N . ARG A 1 360 ? 135.464 124.512 110.595 1.00 102.64 360 ARG A N 1
ATOM 2530 C CA . ARG A 1 360 ? 134.127 124.710 110.047 1.00 100.77 360 ARG A CA 1
ATOM 2531 C C . ARG A 1 360 ? 134.046 125.998 109.242 1.00 101.28 360 ARG A C 1
ATOM 2532 O O . ARG A 1 360 ? 133.444 126.027 108.161 1.00 102.90 360 ARG A O 1
ATOM 2540 N N . TYR A 1 361 ? 134.644 127.075 109.753 1.00 104.01 361 TYR A N 1
ATOM 2541 C CA . TYR A 1 361 ? 134.625 128.342 109.033 1.00 104.12 361 TYR A CA 1
ATOM 2542 C C . TYR A 1 361 ? 135.353 128.225 107.701 1.00 104.85 361 TYR A C 1
ATOM 2543 O O . TYR A 1 361 ? 134.874 128.722 106.676 1.00 104.86 361 TYR A O 1
ATOM 2552 N N . ARG A 1 362 ? 136.517 127.568 107.695 1.00 125.58 362 ARG A N 1
ATOM 2553 C CA . ARG A 1 362 ? 137.247 127.387 106.445 1.00 125.91 362 ARG A CA 1
ATOM 2554 C C . ARG A 1 362 ? 136.458 126.529 105.468 1.00 125.77 362 ARG A C 1
ATOM 2555 O O . ARG A 1 362 ? 136.422 126.820 104.268 1.00 125.41 362 ARG A O 1
ATOM 2563 N N . LYS A 1 363 ? 135.824 125.463 105.959 1.00 115.20 363 LYS A N 1
ATOM 2564 C CA . LYS A 1 363 ? 135.015 124.617 105.089 1.00 114.70 363 LYS A CA 1
ATOM 2565 C C . LYS A 1 363 ? 133.901 125.421 104.437 1.00 113.57 363 LYS A C 1
ATOM 2566 O O . LYS A 1 363 ? 133.712 125.369 103.216 1.00 114.33 363 LYS A O 1
ATOM 2572 N N . LEU A 1 364 ? 133.166 126.193 105.240 1.00 84.96 364 LEU A N 1
ATOM 2573 C CA . LEU A 1 364 ? 132.077 126.992 104.691 1.00 83.49 364 LEU A CA 1
ATOM 2574 C C . LEU A 1 364 ? 132.593 128.022 103.697 1.00 85.36 364 LEU A C 1
ATOM 2575 O O . LEU A 1 364 ? 132.006 128.204 102.624 1.00 86.69 364 LEU A O 1
ATOM 2580 N N . LYS A 1 365 ? 133.695 128.699 104.028 1.00 106.20 365 LYS A N 1
ATOM 2581 C CA . LYS A 1 365 ? 134.214 129.738 103.145 1.00 106.81 365 LYS A CA 1
ATOM 2582 C C . LYS A 1 365 ? 134.685 129.161 101.816 1.00 107.50 365 LYS A C 1
ATOM 2583 O O . LYS A 1 365 ? 134.407 129.734 100.757 1.00 108.09 365 LYS A O 1
ATOM 2589 N N . THR A 1 366 ? 135.391 128.029 101.843 1.00 120.39 366 THR A N 1
ATOM 2590 C CA . THR A 1 366 ? 135.838 127.434 100.588 1.00 121.09 366 THR A CA 1
ATOM 2591 C C . THR A 1 366 ? 134.679 126.836 99.805 1.00 120.87 366 THR A C 1
ATOM 2592 O O . THR A 1 366 ? 134.753 126.742 98.575 1.00 121.15 366 THR A O 1
ATOM 2596 N N . PHE A 1 367 ? 133.608 126.422 100.482 1.00 102.56 367 PHE A N 1
ATOM 2597 C CA . PHE A 1 367 ? 132.437 125.958 99.748 1.00 101.57 367 PHE A CA 1
ATOM 2598 C C . PHE A 1 367 ? 131.745 127.112 99.035 1.00 101.42 367 PHE A C 1
ATOM 2599 O O . PHE A 1 367 ? 131.432 127.018 97.843 1.00 102.11 367 PHE A O 1
ATOM 2607 N N . VAL A 1 368 ? 131.493 128.213 99.748 1.00 99.80 368 VAL A N 1
ATOM 2608 C CA . VAL A 1 368 ? 130.758 129.321 99.146 1.00 99.43 368 VAL A CA 1
ATOM 2609 C C . VAL A 1 368 ? 131.617 130.041 98.112 1.00 99.97 368 VAL A C 1
ATOM 2610 O O . VAL A 1 368 ? 131.123 130.456 97.058 1.00 99.77 368 VAL A O 1
ATOM 2614 N N . GLU A 1 369 ? 132.914 130.195 98.386 1.00 117.92 369 GLU A N 1
ATOM 2615 C CA . GLU A 1 369 ? 133.787 130.924 97.474 1.00 118.29 369 GLU A CA 1
ATOM 2616 C C . GLU A 1 369 ? 134.052 130.172 96.179 1.00 118.57 369 GLU A C 1
ATOM 2617 O O . GLU A 1 369 ? 134.641 130.752 95.261 1.00 118.84 369 GLU A O 1
ATOM 2623 N N . ASN A 1 370 ? 133.645 128.907 96.083 1.00 122.37 370 ASN A N 1
ATOM 2624 C CA . ASN A 1 370 ? 133.825 128.147 94.853 1.00 122.92 370 ASN A CA 1
ATOM 2625 C C . ASN A 1 370 ? 133.066 128.810 93.714 1.00 122.70 370 ASN A C 1
ATOM 2626 O O . ASN A 1 370 ? 131.832 128.819 93.703 1.00 122.63 370 ASN A O 1
ATOM 2631 N N . GLN A 1 371 ? 133.803 129.364 92.749 1.00 126.23 371 GLN A N 1
ATOM 2632 C CA . GLN A 1 371 ? 133.172 130.131 91.682 1.00 126.68 371 GLN A CA 1
ATOM 2633 C C . GLN A 1 371 ? 132.252 129.270 90.828 1.00 127.03 371 GLN A C 1
ATOM 2634 O O . GLN A 1 371 ? 131.270 129.776 90.277 1.00 127.23 371 GLN A O 1
ATOM 2640 N N . ASP A 1 372 ? 132.545 127.975 90.706 1.00 145.66 372 ASP A N 1
ATOM 2641 C CA . ASP A 1 372 ? 131.722 127.117 89.859 1.00 146.36 372 ASP A CA 1
ATOM 2642 C C . ASP A 1 372 ? 130.344 126.883 90.469 1.00 145.90 372 ASP A C 1
ATOM 2643 O O . ASP A 1 372 ? 129.329 126.958 89.767 1.00 146.26 372 ASP A O 1
ATOM 2648 N N . ILE A 1 373 ? 130.284 126.604 91.771 1.00 115.72 373 ILE A N 1
ATOM 2649 C CA . ILE A 1 373 ? 128.991 126.419 92.423 1.00 115.09 373 ILE A CA 1
ATOM 2650 C C . ILE A 1 373 ? 128.213 127.730 92.438 1.00 115.49 373 ILE A C 1
ATOM 2651 O O . ILE A 1 373 ? 126.987 127.749 92.253 1.00 115.93 373 ILE A O 1
ATOM 2656 N N . LEU A 1 374 ? 128.912 128.847 92.648 1.00 117.98 374 LEU A N 1
ATOM 2657 C CA . LEU A 1 374 ? 128.253 130.145 92.590 1.00 117.70 374 LEU A CA 1
ATOM 2658 C C . LEU A 1 374 ? 127.682 130.411 91.206 1.00 118.57 374 LEU A C 1
ATOM 2659 O O . LEU A 1 374 ? 126.595 130.977 91.079 1.00 118.43 374 LEU A O 1
ATOM 2664 N N . GLU A 1 375 ? 128.405 130.020 90.154 1.00 132.03 375 GLU A N 1
ATOM 2665 C CA . GLU A 1 375 ? 127.868 130.152 88.803 1.00 132.03 375 GLU A CA 1
ATOM 2666 C C . GLU A 1 375 ? 126.650 129.260 88.607 1.00 131.66 375 GLU A C 1
ATOM 2667 O O . GLU A 1 375 ? 125.661 129.674 87.989 1.00 131.72 375 GLU A O 1
ATOM 2673 N N . PHE A 1 376 ? 126.708 128.032 89.128 1.00 121.96 376 PHE A N 1
ATOM 2674 C CA . PHE A 1 376 ? 125.565 127.130 89.041 1.00 121.83 376 PHE A CA 1
ATOM 2675 C C . PHE A 1 376 ? 124.327 127.752 89.669 1.00 121.93 376 PHE A C 1
ATOM 2676 O O . PHE A 1 376 ? 123.225 127.657 89.118 1.00 122.22 376 PHE A O 1
ATOM 2684 N N . PHE A 1 377 ? 124.492 128.394 90.826 1.00 113.18 377 PHE A N 1
ATOM 2685 C CA . PHE A 1 377 ? 123.345 129.008 91.490 1.00 112.93 377 PHE A CA 1
ATOM 2686 C C . PHE A 1 377 ? 122.911 130.291 90.790 1.00 113.15 377 PHE A C 1
ATOM 2687 O O . PHE A 1 377 ? 121.711 130.557 90.661 1.00 113.39 377 PHE A O 1
ATOM 2695 N N . LYS A 1 378 ? 123.869 131.098 90.330 1.00 116.94 378 LYS A N 1
ATOM 2696 C CA . LYS A 1 378 ? 123.554 132.344 89.646 1.00 117.19 378 LYS A CA 1
ATOM 2697 C C . LYS A 1 378 ? 122.848 132.111 88.321 1.00 117.95 378 LYS A C 1
ATOM 2698 O O . LYS A 1 378 ? 122.146 133.008 87.843 1.00 118.26 378 LYS A O 1
ATOM 2704 N N . VAL A 1 379 ? 123.032 130.939 87.713 1.00 123.08 379 VAL A N 1
ATOM 2705 C CA . VAL A 1 379 ? 122.276 130.608 86.510 1.00 123.09 379 VAL A CA 1
ATOM 2706 C C . VAL A 1 379 ? 120.781 130.678 86.791 1.00 123.15 379 VAL A C 1
ATOM 2707 O O . VAL A 1 379 ? 120.005 131.199 85.981 1.00 123.33 379 VAL A O 1
ATOM 2711 N N . TRP A 1 380 ? 120.355 130.182 87.953 1.00 123.17 380 TRP A N 1
ATOM 2712 C CA . TRP A 1 380 ? 118.945 130.139 88.313 1.00 123.19 380 TRP A CA 1
ATOM 2713 C C . TRP A 1 380 ? 118.517 131.336 89.158 1.00 123.26 380 TRP A C 1
ATOM 2714 O O . TRP A 1 380 ? 117.534 131.250 89.899 1.00 123.55 380 TRP A O 1
ATOM 2725 N N . GLY A 1 381 ? 119.238 132.452 89.063 1.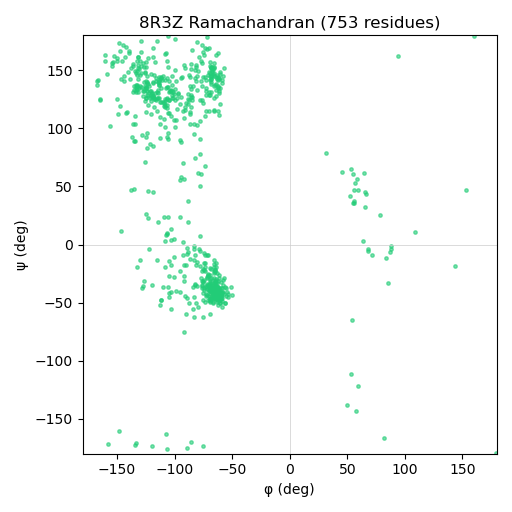00 130.52 381 GLY A N 1
ATOM 2726 C CA . GLY A 1 381 ? 118.801 133.705 89.642 1.00 131.17 381 GLY A CA 1
ATOM 2727 C C . GLY A 1 381 ? 119.200 133.954 91.082 1.00 130.79 381 GLY A C 1
ATOM 2728 O O . GLY A 1 381 ? 118.923 135.043 91.599 1.00 130.78 381 GLY A O 1
ATOM 2729 N N . LEU A 1 382 ? 119.838 132.997 91.746 1.00 111.08 382 LEU A N 1
ATOM 2730 C CA . LEU A 1 382 ? 120.257 133.156 93.138 1.00 110.74 382 LEU A CA 1
ATOM 2731 C C . LEU A 1 382 ? 121.745 133.485 93.153 1.00 110.57 382 LEU A C 1
ATOM 2732 O O . LEU A 1 382 ? 122.584 132.618 92.897 1.00 110.40 382 LEU A O 1
ATOM 2737 N N . ASP A 1 383 ? 122.077 134.740 93.454 1.00 113.21 383 ASP A N 1
ATOM 2738 C CA . ASP A 1 383 ? 123.463 135.189 93.546 1.00 113.12 383 ASP A CA 1
ATOM 2739 C C . ASP A 1 383 ? 123.823 135.210 95.027 1.00 112.13 383 ASP A C 1
ATOM 2740 O O . ASP A 1 383 ? 123.444 136.130 95.755 1.00 112.14 383 ASP A O 1
ATOM 2745 N N . ILE A 1 384 ? 124.541 134.190 95.471 1.00 90.13 384 ILE A N 1
ATOM 2746 C CA . ILE A 1 384 ? 125.005 134.113 96.849 1.00 89.98 384 ILE A CA 1
ATOM 2747 C C . ILE A 1 384 ? 126.253 134.969 96.988 1.00 90.30 384 ILE A C 1
ATOM 2748 O O . ILE A 1 384 ? 127.168 134.889 96.160 1.00 90.95 384 ILE A O 1
ATOM 2753 N N . ASP A 1 385 ? 126.292 135.794 98.028 1.00 106.08 385 ASP A N 1
ATOM 2754 C CA . ASP A 1 385 ? 127.459 136.615 98.311 1.00 106.56 385 ASP A CA 1
ATOM 2755 C C . ASP A 1 385 ? 128.426 135.823 99.179 1.00 106.33 385 ASP A C 1
ATOM 2756 O O . ASP A 1 385 ? 128.053 135.335 100.250 1.00 105.90 385 ASP A O 1
ATOM 2761 N N . SER A 1 386 ? 129.669 135.695 98.710 1.00 122.51 386 SER A N 1
ATOM 2762 C CA . SER A 1 386 ? 130.648 134.873 99.410 1.00 123.13 386 SER A CA 1
ATOM 2763 C C . SER A 1 386 ? 131.011 135.434 100.777 1.00 123.21 386 SER A C 1
ATOM 2764 O O . SER A 1 386 ? 131.473 134.678 101.637 1.00 123.44 386 SER A O 1
ATOM 2767 N N . ARG A 1 387 ? 130.814 136.730 100.998 1.00 118.94 387 ARG A N 1
ATOM 2768 C CA . ARG A 1 387 ? 131.123 137.329 102.285 1.00 118.93 387 ARG A CA 1
ATOM 2769 C C . ARG A 1 387 ? 130.108 136.880 103.332 1.00 118.55 387 ARG A C 1
ATOM 2770 O O . ARG A 1 387 ? 129.168 136.133 103.052 1.00 118.95 387 ARG A O 1
ATOM 2778 N N . MET A 1 388 ? 130.299 137.348 104.561 1.00 105.63 388 MET A N 1
ATOM 2779 C CA . MET A 1 388 ? 129.453 136.967 105.678 1.00 105.16 388 MET A CA 1
ATOM 2780 C C . MET A 1 388 ? 128.893 138.229 106.322 1.00 106.19 388 MET A C 1
ATOM 2781 O O . MET A 1 388 ? 129.453 139.319 106.183 1.00 107.24 388 MET A O 1
ATOM 2786 N N . ILE A 1 389 ? 127.769 138.071 107.018 1.00 110.18 389 ILE A N 1
ATOM 2787 C CA . ILE A 1 389 ? 127.064 139.213 107.590 1.00 110.28 389 ILE A CA 1
ATOM 2788 C C . ILE A 1 389 ? 127.923 139.848 108.676 1.00 111.02 389 ILE A C 1
ATOM 2789 O O . ILE A 1 389 ? 128.196 139.232 109.713 1.00 110.44 389 ILE A O 1
ATOM 2794 N N . SER A 1 390 ? 128.355 141.086 108.440 1.00 144.21 390 SER A N 1
ATOM 2795 C CA . SER A 1 390 ? 129.038 141.843 109.479 1.00 144.33 390 SER A CA 1
ATOM 2796 C C . SER A 1 390 ? 128.078 142.097 110.632 1.00 144.12 390 SER A C 1
ATOM 2797 O O . SER A 1 390 ? 126.881 142.310 110.427 1.00 144.60 390 SER A O 1
ATOM 2800 N N . MET A 1 391 ? 128.607 142.080 111.852 1.00 132.38 391 MET A N 1
ATOM 2801 C CA . MET A 1 391 ? 127.733 141.896 112.998 1.00 132.42 391 MET A CA 1
ATOM 2802 C C . MET A 1 391 ? 128.490 142.209 114.279 1.00 132.74 391 MET A C 1
ATOM 2803 O O . MET A 1 391 ? 129.669 141.873 114.407 1.00 133.11 391 MET A O 1
ATOM 2808 N N . SER A 1 392 ? 127.806 142.855 115.221 1.00 137.78 392 SER A N 1
ATOM 2809 C CA . SER A 1 392 ? 128.371 143.169 116.527 1.00 138.05 392 SER A CA 1
ATOM 2810 C C . SER A 1 392 ? 127.449 142.630 117.609 1.00 138.00 392 SER A C 1
ATOM 2811 O O . SER A 1 392 ? 126.265 142.977 117.646 1.00 138.18 392 SER A O 1
ATOM 2814 N N . GLY A 1 393 ? 127.994 141.788 118.488 1.00 132.82 393 GLY A N 1
ATOM 2815 C CA . GLY A 1 393 ? 127.242 141.184 119.561 1.00 132.49 393 GLY A CA 1
ATOM 2816 C C . GLY A 1 393 ? 127.442 141.894 120.892 1.00 132.45 393 GLY A C 1
ATOM 2817 O O . GLY A 1 393 ? 128.218 142.837 121.025 1.00 132.64 393 GLY A O 1
ATOM 2818 N N . ILE A 1 394 ? 126.707 141.410 121.890 1.00 127.43 394 ILE A N 1
ATOM 2819 C CA . ILE A 1 394 ? 126.752 141.945 123.246 1.00 127.56 394 ILE A CA 1
ATOM 2820 C C . ILE A 1 394 ? 127.019 140.797 124.208 1.00 127.72 394 ILE A C 1
ATOM 2821 O O . ILE A 1 394 ? 126.368 139.749 124.127 1.00 127.51 394 ILE A O 1
ATOM 2826 N N . LYS A 1 395 ? 127.971 140.997 125.115 1.00 135.54 395 LYS A N 1
ATOM 2827 C CA . LYS A 1 395 ? 128.320 140.004 126.123 1.00 135.40 395 LYS A CA 1
ATOM 2828 C C . LYS A 1 395 ? 127.560 140.295 127.408 1.00 135.55 395 LYS A C 1
ATOM 2829 O O . LYS A 1 395 ? 127.612 141.415 127.926 1.00 135.85 395 LYS A O 1
ATOM 2835 N N . LEU A 1 396 ? 126.863 139.285 127.921 1.00 132.82 396 LEU A N 1
ATOM 2836 C CA . LEU A 1 396 ? 126.099 139.448 129.142 1.00 132.95 396 LEU A CA 1
ATOM 2837 C C . LEU A 1 396 ? 127.032 139.626 130.336 1.00 133.41 396 LEU A C 1
ATOM 2838 O O . LEU A 1 396 ? 128.181 139.180 130.308 1.00 133.95 396 LEU A O 1
ATOM 2843 N N . PRO A 1 397 ? 126.564 140.294 131.391 1.00 136.41 397 PRO A N 1
ATOM 2844 C CA . PRO A 1 397 ? 127.422 140.522 132.558 1.00 136.68 397 PRO A CA 1
ATOM 2845 C C . PRO A 1 397 ? 127.886 139.216 133.184 1.00 136.92 397 PRO A C 1
ATOM 2846 O O . PRO A 1 397 ? 127.175 138.209 133.182 1.00 136.71 397 PRO A O 1
ATOM 2850 N N . SER A 1 398 ? 129.106 139.247 133.717 1.00 151.71 398 SER A N 1
ATOM 2851 C CA . SER A 1 398 ? 129.696 138.062 134.320 1.00 151.86 398 SER A CA 1
ATOM 2852 C C . SER A 1 398 ? 128.871 137.599 135.513 1.00 151.95 398 SER A C 1
ATOM 2853 O O . SER A 1 398 ? 128.311 138.408 136.257 1.00 152.13 398 SER A O 1
ATOM 2856 N N . LEU A 1 399 ? 128.799 136.285 135.691 1.00 139.44 399 LEU A N 1
ATOM 2857 C CA . LEU A 1 399 ? 127.982 135.673 136.725 1.00 139.49 399 LEU A CA 1
ATOM 2858 C C . LEU A 1 399 ? 128.867 134.994 137.763 1.00 139.58 399 LEU A C 1
ATOM 2859 O O . LEU A 1 399 ? 129.885 134.380 137.435 1.00 139.93 399 LEU A O 1
ATOM 2864 N N . GLU A 1 400 ? 128.466 135.114 139.028 1.00 162.07 400 GLU A N 1
ATOM 2865 C CA . GLU A 1 400 ? 129.213 134.561 140.151 1.00 162.27 400 GLU A CA 1
ATOM 2866 C C . GLU A 1 400 ? 128.375 133.482 140.816 1.00 161.91 400 GLU A C 1
ATOM 2867 O O . GLU A 1 400 ? 127.227 133.733 141.196 1.00 162.08 400 GLU A O 1
ATOM 2873 N N . ILE A 1 401 ? 128.946 132.295 140.965 1.00 136.95 401 ILE A N 1
ATOM 2874 C CA . ILE A 1 401 ? 128.273 131.188 141.631 1.00 136.38 401 ILE A CA 1
ATOM 2875 C C . ILE A 1 401 ? 128.655 131.183 143.102 1.00 136.98 401 ILE A C 1
ATOM 2876 O O . ILE A 1 401 ? 129.787 131.504 143.476 1.00 137.91 401 ILE A O 1
ATOM 2881 N N . GLN A 1 402 ? 127.695 130.822 143.949 1.00 152.62 402 GLN A N 1
ATOM 2882 C CA . GLN A 1 402 ? 127.912 130.775 145.385 1.00 153.05 402 GLN A CA 1
ATOM 2883 C C . GLN A 1 402 ? 127.369 129.466 145.936 1.00 153.04 402 GLN A C 1
ATOM 2884 O O . GLN A 1 402 ? 126.405 128.905 145.411 1.00 152.76 402 GLN A O 1
ATOM 2890 N N . THR A 1 403 ? 128.004 128.986 147.002 1.00 159.47 403 THR A N 1
ATOM 2891 C CA . THR A 1 403 ? 127.547 127.808 147.721 1.00 159.53 403 THR A CA 1
ATOM 2892 C C . THR A 1 403 ? 127.589 128.121 149.211 1.00 159.89 403 THR A C 1
ATOM 2893 O O . THR A 1 403 ? 127.831 129.260 149.619 1.00 159.71 403 THR A O 1
ATOM 2897 N N . GLN A 1 404 ? 127.351 127.096 150.030 1.00 172.03 404 GLN A N 1
ATOM 2898 C CA . GLN A 1 404 ? 127.390 127.274 151.477 1.00 172.11 404 GLN A CA 1
ATOM 2899 C C . GLN A 1 404 ? 128.800 127.468 152.017 1.00 172.24 404 GLN A C 1
ATOM 2900 O O . GLN A 1 404 ? 128.948 127.796 153.199 1.00 172.24 404 GLN A O 1
ATOM 2906 N N . THR A 1 405 ? 129.831 127.282 151.196 1.00 176.58 405 THR A N 1
ATOM 2907 C CA . THR A 1 405 ? 131.201 127.354 151.686 1.00 176.55 405 THR A CA 1
ATOM 2908 C C . THR A 1 405 ? 131.870 128.672 151.316 1.00 176.65 405 THR A C 1
ATOM 2909 O O . THR A 1 405 ? 132.358 129.391 152.194 1.00 176.89 405 THR A O 1
ATOM 2913 N N . GLY A 1 406 ? 131.901 129.000 150.030 1.00 169.09 406 GLY A N 1
ATOM 2914 C CA . GLY A 1 406 ? 132.598 130.181 149.539 1.00 169.01 406 GLY A CA 1
ATOM 2915 C C . GLY A 1 406 ? 131.917 130.773 148.317 1.00 168.98 406 GLY A C 1
ATOM 2916 O O . GLY A 1 406 ? 130.966 130.197 147.783 1.00 168.87 406 GLY A O 1
ATOM 2917 N N . VAL A 1 407 ? 132.410 131.931 147.889 1.00 175.41 407 VAL A N 1
ATOM 2918 C CA . VAL A 1 407 ? 131.934 132.591 146.679 1.00 175.46 407 VAL A CA 1
ATOM 2919 C C . VAL A 1 407 ? 133.058 132.582 145.651 1.00 175.70 407 VAL A C 1
ATOM 2920 O O . VAL A 1 407 ? 134.176 133.027 145.937 1.00 176.00 407 VAL A O 1
ATOM 2924 N N . PHE A 1 408 ? 132.765 132.073 144.459 1.00 181.16 408 PHE A N 1
ATOM 2925 C CA . PHE A 1 408 ? 133.763 131.915 143.401 1.00 181.36 408 PHE A CA 1
ATOM 2926 C C . PHE A 1 408 ? 133.213 132.412 142.071 1.00 181.36 408 PHE A C 1
ATOM 2927 O O . PHE A 1 408 ? 132.403 131.705 141.436 1.00 181.17 408 PHE A O 1
ATOM 2935 N N . PRO A 1 409 ? 133.614 133.598 141.612 1.00 193.99 409 PRO A N 1
ATOM 2936 C CA . PRO A 1 409 ? 133.130 134.094 140.317 1.00 194.17 409 PRO A CA 1
ATOM 2937 C C . PRO A 1 409 ? 133.629 133.240 139.159 1.00 194.56 409 PRO A C 1
ATOM 2938 O O . PRO A 1 409 ? 134.680 132.601 139.240 1.00 194.39 409 PRO A O 1
ATOM 2942 N N . ILE A 1 410 ? 132.854 133.231 138.071 1.00 207.93 410 ILE A N 1
ATOM 2943 C CA . ILE A 1 410 ? 133.262 132.510 136.868 1.00 208.15 410 ILE A CA 1
ATOM 2944 C C . ILE A 1 410 ? 134.274 133.327 136.075 1.00 208.50 410 ILE A C 1
ATOM 2945 O O . ILE A 1 410 ? 135.361 132.843 135.741 1.00 208.50 410 ILE A O 1
ATOM 2950 N N . ASN A 1 411 ? 133.927 134.570 135.762 1.00 228.26 411 ASN A N 1
ATOM 2951 C CA . ASN A 1 411 ? 134.753 135.487 134.956 1.00 228.60 411 ASN A CA 1
ATOM 2952 C C . ASN A 1 411 ? 135.023 134.808 133.608 1.00 228.76 411 ASN A C 1
ATOM 2953 O O . ASN A 1 411 ? 134.141 134.112 133.081 1.00 228.69 411 ASN A O 1
ATOM 2958 N N . PHE A 1 412 ? 136.207 134.980 133.030 1.00 248.44 412 PHE A N 1
ATOM 2959 C CA . PHE A 1 412 ? 136.480 134.436 131.707 1.00 248.61 412 PHE A CA 1
ATOM 2960 C C . PHE A 1 412 ? 136.646 132.922 131.758 1.00 248.26 412 PHE A C 1
ATOM 2961 O O . PHE A 1 412 ? 137.344 132.384 132.622 1.00 248.31 412 PHE A O 1
ATOM 2969 N N . GLU A 1 413 ? 136.001 132.241 130.809 1.00 217.89 413 GLU A N 1
ATOM 2970 C CA . GLU A 1 413 ? 136.017 130.777 130.665 1.00 217.56 413 GLU A CA 1
ATOM 2971 C C . GLU A 1 413 ? 135.696 130.159 132.026 1.00 217.37 413 GLU A C 1
ATOM 2972 O O . GLU A 1 413 ? 134.812 130.675 132.723 1.00 217.32 413 GLU A O 1
ATOM 2978 N N . GLN A 1 414 ? 136.381 129.088 132.438 1.00 209.39 414 GLN A N 1
ATOM 2979 C CA . GLN A 1 414 ? 136.152 128.432 133.721 1.00 209.22 414 GLN A CA 1
ATOM 2980 C C . GLN A 1 414 ? 134.678 128.093 133.898 1.00 208.88 414 GLN A C 1
ATOM 2981 O O . GLN A 1 414 ? 134.117 128.270 134.983 1.00 208.89 414 GLN A O 1
ATOM 2987 N N . SER A 1 415 ? 134.045 127.608 132.832 1.00 189.64 415 SER A N 1
ATOM 2988 C CA . SER A 1 415 ? 132.611 127.357 132.814 1.00 189.46 415 SER A CA 1
ATOM 2989 C C . SER A 1 415 ? 132.241 125.961 133.301 1.00 189.18 415 SER A C 1
ATOM 2990 O O . SER A 1 415 ? 131.137 125.489 133.010 1.00 188.88 415 SER A O 1
ATOM 2993 N N . ASN A 1 416 ? 133.131 125.298 134.035 1.00 185.97 416 ASN A N 1
ATOM 2994 C CA . ASN A 1 416 ? 132.840 124.029 134.687 1.00 185.78 416 ASN A CA 1
ATOM 2995 C C . ASN A 1 416 ? 133.347 124.138 136.114 1.00 185.79 416 ASN A C 1
ATOM 2996 O O . ASN A 1 416 ? 134.432 124.683 136.338 1.00 185.83 416 ASN A O 1
ATOM 3001 N N . TRP A 1 417 ? 132.573 123.650 137.079 1.00 186.19 417 TRP A N 1
ATOM 3002 C CA . TRP A 1 417 ? 132.937 123.858 138.473 1.00 186.31 417 TRP A CA 1
ATOM 3003 C C . TRP A 1 417 ? 132.724 122.590 139.292 1.00 186.12 417 TRP A C 1
ATOM 3004 O O . TRP A 1 417 ? 132.148 122.616 140.381 1.00 186.08 417 TRP A O 1
ATOM 3015 N N . LEU A 1 418 ? 133.194 121.461 138.755 1.00 175.11 418 LEU A N 1
ATOM 3016 C CA . LEU A 1 418 ? 133.219 120.218 139.518 1.00 175.12 418 LEU A CA 1
ATOM 3017 C C . LEU A 1 418 ? 134.164 120.322 140.710 1.00 175.53 418 LEU A C 1
ATOM 3018 O O . LEU A 1 418 ? 133.914 119.726 141.766 1.00 175.73 418 LEU A O 1
ATOM 3023 N N . SER A 1 419 ? 135.268 121.058 140.552 1.00 180.20 419 SER A N 1
ATOM 3024 C CA . SER A 1 419 ? 136.208 121.229 141.656 1.00 180.26 419 SER A CA 1
ATOM 3025 C C . SER A 1 419 ? 135.544 121.947 142.822 1.00 180.16 419 SER A C 1
ATOM 3026 O O . SER A 1 419 ? 135.772 121.606 143.989 1.00 180.17 419 SER A O 1
ATOM 3029 N N . LEU A 1 420 ? 134.726 122.961 142.519 1.00 174.70 420 LEU A N 1
ATOM 3030 C CA . LEU A 1 420 ? 133.992 123.666 143.565 1.00 174.49 420 LEU A CA 1
ATOM 3031 C C . LEU A 1 420 ? 133.156 122.691 144.384 1.00 174.35 420 LEU A C 1
ATOM 3032 O O . LEU A 1 420 ? 133.222 122.685 145.617 1.00 174.39 420 LEU A O 1
ATOM 3037 N N . LEU A 1 421 ? 132.372 121.846 143.715 1.00 163.48 421 LEU A N 1
ATOM 3038 C CA . LEU A 1 421 ? 131.484 120.953 144.448 1.00 163.16 421 LEU A CA 1
ATOM 3039 C C . LEU A 1 421 ? 132.242 119.836 145.148 1.00 163.26 421 LEU A C 1
ATOM 3040 O O . LEU A 1 421 ? 131.778 119.340 146.180 1.00 163.24 421 LEU A O 1
ATOM 3045 N N . ASN A 1 422 ? 133.390 119.424 144.614 1.00 171.17 422 ASN A N 1
ATOM 3046 C CA . ASN A 1 422 ? 134.212 118.420 145.269 1.00 171.31 422 ASN A CA 1
ATOM 3047 C C . ASN A 1 422 ? 134.987 118.961 146.462 1.00 171.62 422 ASN A C 1
ATOM 3048 O O . ASN A 1 422 ? 135.367 118.176 147.337 1.00 171.70 422 ASN A O 1
ATOM 3053 N N . ARG A 1 423 ? 135.229 120.271 146.526 1.00 182.59 423 ARG A N 1
ATOM 3054 C CA . ARG A 1 423 ? 136.000 120.854 147.618 1.00 182.71 423 ARG A CA 1
ATOM 3055 C C . ARG A 1 423 ? 135.146 121.659 148.588 1.00 182.50 423 ARG A C 1
ATOM 3056 O O . ARG A 1 423 ? 135.691 122.256 149.524 1.00 182.64 423 ARG A O 1
ATOM 3064 N N . SER A 1 424 ? 133.829 121.695 148.397 1.00 173.33 424 SER A N 1
ATOM 3065 C CA . SER A 1 424 ? 132.969 122.526 149.229 1.00 173.34 424 SER A CA 1
ATOM 3066 C C . SER A 1 424 ? 131.749 121.755 149.705 1.00 173.16 424 SER A C 1
ATOM 3067 O O . SER A 1 424 ? 131.663 120.536 149.528 1.00 173.17 424 SER A O 1
ATOM 3070 N N . GLN A 1 425 ? 130.801 122.462 150.302 1.00 159.11 425 GLN A N 1
ATOM 3071 C CA . GLN A 1 425 ? 129.568 121.882 150.803 1.00 158.70 425 GLN A CA 1
ATOM 3072 C C . GLN A 1 425 ? 128.412 122.261 149.884 1.00 158.64 425 GLN A C 1
ATOM 3073 O O . GLN A 1 425 ? 128.577 122.976 148.892 1.00 158.50 425 GLN A O 1
ATOM 3079 N N . VAL A 1 426 ? 127.227 121.769 150.229 1.00 157.98 426 VAL A N 1
ATOM 3080 C CA . VAL A 1 426 ? 126.010 121.996 149.460 1.00 158.15 426 VAL A CA 1
ATOM 3081 C C . VAL A 1 426 ? 125.126 122.966 150.229 1.00 157.91 426 VAL A C 1
ATOM 3082 O O . VAL A 1 426 ? 125.347 123.210 151.420 1.00 158.17 426 VAL A O 1
ATOM 3086 N N . ILE A 1 427 ? 124.123 123.522 149.546 1.00 140.63 427 ILE A N 1
ATOM 3087 C CA . ILE A 1 427 ? 123.258 124.513 150.179 1.00 140.64 427 ILE A CA 1
ATOM 3088 C C . ILE A 1 427 ? 122.167 123.829 150.991 1.00 140.40 427 ILE A C 1
ATOM 3089 O O . ILE A 1 427 ? 122.085 123.989 152.214 1.00 140.83 427 ILE A O 1
ATOM 3094 N N . ASP A 1 428 ? 121.315 123.056 150.325 1.00 134.46 428 ASP A N 1
ATOM 3095 C CA . ASP A 1 428 ? 120.185 122.397 150.967 1.00 134.43 428 ASP A CA 1
ATOM 3096 C C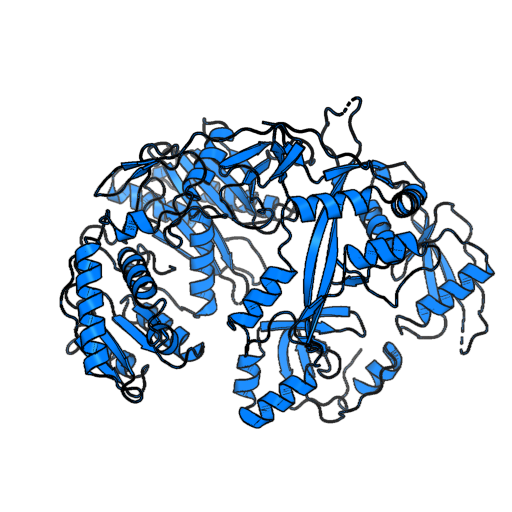 . ASP A 1 428 ? 120.353 120.892 150.830 1.00 134.21 428 ASP A C 1
ATOM 3097 O O . ASP A 1 428 ? 120.505 120.381 149.716 1.00 134.79 428 ASP A O 1
ATOM 3102 N N . ALA A 1 429 ? 120.322 120.191 151.956 1.00 119.39 429 ALA A N 1
ATOM 3103 C CA . ALA A 1 429 ? 120.451 118.743 151.951 1.00 119.19 429 ALA A CA 1
ATOM 3104 C C . ALA A 1 429 ? 119.693 118.154 153.129 1.00 119.51 429 ALA A C 1
ATOM 3105 O O . ALA A 1 429 ? 119.925 118.547 154.279 1.00 119.78 429 ALA A O 1
ATOM 3107 N N . PRO A 1 430 ? 118.782 117.218 152.889 1.00 131.24 430 PRO A N 1
ATOM 3108 C CA . PRO A 1 430 ? 118.057 116.586 153.990 1.00 131.64 430 PRO A CA 1
ATOM 3109 C C . PRO A 1 430 ? 118.804 115.387 154.547 1.00 131.76 430 PRO A C 1
ATOM 3110 O O . PRO A 1 430 ? 119.497 114.657 153.836 1.00 131.38 430 PRO A O 1
ATOM 3114 N N . GLU A 1 431 ? 118.655 115.201 155.854 1.00 160.34 431 GLU A N 1
ATOM 3115 C CA . GLU A 1 431 ? 119.292 114.081 156.528 1.00 161.03 431 GLU A CA 1
ATOM 3116 C C . GLU A 1 431 ? 118.737 112.766 155.999 1.00 161.02 431 GLU A C 1
ATOM 3117 O O . GLU A 1 431 ? 117.520 112.596 155.877 1.00 161.27 431 GLU A O 1
ATOM 3123 N N . LEU A 1 432 ? 119.631 111.837 155.681 1.00 160.12 432 LEU A N 1
ATOM 3124 C CA . LEU A 1 432 ? 119.252 110.500 155.240 1.00 160.17 432 LEU A CA 1
ATOM 3125 C C . LEU A 1 432 ? 119.338 109.576 156.448 1.00 160.53 432 LEU A C 1
ATOM 3126 O O . LEU A 1 432 ? 120.421 109.378 157.007 1.00 161.05 432 LEU A O 1
ATOM 3131 N N . LYS A 1 433 ? 118.201 109.015 156.852 1.00 163.02 433 LYS A N 1
ATOM 3132 C CA . LYS A 1 433 ? 118.119 108.226 158.074 1.00 163.25 433 LYS A CA 1
ATOM 3133 C C . LYS A 1 433 ? 117.853 106.751 157.820 1.00 163.50 433 LYS A C 1
ATOM 3134 O O . LYS A 1 433 ? 118.588 105.896 158.321 1.00 163.51 433 LYS A O 1
ATOM 3140 N N . LYS A 1 434 ? 116.817 106.428 157.048 1.00 173.20 434 LYS A N 1
ATOM 3141 C CA . LYS A 1 434 ? 116.407 105.041 156.879 1.00 173.31 434 LYS A CA 1
ATOM 3142 C C . LYS A 1 434 ? 116.500 104.616 155.421 1.00 173.18 434 LYS A C 1
ATOM 3143 O O . LYS A 1 434 ? 115.580 103.982 154.895 1.00 173.40 434 LYS A O 1
ATOM 3149 N N . TRP A 1 435 ? 117.598 104.958 154.758 1.00 168.23 435 TRP A N 1
ATOM 3150 C CA . TRP A 1 435 ? 117.710 104.655 153.342 1.00 168.33 435 TRP A CA 1
ATOM 3151 C C . TRP A 1 435 ? 118.137 103.207 153.123 1.00 168.50 435 TRP A C 1
ATOM 3152 O O . TRP A 1 435 ? 118.781 102.577 153.967 1.00 168.38 435 TRP A O 1
ATOM 3163 N N . MET A 1 436 ? 117.769 102.692 151.956 1.00 171.59 436 MET A N 1
ATOM 3164 C CA . MET A 1 436 ? 117.929 101.296 151.583 1.00 171.62 436 MET A CA 1
ATOM 3165 C C . MET A 1 436 ? 119.001 101.204 150.507 1.00 171.53 436 MET A C 1
ATOM 3166 O O . MET A 1 436 ? 119.127 102.105 149.676 1.00 171.25 436 MET A O 1
ATOM 3171 N N . ILE A 1 437 ? 119.784 100.129 150.530 1.00 165.95 437 ILE A N 1
ATOM 3172 C CA . ILE A 1 437 ? 120.751 99.839 149.475 1.00 165.43 437 ILE A CA 1
ATOM 3173 C C . ILE A 1 437 ? 120.454 98.448 148.942 1.00 165.17 437 ILE A C 1
ATOM 3174 O O . ILE A 1 437 ? 120.398 97.482 149.714 1.00 165.77 437 ILE A O 1
ATOM 3179 N N . LEU A 1 438 ? 120.270 98.347 147.629 1.00 143.83 438 LEU A N 1
ATOM 3180 C CA . LEU A 1 438 ? 119.915 97.100 146.968 1.00 143.83 438 LEU A CA 1
ATOM 3181 C C . LEU A 1 438 ? 121.048 96.698 146.036 1.00 144.08 438 LEU A C 1
ATOM 3182 O O . LEU A 1 438 ? 121.446 97.482 145.168 1.00 143.90 438 LEU A O 1
ATOM 3187 N N . TYR A 1 439 ? 121.566 95.488 146.220 1.00 161.55 439 TYR A N 1
ATOM 3188 C CA . TYR A 1 439 ? 122.579 94.954 145.324 1.00 161.29 439 TYR A CA 1
ATOM 3189 C C . TYR A 1 439 ? 122.200 93.549 144.883 1.00 161.46 439 TYR A C 1
ATOM 3190 O O . TYR A 1 439 ? 121.506 92.829 145.609 1.00 161.79 439 TYR A O 1
ATOM 3199 N N . PRO A 1 440 ? 122.623 93.139 143.688 1.00 148.51 440 PRO A N 1
ATOM 3200 C CA . PRO A 1 440 ? 122.317 91.780 143.232 1.00 148.52 440 PRO A CA 1
ATOM 3201 C C . PRO A 1 440 ? 123.072 90.752 144.054 1.00 149.02 440 PRO A C 1
ATOM 3202 O O . PRO A 1 440 ? 124.257 90.913 144.358 1.00 149.15 440 PRO A O 1
ATOM 3206 N N . LYS A 1 441 ? 122.375 89.676 144.406 1.00 162.99 441 LYS A N 1
ATOM 3207 C CA . LYS A 1 441 ? 122.993 88.643 145.225 1.00 163.20 441 LYS A CA 1
ATOM 3208 C C . LYS A 1 441 ? 123.671 87.569 144.383 1.00 163.47 441 LYS A C 1
ATOM 3209 O O . LYS A 1 441 ? 124.501 86.815 144.904 1.00 163.33 441 LYS A O 1
ATOM 3215 N N . LYS A 1 442 ? 123.334 87.471 143.095 1.00 171.93 442 LYS A N 1
ATOM 3216 C CA . LYS A 1 442 ? 124.087 86.587 142.212 1.00 172.02 442 LYS A CA 1
ATOM 3217 C C . LYS A 1 442 ? 125.466 87.166 141.911 1.00 172.15 442 LYS A C 1
ATOM 3218 O O . LYS A 1 442 ? 126.472 86.448 141.945 1.00 172.24 442 LYS A O 1
ATOM 3224 N N . SER A 1 443 ? 125.534 88.461 141.622 1.00 172.28 443 SER A N 1
ATOM 3225 C CA . SER A 1 443 ? 126.812 89.158 141.472 1.00 172.32 443 SER A CA 1
ATOM 3226 C C . SER A 1 443 ? 127.234 89.759 142.811 1.00 172.38 443 SER A C 1
ATOM 3227 O O . SER A 1 443 ? 127.480 90.957 142.955 1.00 172.17 443 SER A O 1
ATOM 3230 N N . MET A 1 444 ? 127.319 88.875 143.799 1.00 188.50 444 MET A N 1
ATOM 3231 C CA . MET A 1 444 ? 127.490 89.257 145.192 1.00 188.63 444 MET A CA 1
ATOM 3232 C C . MET A 1 444 ? 128.924 89.689 145.468 1.00 188.94 444 MET A C 1
ATOM 3233 O O . MET A 1 444 ? 129.870 88.940 145.208 1.00 189.10 444 MET A O 1
ATOM 3238 N N . SER A 1 445 ? 129.074 90.904 145.997 1.00 184.08 445 SER A N 1
ATOM 3239 C CA . SER A 1 445 ? 130.358 91.452 146.436 1.00 184.10 445 SER A CA 1
ATOM 3240 C C . SER A 1 445 ? 130.105 92.095 147.796 1.00 183.92 445 SER A C 1
ATOM 3241 O O . SER A 1 445 ? 129.802 93.288 147.882 1.00 183.94 445 SER A O 1
ATOM 3244 N N . LEU A 1 446 ? 130.241 91.300 148.859 1.00 177.04 446 LEU A N 1
ATOM 3245 C CA . LEU A 1 446 ? 129.801 91.739 150.179 1.00 176.97 446 LEU A CA 1
ATOM 3246 C C . LEU A 1 446 ? 130.694 92.854 150.707 1.00 177.08 446 LEU A C 1
ATOM 3247 O O . LEU A 1 446 ? 130.222 93.961 150.990 1.00 177.00 446 LEU A O 1
ATOM 3252 N N . GLN A 1 447 ? 131.992 92.576 150.852 1.00 188.70 447 GLN A N 1
ATOM 3253 C CA . GLN A 1 447 ? 132.906 93.588 151.369 1.00 188.95 447 GLN A CA 1
ATOM 3254 C C . GLN A 1 447 ? 132.996 94.779 150.424 1.00 189.01 447 GLN A C 1
ATOM 3255 O O . GLN A 1 447 ? 133.180 95.919 150.868 1.00 188.95 447 GLN A O 1
ATOM 3261 N N . GLU A 1 448 ? 132.849 94.541 149.118 1.00 186.22 448 GLU A N 1
ATOM 3262 C CA . GLU A 1 448 ? 132.786 95.653 148.179 1.00 186.21 448 GLU A CA 1
ATOM 3263 C C . GLU A 1 448 ? 131.540 96.494 148.418 1.00 185.97 448 GLU A C 1
ATOM 3264 O O . GLU A 1 448 ? 131.591 97.725 148.335 1.00 185.81 448 GLU A O 1
ATOM 3270 N N . ALA A 1 449 ? 130.413 95.849 148.726 1.00 175.86 449 ALA A N 1
ATOM 3271 C CA . ALA A 1 449 ? 129.210 96.599 149.070 1.00 175.66 449 ALA A CA 1
ATOM 3272 C C . ALA A 1 449 ? 129.419 97.426 150.333 1.00 175.69 449 ALA A C 1
ATOM 3273 O O . ALA A 1 449 ? 128.999 98.588 150.399 1.00 175.47 449 ALA A O 1
ATOM 3275 N N . ARG A 1 450 ? 130.063 96.844 151.349 1.00 182.60 450 ARG A N 1
ATOM 3276 C CA . ARG A 1 450 ? 130.318 97.595 152.576 1.00 182.60 450 ARG A CA 1
ATOM 3277 C C . ARG A 1 450 ? 131.225 98.790 152.318 1.00 182.48 450 ARG A C 1
ATOM 3278 O O . ARG A 1 450 ? 130.972 99.888 152.824 1.00 182.47 450 ARG A O 1
ATOM 3286 N N . LYS A 1 451 ? 132.289 98.600 151.536 1.00 180.25 451 LYS A N 1
ATOM 3287 C CA . LYS A 1 451 ? 133.194 99.712 151.269 1.00 180.34 451 LYS A CA 1
ATOM 3288 C C . LYS A 1 451 ? 132.536 100.766 150.386 1.00 180.09 451 LYS A C 1
ATOM 3289 O O . LYS A 1 451 ? 132.827 101.959 150.528 1.00 180.12 451 LYS A O 1
ATOM 3295 N N . PHE A 1 452 ? 131.636 100.355 149.488 1.00 156.89 452 PHE A N 1
ATOM 3296 C CA . PHE A 1 452 ? 130.864 101.322 148.719 1.00 156.45 452 PHE A CA 1
ATOM 3297 C C . PHE A 1 452 ? 129.950 102.133 149.628 1.00 156.52 452 PHE A C 1
ATOM 3298 O O . PHE A 1 452 ? 129.837 103.354 149.481 1.00 156.32 452 PHE A O 1
ATOM 3306 N N . SER A 1 453 ? 129.299 101.473 150.584 1.00 174.42 453 SER A N 1
ATOM 3307 C CA . SER A 1 453 ? 128.495 102.209 151.552 1.00 174.71 453 SER A CA 1
ATOM 3308 C C . SER A 1 453 ? 129.358 103.179 152.346 1.00 174.73 453 SER A C 1
ATOM 3309 O O . SER A 1 453 ? 128.966 104.329 152.575 1.00 174.61 453 SER A O 1
ATOM 3312 N N . ASN A 1 454 ? 130.549 102.738 152.753 1.00 175.80 454 ASN A N 1
ATOM 3313 C CA . ASN A 1 454 ? 131.423 103.578 153.566 1.00 175.81 454 ASN A CA 1
ATOM 3314 C C . ASN A 1 454 ? 131.895 104.807 152.796 1.00 175.78 454 ASN A C 1
ATOM 3315 O O . ASN A 1 454 ? 131.890 105.925 153.327 1.00 175.69 454 ASN A O 1
ATOM 3320 N N . ASP A 1 455 ? 132.313 104.626 151.539 1.00 173.85 455 ASP A N 1
ATOM 3321 C CA . ASP A 1 455 ? 132.829 105.776 150.804 1.00 173.89 455 ASP A CA 1
ATOM 3322 C C . ASP A 1 455 ? 131.692 106.692 150.365 1.00 173.43 455 ASP A C 1
ATOM 3323 O O . ASP A 1 455 ? 131.864 107.914 150.307 1.00 173.32 455 ASP A O 1
ATOM 3328 N N . PHE A 1 456 ? 130.511 106.128 150.093 1.00 156.78 456 PHE A N 1
ATOM 3329 C CA . PHE A 1 456 ? 129.333 106.960 149.884 1.00 156.42 456 PHE A CA 1
ATOM 3330 C C . PHE A 1 456 ? 129.050 107.809 151.116 1.00 156.43 456 PHE A C 1
ATOM 3331 O O . PHE A 1 456 ? 128.788 109.012 151.005 1.00 156.27 456 PHE A O 1
ATOM 3339 N N . GLN A 1 457 ? 129.127 107.201 152.302 1.00 162.48 457 GLN A N 1
ATOM 3340 C CA . GLN A 1 457 ? 128.902 107.938 153.539 1.00 162.52 457 GLN A CA 1
ATOM 3341 C C . GLN A 1 457 ? 129.921 109.055 153.713 1.00 162.69 457 GLN A C 1
ATOM 3342 O O . GLN A 1 457 ? 129.562 110.184 154.066 1.00 162.67 457 GLN A O 1
ATOM 3348 N N . LYS A 1 458 ? 131.201 108.761 153.469 1.00 167.73 458 LYS A N 1
ATOM 3349 C CA . LYS A 1 458 ? 132.229 109.768 153.716 1.00 167.82 458 LYS A CA 1
ATOM 3350 C C . LYS A 1 458 ? 132.158 110.898 152.694 1.00 167.73 458 LYS A C 1
ATOM 3351 O O . LYS A 1 458 ? 132.407 112.061 153.034 1.00 167.85 458 LYS A O 1
ATOM 3357 N N . ILE A 1 459 ? 131.809 110.588 151.443 1.00 153.58 459 ILE A N 1
ATOM 3358 C CA . ILE A 1 459 ? 131.653 111.646 150.451 1.00 153.28 459 ILE A CA 1
ATOM 3359 C C . ILE A 1 459 ? 130.427 112.494 150.763 1.00 153.16 459 ILE A C 1
ATOM 3360 O O . ILE A 1 459 ? 130.458 113.723 150.628 1.00 153.29 459 ILE A O 1
ATOM 3365 N N . ALA A 1 460 ? 129.333 111.862 151.199 1.00 152.86 460 ALA A N 1
ATOM 3366 C CA . ALA A 1 460 ? 128.154 112.626 151.589 1.00 153.01 460 ALA A CA 1
ATOM 3367 C C . ALA A 1 460 ? 128.460 113.542 152.765 1.00 153.30 460 ALA A C 1
ATOM 3368 O O . ALA A 1 460 ? 128.012 114.694 152.799 1.00 153.27 460 ALA A O 1
ATOM 3370 N N . GLN A 1 461 ? 129.222 113.045 153.742 1.00 162.15 461 GLN A N 1
ATOM 3371 C CA . GLN A 1 461 ? 129.650 113.895 154.848 1.00 162.42 461 GLN A CA 1
ATOM 3372 C C . GLN A 1 461 ? 130.517 115.042 154.347 1.00 162.36 461 GLN A C 1
ATOM 3373 O O . GLN A 1 461 ? 130.387 116.179 154.814 1.00 162.36 461 GLN A O 1
ATOM 3379 N N . GLN A 1 462 ? 131.410 114.759 153.396 1.00 161.10 462 GLN A N 1
ATOM 3380 C CA . GLN A 1 462 ? 132.237 115.810 152.813 1.00 161.12 462 GLN A CA 1
ATOM 3381 C C . GLN A 1 462 ? 131.399 116.830 152.053 1.00 161.08 462 GLN A C 1
ATOM 3382 O O . GLN A 1 462 ? 131.756 118.012 152.005 1.00 161.01 462 GLN A O 1
ATOM 3388 N N . MET A 1 463 ? 130.285 116.401 151.466 1.00 152.42 463 MET A N 1
ATOM 3389 C CA . MET A 1 463 ? 129.429 117.283 150.686 1.00 152.07 463 MET A CA 1
ATOM 3390 C C . MET A 1 463 ? 128.462 118.084 151.547 1.00 151.65 463 MET A C 1
ATOM 3391 O O . MET A 1 463 ? 127.704 118.897 151.008 1.00 151.42 463 MET A O 1
ATOM 3396 N N . GLY A 1 464 ? 128.472 117.883 152.861 1.00 141.69 464 GLY A N 1
ATOM 3397 C CA . GLY A 1 464 ? 127.560 118.574 153.745 1.00 141.46 464 GLY A CA 1
ATOM 3398 C C . GLY A 1 464 ? 126.225 117.895 153.945 1.00 141.35 464 GLY A C 1
ATOM 3399 O O . GLY A 1 464 ? 125.393 118.414 154.700 1.00 141.47 464 GLY A O 1
ATOM 3400 N N . MET A 1 465 ? 125.991 116.758 153.297 1.00 142.82 465 MET A N 1
ATOM 3401 C CA . MET A 1 465 ? 124.748 116.008 153.458 1.00 142.86 465 MET A CA 1
ATOM 3402 C C . MET A 1 465 ? 124.961 114.990 154.572 1.00 143.09 465 MET A C 1
ATOM 3403 O O . MET A 1 465 ? 125.708 114.022 154.414 1.00 143.10 465 MET A O 1
ATOM 3408 N N . VAL A 1 466 ? 124.319 115.226 155.718 1.00 152.69 466 VAL A N 1
ATOM 3409 C CA . VAL A 1 466 ? 124.429 114.297 156.834 1.00 152.99 466 VAL A CA 1
ATOM 3410 C C . VAL A 1 466 ? 123.726 112.997 156.476 1.00 153.01 466 VAL A C 1
ATOM 3411 O O . VAL A 1 466 ? 122.584 112.997 155.998 1.00 153.09 466 VAL A O 1
ATOM 3415 N N . CYS A 1 467 ? 124.411 111.877 156.695 1.00 164.50 467 CYS A N 1
ATOM 3416 C CA . CYS A 1 467 ? 123.918 110.583 156.251 1.00 164.84 467 CYS A CA 1
ATOM 3417 C C . CYS A 1 467 ? 124.100 109.547 157.351 1.00 165.04 467 CYS A C 1
ATOM 3418 O O . CYS A 1 467 ? 124.973 109.676 158.212 1.00 165.07 467 CYS A O 1
ATOM 3421 N N . ARG A 1 468 ? 123.266 108.514 157.302 1.00 170.48 468 ARG A N 1
ATOM 3422 C CA . ARG A 1 468 ? 123.252 107.403 158.241 1.00 170.45 468 ARG A CA 1
ATOM 3423 C C . ARG A 1 468 ? 123.577 106.097 157.529 1.00 170.39 468 ARG A C 1
ATOM 3424 O O . ARG A 1 468 ? 123.409 105.985 156.310 1.00 170.43 468 ARG A O 1
ATOM 3432 N N . PRO A 1 469 ? 124.060 105.089 158.252 1.00 169.66 469 PRO A N 1
ATOM 3433 C CA . PRO A 1 469 ? 124.332 103.790 157.626 1.00 169.65 469 PRO A CA 1
ATOM 3434 C C . PRO A 1 469 ? 123.075 103.207 157.010 1.00 169.77 469 PRO A C 1
ATOM 3435 O O . PRO A 1 469 ? 121.987 103.283 157.600 1.00 169.83 469 PRO A O 1
ATOM 3439 N N . PRO A 1 470 ? 123.182 102.619 155.824 1.00 176.18 470 PRO A N 1
ATOM 3440 C CA . PRO A 1 470 ? 122.004 102.064 155.158 1.00 176.07 470 PRO A CA 1
ATOM 3441 C C . PRO A 1 470 ? 121.760 100.618 155.558 1.00 176.42 470 PRO A C 1
ATOM 3442 O O . PRO A 1 470 ? 122.437 100.051 156.417 1.00 176.50 470 PRO A O 1
ATOM 3446 N N . GLN A 1 471 ? 120.763 100.024 154.907 1.00 188.91 471 GLN A N 1
ATOM 3447 C CA . GLN A 1 471 ? 120.464 98.604 155.069 1.00 189.37 471 GLN A CA 1
ATOM 3448 C C . GLN A 1 471 ? 120.922 97.885 153.806 1.00 189.26 471 GLN A C 1
ATOM 3449 O O . GLN A 1 471 ? 120.192 97.784 152.823 1.00 189.20 471 GLN A O 1
ATOM 3455 N N . LEU A 1 472 ? 122.154 97.389 153.826 1.00 185.60 472 LEU A N 1
ATOM 3456 C CA . LEU A 1 472 ? 122.699 96.666 152.681 1.00 185.42 472 LEU A CA 1
ATOM 3457 C C . LEU A 1 472 ? 121.921 95.368 152.495 1.00 185.20 472 LEU A C 1
ATOM 3458 O O . LEU A 1 472 ? 121.952 94.493 153.366 1.00 185.44 472 LEU A O 1
ATOM 3463 N N . GLN A 1 473 ? 121.218 95.232 151.370 1.00 167.29 473 GLN A N 1
ATOM 3464 C CA . GLN A 1 473 ? 120.401 94.054 151.120 1.00 167.18 473 GLN A CA 1
ATOM 3465 C C . GLN A 1 473 ? 120.616 93.555 149.699 1.00 166.87 473 GLN A C 1
ATOM 3466 O O . GLN A 1 473 ? 120.607 94.338 148.743 1.00 166.79 473 GLN A O 1
ATOM 3472 N N . GLY A 1 474 ? 120.818 92.246 149.570 1.00 160.06 474 GLY A N 1
ATOM 3473 C CA . GLY A 1 474 ? 121.069 91.612 148.289 1.00 159.89 474 GLY A CA 1
ATOM 3474 C C . GLY A 1 474 ? 119.874 90.792 147.845 1.00 159.91 474 GLY A C 1
ATOM 3475 O O . GLY A 1 474 ? 119.209 90.148 148.659 1.00 160.08 474 GLY A O 1
ATOM 3476 N N . VAL A 1 475 ? 119.600 90.826 146.544 1.00 164.99 475 VAL A N 1
ATOM 3477 C CA . VAL A 1 475 ? 118.444 90.148 145.966 1.00 165.35 475 VAL A CA 1
ATOM 3478 C C . VAL A 1 475 ? 118.891 89.340 144.757 1.00 165.80 475 VAL A C 1
ATOM 3479 O O . VAL A 1 475 ? 119.768 89.777 144.003 1.00 165.49 475 VAL A O 1
ATOM 3483 N N . PHE A 1 476 ? 118.297 88.155 144.582 1.00 185.53 476 PHE A N 1
ATOM 3484 C CA . PHE A 1 476 ? 118.416 87.453 143.308 1.00 185.66 476 PHE A CA 1
ATOM 3485 C C . PHE A 1 476 ? 117.643 88.175 142.214 1.00 185.80 476 PHE A C 1
ATOM 3486 O O . PHE A 1 476 ? 118.163 88.392 141.114 1.00 185.82 476 PHE A O 1
ATOM 3494 N N . ASP A 1 477 ? 116.397 88.552 142.502 1.00 198.52 477 ASP A N 1
ATOM 3495 C CA . ASP A 1 477 ? 115.492 89.022 141.462 1.00 198.78 477 ASP A CA 1
ATOM 3496 C C . ASP A 1 477 ? 115.744 90.475 141.087 1.00 198.68 477 ASP A C 1
ATOM 3497 O O . ASP A 1 477 ? 115.572 90.844 139.919 1.00 198.79 477 ASP A O 1
ATOM 3502 N N . MET A 1 478 ? 116.112 91.308 142.066 1.00 179.46 478 MET A N 1
ATOM 3503 C CA . MET A 1 478 ? 116.378 92.733 141.887 1.00 179.10 478 MET A CA 1
ATOM 3504 C C . MET A 1 478 ? 115.107 93.505 141.550 1.00 179.00 478 MET A C 1
ATOM 3505 O O . MET A 1 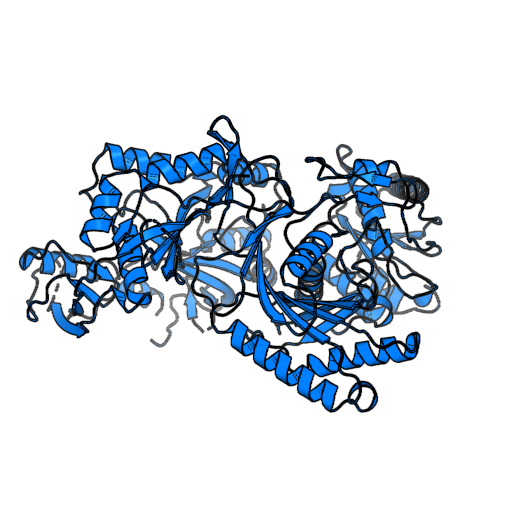478 ? 115.133 94.734 141.441 1.00 178.79 478 MET A O 1
ATOM 3510 N N . THR A 1 479 ? 113.994 92.799 141.392 1.00 182.88 479 THR A N 1
ATOM 3511 C CA . THR A 1 479 ? 112.696 93.414 141.140 1.00 182.76 479 THR A CA 1
ATOM 3512 C C . THR A 1 479 ? 111.622 92.927 142.099 1.00 182.80 479 THR A C 1
ATOM 3513 O O . THR A 1 479 ? 110.770 93.718 142.510 1.00 182.73 479 THR A O 1
ATOM 3517 N N . LYS A 1 480 ? 111.638 91.643 142.465 1.00 184.33 480 LYS A N 1
ATOM 3518 C CA . LYS A 1 480 ? 110.592 91.100 143.324 1.00 184.36 480 LYS A CA 1
ATOM 3519 C C . LYS A 1 480 ? 110.753 91.516 144.779 1.00 184.39 480 LYS A C 1
ATOM 3520 O O . LYS A 1 480 ? 109.771 91.478 145.531 1.00 184.68 480 LYS A O 1
ATOM 3526 N N . PHE A 1 481 ? 111.960 91.907 145.196 1.00 176.47 481 PHE A N 1
ATOM 3527 C CA . PHE A 1 481 ? 112.136 92.401 146.557 1.00 176.57 481 PHE A CA 1
ATOM 3528 C C . PHE A 1 481 ? 111.282 93.632 146.807 1.00 176.86 481 PHE A C 1
ATOM 3529 O O . PHE A 1 481 ? 110.664 93.763 147.867 1.00 177.16 481 PHE A O 1
ATOM 3537 N N . LEU A 1 482 ? 111.244 94.552 145.846 1.00 187.10 482 LEU A N 1
ATOM 3538 C CA . LEU A 1 482 ? 110.436 95.752 146.018 1.00 187.32 482 LEU A CA 1
ATOM 3539 C C . LEU A 1 482 ? 108.948 95.424 145.979 1.00 187.49 482 LEU A C 1
ATOM 3540 O O . LEU A 1 482 ? 108.139 96.103 146.621 1.00 187.58 482 LEU A O 1
ATOM 3545 N N . ALA A 1 483 ? 108.565 94.379 145.241 1.00 201.08 483 ALA A N 1
ATOM 3546 C CA . ALA A 1 483 ? 107.178 93.922 145.285 1.00 201.30 483 ALA A CA 1
ATOM 3547 C C . ALA A 1 483 ? 106.817 93.390 146.668 1.00 201.66 483 ALA A C 1
ATOM 3548 O O . ALA A 1 483 ? 105.737 93.684 147.196 1.00 201.77 483 ALA A O 1
ATOM 3550 N N . ILE A 1 484 ? 107.709 92.605 147.272 1.00 214.19 484 ILE A N 1
ATOM 3551 C CA . ILE A 1 484 ? 107.476 92.143 148.639 1.00 214.50 484 ILE A CA 1
ATOM 3552 C C . ILE A 1 484 ? 107.440 93.329 149.594 1.00 214.69 484 ILE A C 1
ATOM 3553 O O . ILE A 1 484 ? 106.657 93.357 150.552 1.00 214.92 484 ILE A O 1
ATOM 3558 N N . LEU A 1 485 ? 108.286 94.329 149.341 1.00 222.47 485 LEU A N 1
ATOM 3559 C CA . LEU A 1 485 ? 108.315 95.530 150.166 1.00 222.77 485 LEU A CA 1
ATOM 3560 C C . LEU A 1 485 ? 106.986 96.274 150.100 1.00 222.79 485 LEU A C 1
ATOM 3561 O O . LEU A 1 485 ? 106.474 96.740 151.125 1.00 223.12 485 LEU A O 1
ATOM 3566 N N . LYS A 1 486 ? 106.412 96.395 148.901 1.00 212.70 486 LYS A N 1
ATOM 3567 C CA . LYS A 1 486 ? 105.118 97.055 148.767 1.00 212.60 486 LYS A CA 1
ATOM 3568 C C . LYS A 1 486 ? 103.995 96.200 149.339 1.00 212.93 486 LYS A C 1
ATOM 3569 O O . LYS A 1 486 ? 102.956 96.735 149.741 1.00 212.85 486 LYS A O 1
ATOM 3575 N N . LYS A 1 487 ? 104.179 94.878 149.377 1.00 225.73 487 LYS A N 1
ATOM 3576 C CA . LYS A 1 487 ? 103.139 94.014 149.925 1.00 225.85 487 LYS A CA 1
ATOM 3577 C C . LYS A 1 487 ? 103.033 94.134 151.441 1.00 226.10 487 LYS A C 1
ATOM 3578 O O . LYS A 1 487 ? 101.954 93.910 152.001 1.00 225.99 487 LYS A O 1
ATOM 3584 N N . ASN A 1 488 ? 104.124 94.481 152.121 1.00 245.61 488 ASN A N 1
ATOM 3585 C CA . ASN A 1 488 ? 104.127 94.592 153.582 1.00 245.86 488 ASN A CA 1
ATOM 3586 C C . ASN A 1 488 ? 104.595 95.975 154.020 1.00 245.94 488 ASN A C 1
ATOM 3587 O O . ASN A 1 488 ? 105.784 96.157 154.337 1.00 245.92 488 ASN A O 1
ATOM 3592 N N . PRO A 1 489 ? 103.712 96.980 154.036 1.00 249.68 489 PRO A N 1
ATOM 3593 C CA . PRO A 1 489 ? 104.084 98.287 154.584 1.00 249.72 489 PRO A CA 1
ATOM 3594 C C . PRO A 1 489 ? 104.627 98.243 156.004 1.00 249.69 489 PRO A C 1
ATOM 3595 O O . PRO A 1 489 ? 105.589 98.945 156.328 1.00 249.52 489 PRO A O 1
ATOM 3599 N N . SER A 1 490 ? 104.014 97.422 156.858 1.00 253.64 490 SER A N 1
ATOM 3600 C CA . SER A 1 490 ? 104.335 97.459 158.282 1.00 253.67 490 SER A CA 1
ATOM 3601 C C . SER A 1 490 ? 105.739 96.933 158.555 1.00 253.59 490 SER A C 1
ATOM 3602 O O . SER A 1 490 ? 106.529 97.578 159.254 1.00 253.61 490 SER A O 1
ATOM 3605 N N . GLN A 1 491 ? 106.067 95.758 158.013 1.00 246.87 491 GLN A N 1
ATOM 3606 C CA . GLN A 1 491 ? 107.366 95.155 158.294 1.00 246.75 491 GLN A CA 1
ATOM 3607 C C . GLN A 1 491 ? 108.502 95.969 157.690 1.00 246.67 491 GLN A C 1
ATOM 3608 O O . GLN A 1 491 ? 109.557 96.134 158.314 1.00 246.60 491 GLN A O 1
ATOM 3614 N N . HIS A 1 492 ? 108.308 96.486 156.479 1.00 243.86 492 HIS A N 1
ATOM 3615 C CA . HIS A 1 492 ? 109.367 97.182 155.765 1.00 243.84 492 HIS A CA 1
ATOM 3616 C C . HIS A 1 492 ? 109.368 98.687 155.999 1.00 243.81 492 HIS A C 1
ATOM 3617 O O . HIS A 1 492 ? 110.323 99.355 155.588 1.00 243.66 492 HIS A O 1
ATOM 3624 N N . HIS A 1 493 ? 108.340 99.228 156.652 1.00 242.37 493 HIS A N 1
ATOM 3625 C CA . HIS A 1 493 ? 108.237 100.658 156.945 1.00 242.17 493 HIS A CA 1
ATOM 3626 C C . HIS A 1 493 ? 108.402 101.493 155.674 1.00 241.80 493 HIS A C 1
ATOM 3627 O O . HIS A 1 493 ? 109.356 102.256 155.515 1.00 241.67 493 HIS A O 1
ATOM 3634 N N . ILE A 1 494 ? 107.441 101.329 154.761 1.00 228.48 494 ILE A N 1
ATOM 3635 C CA . ILE A 1 494 ? 107.525 101.987 153.460 1.00 228.32 494 ILE A CA 1
ATOM 3636 C C . ILE A 1 494 ? 107.544 103.503 153.605 1.00 227.99 494 ILE A C 1
ATOM 3637 O O . ILE A 1 494 ? 108.247 104.195 152.859 1.00 228.00 494 ILE A O 1
ATOM 3642 N N . ASN A 1 495 ? 106.785 104.047 154.558 1.00 217.73 495 ASN A N 1
ATOM 3643 C CA . ASN A 1 495 ? 106.769 105.494 154.736 1.00 217.66 495 ASN A CA 1
ATOM 3644 C C . ASN A 1 495 ? 108.047 105.991 155.398 1.00 217.57 495 ASN A C 1
ATOM 3645 O O . ASN A 1 495 ? 108.396 107.168 155.261 1.00 217.50 495 ASN A O 1
ATOM 3650 N N . SER A 1 496 ? 108.753 105.116 156.114 1.00 217.29 496 SER A N 1
ATOM 3651 C CA . SER A 1 496 ? 109.985 105.521 156.780 1.00 217.28 496 SER A CA 1
ATOM 3652 C C . SER A 1 496 ? 111.152 105.648 155.810 1.00 216.86 496 SER A C 1
ATOM 3653 O O . SER A 1 496 ? 112.040 106.480 156.025 1.00 216.74 496 SER A O 1
ATOM 3656 N N . ILE A 1 497 ? 111.174 104.839 154.750 1.00 185.43 497 ILE A N 1
ATOM 3657 C CA . ILE A 1 497 ? 112.279 104.882 153.800 1.00 184.55 497 ILE A CA 1
ATOM 3658 C C . ILE A 1 497 ? 112.218 106.179 153.008 1.00 183.98 497 ILE A C 1
ATOM 3659 O O . ILE A 1 497 ? 111.162 106.561 152.488 1.00 184.15 497 ILE A O 1
ATOM 3664 N N . GLN A 1 498 ? 113.355 106.869 152.918 1.00 162.97 498 GLN A N 1
ATOM 3665 C CA . GLN A 1 498 ? 113.442 108.122 152.182 1.00 162.73 498 GLN A CA 1
ATOM 3666 C C . GLN A 1 498 ? 114.116 107.975 150.828 1.00 162.56 498 GLN A C 1
ATOM 3667 O O . GLN A 1 498 ? 113.968 108.863 149.982 1.00 162.49 498 GLN A O 1
ATOM 3673 N N . LEU A 1 499 ? 114.848 106.886 150.609 1.00 150.54 499 LEU A N 1
ATOM 3674 C CA . LEU A 1 499 ? 115.601 106.693 149.379 1.00 150.47 499 LEU A CA 1
ATOM 3675 C C . LEU A 1 499 ? 116.063 105.246 149.315 1.00 150.64 499 LEU A C 1
ATOM 3676 O O . LEU A 1 499 ? 116.512 104.693 150.320 1.00 150.61 499 LEU A O 1
ATOM 3681 N N . ILE A 1 500 ? 115.955 104.644 148.137 1.00 159.82 500 ILE A N 1
ATOM 3682 C CA . ILE A 1 500 ? 116.350 103.252 147.925 1.00 159.64 500 ILE A CA 1
ATOM 3683 C C . ILE A 1 500 ? 117.356 103.227 146.777 1.00 159.54 500 ILE A C 1
ATOM 3684 O O . ILE A 1 500 ? 117.009 103.144 145.596 1.00 159.32 500 ILE A O 1
ATOM 3689 N N . LEU A 1 501 ? 118.638 103.307 147.125 1.00 144.78 501 LEU A N 1
ATOM 3690 C CA . LEU A 1 501 ? 119.700 103.163 146.140 1.00 144.24 501 LEU A CA 1
ATOM 3691 C C . LEU A 1 501 ? 119.678 101.762 145.546 1.00 144.05 501 LEU A C 1
ATOM 3692 O O . LEU A 1 501 ? 119.504 100.772 146.261 1.00 144.60 501 LEU A O 1
ATOM 3697 N N . THR A 1 502 ? 119.861 101.678 144.230 1.00 134.40 502 THR A N 1
ATOM 3698 C CA . THR A 1 502 ? 119.763 100.417 143.508 1.00 134.18 502 THR A CA 1
ATOM 3699 C C . THR A 1 502 ? 121.023 100.195 142.688 1.00 134.53 502 THR A C 1
ATOM 3700 O O . THR A 1 502 ? 121.554 101.138 142.094 1.00 134.58 502 THR A O 1
ATOM 3704 N N . ILE A 1 503 ? 121.498 98.951 142.657 1.00 135.55 503 ILE A N 1
ATOM 3705 C CA . ILE A 1 503 ? 122.622 98.550 141.821 1.00 135.12 503 ILE A CA 1
ATOM 3706 C C . ILE A 1 503 ? 122.136 97.379 140.979 1.00 135.66 503 ILE A C 1
ATOM 3707 O O . ILE A 1 503 ? 121.813 96.311 141.513 1.00 136.13 503 ILE A O 1
ATOM 3712 N N . THR A 1 504 ? 122.055 97.573 139.664 1.00 152.80 504 THR A N 1
ATOM 3713 C CA . THR A 1 504 ? 121.718 96.483 138.762 1.00 153.31 504 THR A CA 1
ATOM 3714 C C . THR A 1 504 ? 122.858 96.272 137.781 1.00 153.52 504 THR A C 1
ATOM 3715 O O . THR A 1 504 ? 123.337 97.248 137.181 1.00 153.54 504 THR A O 1
ATOM 3719 N N . PRO A 1 505 ? 123.336 95.044 137.595 1.00 157.19 505 PRO A N 1
ATOM 3720 C CA . PRO A 1 505 ? 124.488 94.803 136.716 1.00 157.17 505 PRO A CA 1
ATOM 3721 C C . PRO A 1 505 ? 124.143 94.550 135.256 1.00 157.09 505 PRO A C 1
ATOM 3722 O O . PRO A 1 505 ? 125.062 94.391 134.448 1.00 157.12 505 PRO A O 1
ATOM 3726 N N . ASN A 1 506 ? 122.860 94.512 134.896 1.00 151.08 506 ASN A N 1
ATOM 3727 C CA . ASN A 1 506 ? 122.449 94.092 133.566 1.00 151.05 506 ASN A CA 1
ATOM 3728 C C . ASN A 1 506 ? 122.223 95.221 132.570 1.00 150.94 506 ASN A C 1
ATOM 3729 O O . ASN A 1 506 ? 122.269 94.964 131.363 1.00 150.90 506 ASN A O 1
ATOM 3734 N N . ARG A 1 507 ? 121.959 96.443 133.032 1.00 145.85 507 ARG A N 1
ATOM 3735 C CA . ARG A 1 507 ? 121.748 97.613 132.183 1.00 145.68 507 ARG A CA 1
ATOM 3736 C C . ARG A 1 507 ? 120.513 97.475 131.288 1.00 146.04 507 ARG A C 1
ATOM 3737 O O . ARG A 1 507 ? 120.214 98.378 130.497 1.00 145.85 507 ARG A O 1
ATOM 3745 N N . ASN A 1 508 ? 119.762 96.383 131.416 1.00 161.02 508 ASN A N 1
ATOM 3746 C CA . ASN A 1 508 ? 118.579 96.190 130.588 1.00 161.22 508 ASN A CA 1
ATOM 3747 C C . ASN A 1 508 ? 117.547 97.273 130.869 1.00 160.85 508 ASN A C 1
ATOM 3748 O O . ASN A 1 508 ? 117.359 97.697 132.013 1.00 160.79 508 ASN A O 1
ATOM 3753 N N . LYS A 1 509 ? 116.871 97.717 129.814 1.00 134.36 509 LYS A N 1
ATOM 3754 C CA . LYS A 1 509 ? 115.917 98.811 129.916 1.00 134.10 509 LYS A CA 1
ATOM 3755 C C . LYS A 1 509 ? 114.572 98.381 130.483 1.00 134.49 509 LYS A C 1
ATOM 3756 O O . LYS A 1 509 ? 113.706 99.237 130.687 1.00 134.36 509 LYS A O 1
ATOM 3762 N N . THR A 1 510 ? 114.371 97.091 130.738 1.00 153.01 510 THR A N 1
ATOM 3763 C CA . THR A 1 510 ? 113.123 96.640 131.339 1.00 153.28 510 THR A CA 1
ATOM 3764 C C . THR A 1 510 ? 113.184 96.646 132.861 1.00 153.42 510 THR A C 1
ATOM 3765 O O . THR A 1 510 ? 112.252 97.130 133.512 1.00 153.60 510 THR A O 1
ATOM 3769 N N . CYS A 1 511 ? 114.263 96.117 133.441 1.00 148.65 511 CYS A N 1
ATOM 3770 C CA . CYS A 1 511 ? 114.406 96.137 134.893 1.00 148.47 511 CYS A CA 1
ATOM 3771 C C . CYS A 1 511 ? 114.495 97.564 135.417 1.00 148.41 511 CYS A C 1
ATOM 3772 O O . CYS A 1 511 ? 113.855 97.908 136.417 1.00 148.23 511 CYS A O 1
ATOM 3775 N N . TYR A 1 512 ? 115.283 98.407 134.750 1.00 138.94 512 TYR A N 1
ATOM 3776 C CA . TYR A 1 512 ? 115.436 99.795 135.175 1.00 138.65 512 TYR A CA 1
ATOM 3777 C C . TYR A 1 512 ? 114.099 100.527 135.158 1.00 138.81 512 TYR A C 1
ATOM 3778 O O . TYR A 1 512 ? 113.730 101.202 136.130 1.00 138.83 512 TYR A O 1
ATOM 3787 N N . ARG A 1 513 ? 113.355 100.393 134.059 1.00 147.26 513 ARG A N 1
ATOM 3788 C CA . ARG A 1 513 ? 112.036 101.008 133.980 1.00 147.17 513 ARG A CA 1
ATOM 3789 C C . ARG A 1 513 ? 111.106 100.432 135.034 1.00 147.19 513 ARG A C 1
ATOM 3790 O O . ARG A 1 513 ? 110.312 101.162 135.636 1.00 147.26 513 ARG A O 1
ATOM 3798 N N . LYS A 1 514 ? 111.191 99.122 135.273 1.00 154.46 514 LYS A N 1
ATOM 3799 C CA . LYS A 1 514 ? 110.325 98.499 136.267 1.00 154.71 514 LYS A CA 1
ATOM 3800 C C . LYS A 1 514 ? 110.570 99.075 137.654 1.00 154.66 514 LYS A C 1
ATOM 3801 O O . LYS A 1 514 ? 109.619 99.417 138.366 1.00 154.92 514 LYS A O 1
ATOM 3807 N N . ILE A 1 515 ? 111.836 99.210 138.053 1.00 141.82 515 ILE A N 1
ATOM 3808 C CA . ILE A 1 515 ? 112.120 99.715 139.394 1.00 141.59 515 ILE A CA 1
ATOM 3809 C C . ILE A 1 515 ? 111.749 101.191 139.501 1.00 141.60 515 ILE A C 1
ATOM 3810 O O . ILE A 1 515 ? 111.138 101.618 140.489 1.00 141.64 515 ILE A O 1
ATOM 3815 N N . LYS A 1 516 ? 112.074 101.991 138.477 1.00 134.66 516 LYS A N 1
ATOM 3816 C CA . LYS A 1 516 ? 111.722 103.403 138.574 1.00 134.23 516 LYS A CA 1
ATOM 3817 C C . LYS A 1 516 ? 110.224 103.650 138.505 1.00 134.23 516 LYS A C 1
ATOM 3818 O O . LYS A 1 516 ? 109.761 104.662 139.042 1.00 134.35 516 LYS A O 1
ATOM 3824 N N . GLN A 1 517 ? 109.455 102.768 137.873 1.00 140.84 517 GLN A N 1
ATOM 3825 C CA . GLN A 1 517 ? 108.012 102.949 137.864 1.00 141.03 517 GLN A CA 1
ATOM 3826 C C . GLN A 1 517 ? 107.369 102.429 139.140 1.00 140.93 517 GLN A C 1
ATOM 3827 O O . GLN A 1 517 ? 106.412 103.032 139.640 1.00 141.17 517 GLN A O 1
ATOM 3833 N N . LEU A 1 518 ? 107.898 101.342 139.705 1.00 135.41 518 LEU A N 1
ATOM 3834 C CA . LEU A 1 518 ? 107.281 100.760 140.887 1.00 135.18 518 LEU A CA 1
ATOM 3835 C C . LEU A 1 518 ? 107.597 101.579 142.130 1.00 135.36 518 LEU A C 1
ATOM 3836 O O . LEU A 1 518 ? 106.746 101.735 143.013 1.00 135.59 518 LEU A O 1
ATOM 3841 N N . CYS A 1 519 ? 108.818 102.114 142.224 1.00 137.85 519 CYS A N 1
ATOM 3842 C CA . CYS A 1 519 ? 109.164 102.929 143.381 1.00 137.99 519 CYS A CA 1
ATOM 3843 C C . CYS A 1 519 ? 108.425 104.257 143.395 1.00 137.85 519 CYS A C 1
ATOM 3844 O O . CYS A 1 519 ? 108.312 104.877 144.457 1.00 138.15 519 CYS A O 1
ATOM 3847 N N . TYR A 1 520 ? 107.919 104.707 142.246 1.00 119.89 520 TYR A N 1
ATOM 3848 C CA . TYR A 1 520 ? 107.288 106.012 142.154 1.00 119.37 520 TYR A CA 1
ATOM 3849 C C . TYR A 1 520 ? 105.773 105.958 142.074 1.00 119.44 520 TYR A C 1
ATOM 3850 O O . TYR A 1 520 ? 105.117 106.918 142.488 1.00 119.54 520 TYR A O 1
ATOM 3859 N N . ARG A 1 521 ? 105.201 104.874 141.561 1.00 129.48 521 ARG A N 1
ATOM 3860 C CA . ARG A 1 521 ? 103.754 104.735 141.480 1.00 129.76 521 ARG A CA 1
ATOM 3861 C C . ARG A 1 521 ? 103.147 104.047 142.691 1.00 130.47 521 ARG A C 1
ATOM 3862 O O . ARG A 1 521 ? 102.015 104.357 143.066 1.00 130.68 521 ARG A O 1
ATOM 3870 N N . ASP A 1 522 ? 103.877 103.132 143.328 1.00 142.01 522 ASP A N 1
ATOM 3871 C CA . ASP A 1 522 ? 103.330 102.347 144.427 1.00 142.07 522 ASP A CA 1
ATOM 3872 C C . ASP A 1 522 ? 103.831 102.777 145.798 1.00 142.14 522 ASP A C 1
ATOM 3873 O O . ASP A 1 522 ? 103.025 102.898 146.725 1.00 142.52 522 ASP A O 1
ATOM 3878 N N . LEU A 1 523 ? 105.132 103.010 145.955 1.00 137.23 523 LEU A N 1
ATOM 3879 C CA . LEU A 1 523 ? 105.708 103.364 147.248 1.00 137.59 523 LEU A CA 1
ATOM 3880 C C . LEU A 1 523 ? 105.925 104.860 147.417 1.00 137.79 523 LEU A C 1
ATOM 3881 O O . LEU A 1 523 ? 105.679 105.403 148.498 1.00 137.53 523 LEU A O 1
ATOM 3886 N N . GLY A 1 524 ? 106.382 105.540 146.373 1.00 143.82 524 GLY A N 1
ATOM 3887 C CA . GLY A 1 524 ? 106.737 106.932 146.521 1.00 143.43 524 GLY A CA 1
ATOM 3888 C C . GLY A 1 524 ? 108.076 107.169 147.175 1.00 143.90 524 GLY A C 1
ATOM 3889 O O . GLY A 1 524 ? 108.283 108.230 147.769 1.00 143.99 524 GLY A O 1
ATOM 3890 N N . ILE A 1 525 ? 108.993 106.209 147.091 1.00 148.49 525 ILE A N 1
ATOM 3891 C CA . ILE A 1 525 ? 110.344 106.348 147.622 1.00 148.31 525 ILE A CA 1
ATOM 3892 C C . ILE A 1 525 ? 111.297 106.530 146.452 1.00 148.33 525 ILE A C 1
ATOM 3893 O O . ILE A 1 525 ? 111.315 105.711 145.525 1.00 148.56 525 ILE A O 1
ATOM 3898 N N . ALA A 1 526 ? 112.084 107.600 146.494 1.00 151.16 526 ALA A N 1
ATOM 3899 C CA . ALA A 1 526 ? 113.012 107.891 145.414 1.00 151.44 526 ALA A CA 1
ATOM 3900 C C . ALA A 1 526 ? 114.119 106.845 145.350 1.00 151.84 526 ALA A C 1
ATOM 3901 O O . ALA A 1 526 ? 114.526 106.274 146.365 1.00 152.25 526 ALA A O 1
ATOM 3903 N N . ASN A 1 527 ? 114.605 106.592 144.136 1.00 139.34 527 ASN A N 1
ATOM 3904 C CA . ASN A 1 527 ? 115.684 105.639 143.927 1.00 138.56 527 ASN A CA 1
ATOM 3905 C C . ASN A 1 527 ? 116.735 106.251 143.015 1.00 138.27 527 ASN A C 1
ATOM 3906 O O . ASN A 1 527 ? 116.465 107.183 142.254 1.00 138.63 527 ASN A O 1
ATOM 3911 N N . GLN A 1 528 ? 117.945 105.714 143.108 1.00 129.52 528 GLN A N 1
ATOM 3912 C CA . GLN A 1 528 ? 119.032 106.069 142.212 1.00 129.66 528 GLN A CA 1
ATOM 3913 C C . GLN A 1 528 ? 119.655 104.795 141.668 1.00 130.25 528 GLN A C 1
ATOM 3914 O O . GLN A 1 528 ? 119.888 103.840 142.414 1.00 130.23 528 GLN A O 1
ATOM 3920 N N . ASN A 1 529 ? 119.924 104.785 140.368 1.00 149.04 529 ASN A N 1
ATOM 3921 C CA . ASN A 1 529 ? 120.388 103.593 139.676 1.00 148.93 529 ASN A CA 1
ATOM 3922 C C . ASN A 1 529 ? 121.818 103.783 139.192 1.00 149.81 529 ASN A C 1
ATOM 3923 O O . ASN A 1 529 ? 122.180 104.854 138.698 1.00 151.41 529 ASN A O 1
ATOM 3928 N N . VAL A 1 530 ? 122.630 102.741 139.361 1.00 132.74 530 VAL A N 1
ATOM 3929 C CA . VAL A 1 530 ? 123.963 102.660 138.773 1.00 132.83 530 VAL A CA 1
ATOM 3930 C C . VAL A 1 530 ? 124.167 101.244 138.256 1.00 132.08 530 VAL A C 1
ATOM 3931 O O . VAL A 1 530 ? 123.700 100.280 138.871 1.00 131.92 530 VAL A O 1
ATOM 3935 N N . VAL A 1 531 ? 124.842 101.117 137.116 1.00 139.47 531 VAL A N 1
ATOM 3936 C CA . VAL A 1 531 ? 125.175 99.798 136.598 1.00 139.20 531 VAL A CA 1
ATOM 3937 C C . VAL A 1 531 ? 126.457 99.314 137.261 1.00 139.26 531 VAL A C 1
ATOM 3938 O O . VAL A 1 531 ? 127.423 100.073 137.411 1.00 139.29 531 VAL A O 1
ATOM 3942 N N . LEU A 1 532 ? 126.466 98.042 137.667 1.00 134.35 532 LEU A N 1
ATOM 3943 C CA . LEU A 1 532 ? 127.582 97.517 138.447 1.00 133.79 532 LEU A CA 1
ATOM 3944 C C . LEU A 1 532 ? 128.887 97.578 137.665 1.00 134.19 532 LEU A C 1
ATOM 3945 O O . LEU A 1 532 ? 129.946 97.867 138.234 1.00 134.34 532 LEU A O 1
ATOM 3950 N N . LYS A 1 533 ? 128.836 97.291 136.362 1.00 155.21 533 LYS A N 1
ATOM 3951 C CA . LYS A 1 533 ? 130.034 97.406 135.539 1.00 155.68 533 LYS A CA 1
ATOM 3952 C C . LYS A 1 533 ? 130.558 98.835 135.535 1.00 155.55 533 LYS A C 1
ATOM 3953 O O . LYS A 1 533 ? 131.772 99.060 135.607 1.00 155.98 533 LYS A O 1
ATOM 3959 N N . ASN A 1 534 ? 129.657 99.815 135.462 1.00 138.48 534 ASN A N 1
ATOM 3960 C CA . ASN A 1 534 ? 130.056 101.214 135.523 1.00 138.18 534 ASN A CA 1
ATOM 3961 C C . ASN A 1 534 ? 130.673 101.589 136.861 1.00 138.32 534 ASN A C 1
ATOM 3962 O O . ASN A 1 534 ? 131.314 102.641 136.955 1.00 138.36 534 ASN A O 1
ATOM 3967 N N . LEU A 1 535 ? 130.499 100.761 137.888 1.00 147.48 535 LEU A N 1
ATOM 3968 C CA . LEU A 1 535 ? 131.041 101.024 139.213 1.00 147.88 535 LEU A CA 1
ATOM 3969 C C . LEU A 1 535 ? 132.317 100.252 139.506 1.00 148.24 535 LEU A C 1
ATOM 3970 O O . LEU A 1 535 ? 133.146 100.727 140.283 1.00 148.27 535 LEU A O 1
ATOM 3975 N N . ARG A 1 536 ? 132.499 99.083 138.887 1.00 157.48 536 ARG A N 1
ATOM 3976 C CA . ARG A 1 536 ? 133.612 98.212 139.252 1.00 157.63 536 ARG A CA 1
ATOM 3977 C C . ARG A 1 536 ? 134.967 98.819 138.903 1.00 157.83 536 ARG A C 1
ATOM 3978 O O . ARG A 1 536 ? 135.926 98.644 139.661 1.00 157.76 536 ARG A O 1
ATOM 3986 N N . ASP A 1 537 ? 135.074 99.517 137.775 1.00 160.18 537 ASP A N 1
ATOM 3987 C CA . ASP A 1 537 ? 136.350 100.108 137.390 1.00 160.10 537 ASP A CA 1
ATOM 3988 C C . ASP A 1 537 ? 136.739 101.224 138.354 1.00 160.22 537 ASP A C 1
ATOM 3989 O O . ASP A 1 537 ? 135.887 101.867 138.972 1.00 160.32 537 ASP A O 1
ATOM 3994 N N . GLN A 1 538 ? 138.047 101.451 138.479 1.00 161.69 538 GLN A N 1
ATOM 3995 C CA . GLN A 1 538 ? 138.577 102.381 139.469 1.00 161.74 538 GLN A CA 1
ATOM 3996 C C . GLN A 1 538 ? 138.944 103.743 138.896 1.00 161.77 538 GLN A C 1
ATOM 3997 O O . GLN A 1 538 ? 139.212 104.667 139.671 1.00 161.76 538 GLN A O 1
ATOM 4003 N N . LYS A 1 539 ? 138.972 103.893 137.571 1.00 163.25 539 LYS A N 1
ATOM 4004 C CA . LYS A 1 539 ? 139.409 105.156 136.986 1.00 163.29 539 LYS A CA 1
ATOM 4005 C C . LYS A 1 539 ? 138.427 106.286 137.271 1.00 163.34 539 LYS A C 1
ATOM 4006 O O . LYS A 1 539 ? 138.842 107.400 137.606 1.00 163.34 539 LYS A O 1
ATOM 4012 N N . ARG A 1 540 ? 137.128 106.020 137.148 1.00 159.21 540 ARG A N 1
ATOM 4013 C CA . ARG A 1 540 ? 136.108 107.045 137.331 1.00 159.03 540 ARG A CA 1
ATOM 4014 C C . ARG A 1 540 ? 135.113 106.650 138.414 1.00 158.94 540 ARG A C 1
ATOM 4015 O O . ARG A 1 540 ? 133.983 107.143 138.436 1.00 159.08 540 ARG A O 1
ATOM 4023 N N . ARG A 1 541 ? 135.518 105.759 139.320 1.00 153.33 541 ARG A N 1
ATOM 4024 C CA . ARG A 1 541 ? 134.615 105.313 140.376 1.00 152.97 541 ARG A CA 1
ATOM 4025 C C . ARG A 1 541 ? 134.290 106.447 141.341 1.00 152.86 541 ARG A C 1
ATOM 4026 O O . ARG A 1 541 ? 133.119 106.699 141.645 1.00 153.16 541 ARG A O 1
ATOM 4034 N N . MET A 1 542 ? 135.314 107.133 141.840 1.00 144.31 542 MET A N 1
ATOM 4035 C CA . MET A 1 542 ? 135.106 108.229 142.780 1.00 144.17 542 MET A CA 1
ATOM 4036 C C . MET A 1 542 ? 134.308 109.375 142.159 1.00 144.08 542 MET A C 1
ATOM 4037 O O . MET A 1 542 ? 133.408 109.907 142.821 1.00 144.32 542 MET A O 1
ATOM 4042 N N . PRO A 1 543 ? 134.608 109.819 140.928 1.00 144.53 543 PRO A N 1
ATOM 4043 C CA . PRO A 1 543 ? 133.722 110.823 140.310 1.00 144.86 543 PRO A CA 1
ATOM 4044 C C . PRO A 1 543 ? 132.289 110.344 140.172 1.00 145.35 543 PRO A C 1
ATOM 4045 O O . PRO A 1 543 ? 131.355 111.134 140.355 1.00 145.52 543 PRO A O 1
ATOM 4049 N N . ILE A 1 544 ? 132.089 109.063 139.860 1.00 151.24 544 ILE A N 1
ATOM 4050 C CA . ILE A 1 544 ? 130.732 108.540 139.731 1.00 151.46 544 ILE A CA 1
ATOM 4051 C C . ILE A 1 544 ? 130.012 108.595 141.072 1.00 150.98 544 ILE A C 1
ATOM 4052 O O . ILE A 1 544 ? 128.840 108.975 141.146 1.00 151.32 544 ILE A O 1
ATOM 4057 N N . ILE A 1 545 ? 130.703 108.236 142.155 1.00 142.06 545 ILE A N 1
ATOM 4058 C CA . ILE A 1 545 ? 130.069 108.270 143.470 1.00 141.89 545 ILE A CA 1
ATOM 4059 C C . ILE A 1 545 ? 129.799 109.708 143.902 1.00 142.08 545 ILE A C 1
ATOM 4060 O O . ILE A 1 545 ? 128.781 109.999 144.542 1.00 142.36 545 ILE A O 1
ATOM 4065 N N . ARG A 1 546 ? 130.703 110.630 143.569 1.00 143.98 546 ARG A N 1
ATOM 4066 C CA . ARG A 1 546 ? 130.466 112.035 143.888 1.00 143.91 546 ARG A CA 1
ATOM 4067 C C . ARG A 1 546 ? 129.248 112.567 143.143 1.00 143.95 546 ARG A C 1
ATOM 4068 O O . ARG A 1 546 ? 128.416 113.280 143.718 1.00 144.19 546 ARG A O 1
ATOM 4076 N N . ASN A 1 547 ? 129.119 112.218 141.862 1.00 138.98 547 ASN A N 1
ATOM 4077 C CA . ASN A 1 547 ? 127.930 112.604 141.115 1.00 138.88 547 ASN A CA 1
ATOM 4078 C C . ASN A 1 547 ? 126.687 111.912 141.660 1.00 138.86 547 ASN A C 1
ATOM 4079 O O . ASN A 1 547 ? 125.585 112.466 141.589 1.00 139.21 547 ASN A O 1
ATOM 4084 N N . LEU A 1 548 ? 126.843 110.705 142.204 1.00 132.37 548 LEU A N 1
ATOM 4085 C CA . LEU A 1 548 ? 125.730 110.039 142.868 1.00 131.89 548 LEU A CA 1
ATOM 4086 C C . LEU A 1 548 ? 125.259 110.843 144.070 1.00 132.17 548 LEU A C 1
ATOM 4087 O O . LEU A 1 548 ? 124.056 111.016 144.282 1.00 132.57 548 LEU A O 1
ATOM 4092 N N . VAL A 1 549 ? 126.202 111.329 144.877 1.00 129.26 549 VAL A N 1
ATOM 4093 C CA . VAL A 1 549 ? 125.849 112.197 145.998 1.00 128.75 549 VAL A CA 1
ATOM 4094 C C . VAL A 1 549 ? 125.141 113.444 145.488 1.00 128.94 549 VAL A C 1
ATOM 4095 O O . VAL A 1 549 ? 124.136 113.891 146.058 1.00 129.67 549 VAL A O 1
ATOM 4099 N N . ARG A 1 550 ? 125.662 114.021 144.404 1.00 133.57 550 ARG A N 1
ATOM 4100 C CA . ARG A 1 550 ? 125.073 115.225 143.829 1.00 133.92 550 ARG A CA 1
ATOM 4101 C C . ARG A 1 550 ? 123.621 114.994 143.430 1.00 133.85 550 ARG A C 1
ATOM 4102 O O . ARG A 1 550 ? 122.748 115.817 143.725 1.00 134.26 550 ARG A O 1
ATOM 4110 N N . GLN A 1 551 ? 123.349 113.877 142.756 1.00 126.50 551 GLN A N 1
ATOM 4111 C CA . GLN A 1 551 ? 121.988 113.578 142.324 1.00 126.33 551 GLN A CA 1
ATOM 4112 C C . GLN A 1 551 ? 121.089 113.244 143.507 1.00 125.96 551 GLN A C 1
ATOM 4113 O O . GLN A 1 551 ? 119.921 113.651 143.543 1.00 127.07 551 GLN A O 1
ATOM 4119 N N . ILE A 1 552 ? 121.612 112.503 144.485 1.00 111.59 552 ILE A N 1
ATOM 4120 C CA . ILE A 1 552 ? 120.809 112.121 145.641 1.00 111.47 552 ILE A CA 1
ATOM 4121 C C . ILE A 1 552 ? 120.379 113.354 146.419 1.00 112.68 552 ILE A C 1
ATOM 4122 O O . ILE A 1 552 ? 119.247 113.428 146.909 1.00 112.71 552 ILE A O 1
ATOM 4127 N N . ILE A 1 553 ? 121.266 114.346 146.530 1.00 132.76 553 ILE A N 1
ATOM 4128 C CA . ILE A 1 553 ? 120.923 115.565 147.259 1.00 132.89 553 ILE A CA 1
ATOM 4129 C C . ILE A 1 553 ? 119.654 116.187 146.692 1.00 132.48 553 ILE A C 1
ATOM 4130 O O . ILE A 1 553 ? 118.755 116.592 147.440 1.00 132.76 553 ILE A O 1
ATOM 4135 N N . CYS A 1 554 ? 119.548 116.254 145.367 1.00 122.74 554 CYS A N 1
ATOM 4136 C CA . CYS A 1 554 ? 118.374 116.834 144.731 1.00 122.76 554 CYS A CA 1
ATOM 4137 C C . CYS A 1 554 ? 117.214 115.857 144.592 1.00 122.40 554 CYS A C 1
ATOM 4138 O O . CYS A 1 554 ? 116.098 116.295 144.295 1.00 122.41 554 CYS A O 1
ATOM 4141 N N . LYS A 1 555 ? 117.435 114.559 144.790 1.00 119.27 555 LYS A N 1
ATOM 4142 C CA . LYS A 1 555 ? 116.405 113.570 144.500 1.00 119.29 555 LYS A CA 1
ATOM 4143 C C . LYS A 1 555 ? 115.685 113.033 145.732 1.00 119.63 555 LYS A C 1
ATOM 4144 O O . LYS A 1 555 ? 114.836 112.150 145.588 1.00 119.96 555 LYS A O 1
ATOM 4150 N N . VAL A 1 556 ? 115.976 113.535 146.927 1.00 123.61 556 VAL A N 1
ATOM 4151 C CA . VAL A 1 556 ? 115.357 113.057 148.158 1.00 123.80 556 VAL A CA 1
ATOM 4152 C C . VAL A 1 556 ? 114.538 114.196 148.750 1.00 124.52 556 VAL A C 1
ATOM 4153 O O . VAL A 1 556 ? 115.037 115.318 148.846 1.00 124.74 556 VAL A O 1
ATOM 4157 N N . PRO A 1 557 ? 113.279 113.967 149.125 1.00 133.46 557 PRO A N 1
ATOM 4158 C CA . PRO A 1 557 ? 112.461 115.060 149.663 1.00 133.24 557 PRO A CA 1
ATOM 4159 C C . PRO A 1 557 ? 112.992 115.560 150.996 1.00 133.84 557 PRO A C 1
ATOM 4160 O O . PRO A 1 557 ? 113.546 114.799 151.793 1.00 134.02 557 PRO A O 1
ATOM 4164 N N . ASN A 1 558 ? 112.815 116.856 151.231 1.00 163.41 558 ASN A N 1
ATOM 4165 C CA . ASN A 1 558 ? 113.128 117.445 152.523 1.00 164.40 558 ASN A CA 1
ATOM 4166 C C . ASN A 1 558 ? 111.943 117.299 153.469 1.00 165.04 558 ASN A C 1
ATOM 4167 O O . ASN A 1 558 ? 110.785 117.250 153.047 1.00 165.14 558 ASN A O 1
ATOM 4172 N N . PHE A 1 559 ? 112.243 117.219 154.766 1.00 188.58 559 PHE A N 1
ATOM 4173 C CA . PHE A 1 559 ? 111.179 117.067 155.753 1.00 188.90 559 PHE A CA 1
ATOM 4174 C C . PHE A 1 559 ? 110.386 118.357 155.930 1.00 189.08 559 PHE A C 1
ATOM 4175 O O . PHE A 1 559 ? 109.168 118.311 156.136 1.00 189.09 559 PHE A O 1
ATOM 4183 N N . ASN A 1 560 ? 111.048 119.512 155.845 1.00 200.30 560 ASN A N 1
ATOM 4184 C CA . ASN A 1 560 ? 110.396 120.771 156.191 1.00 200.56 560 ASN A CA 1
ATOM 4185 C C . ASN A 1 560 ? 109.425 121.225 155.105 1.00 200.42 560 ASN A C 1
ATOM 4186 O O . ASN A 1 560 ? 108.219 121.344 155.346 1.00 200.71 560 ASN A O 1
ATOM 4191 N N . THR A 1 561 ? 109.934 121.484 153.902 1.00 179.53 561 THR A N 1
ATOM 4192 C CA . THR A 1 561 ? 109.132 122.051 152.825 1.00 179.46 561 THR A CA 1
ATOM 4193 C C . THR A 1 561 ? 108.814 121.046 151.726 1.00 179.15 561 THR A C 1
ATOM 4194 O O . THR A 1 561 ? 108.273 121.436 150.685 1.00 178.99 561 THR A O 1
ATOM 4198 N N . LYS A 1 562 ? 109.137 119.767 151.929 1.00 172.49 562 LYS A N 1
ATOM 4199 C CA . LYS A 1 562 ? 108.908 118.719 150.933 1.00 172.09 562 LYS A CA 1
ATOM 4200 C C . LYS A 1 562 ? 109.570 119.051 149.599 1.00 171.60 562 LYS A C 1
ATOM 4201 O O . LYS A 1 562 ? 109.041 118.729 148.535 1.00 171.50 562 LYS A O 1
ATOM 4207 N N . TYR A 1 563 ? 110.733 119.691 149.647 1.00 141.00 563 TYR A N 1
ATOM 4208 C CA . TYR A 1 563 ? 111.465 120.102 148.461 1.00 139.98 563 TYR A CA 1
ATOM 4209 C C . TYR A 1 563 ? 112.708 119.241 148.287 1.00 139.59 563 TYR A C 1
ATOM 4210 O O . TYR A 1 563 ? 113.144 118.542 149.206 1.00 139.48 563 TYR A O 1
ATOM 4219 N N . GLY A 1 564 ? 113.274 119.293 147.086 1.00 126.49 564 GLY A N 1
ATOM 4220 C CA . GLY A 1 564 ? 114.553 118.673 146.831 1.00 126.16 564 GLY A CA 1
ATOM 4221 C C . GLY A 1 564 ? 115.699 119.538 147.314 1.00 126.43 564 GLY A C 1
ATOM 4222 O O . GLY A 1 564 ? 115.525 120.670 147.764 1.00 126.63 564 GLY A O 1
ATOM 4223 N N . GLY A 1 565 ? 116.903 118.982 147.219 1.00 136.70 565 GLY A N 1
ATOM 4224 C CA . GLY A 1 565 ? 118.080 119.720 147.612 1.00 137.01 565 GLY A CA 1
ATOM 4225 C C . GLY A 1 565 ? 118.458 120.795 146.612 1.00 137.09 565 GLY A C 1
ATOM 4226 O O . GLY A 1 565 ? 118.014 120.806 145.465 1.00 136.82 565 GLY A O 1
ATOM 4227 N N . ALA A 1 566 ? 119.300 121.719 147.067 1.00 150.63 566 ALA A N 1
ATOM 4228 C CA . ALA A 1 566 ? 119.807 122.799 146.234 1.00 150.75 566 ALA A CA 1
ATOM 4229 C C . ALA A 1 566 ? 121.326 122.759 146.256 1.00 151.06 566 ALA A C 1
ATOM 4230 O O . ALA A 1 566 ? 121.933 122.734 147.331 1.00 151.09 566 ALA A O 1
ATOM 4232 N N . LEU A 1 567 ? 121.936 122.759 145.072 1.00 146.05 567 LEU A N 1
ATOM 4233 C CA . LEU A 1 567 ? 123.382 122.590 144.966 1.00 145.78 567 LEU A CA 1
ATOM 4234 C C . LEU A 1 567 ? 124.118 123.929 145.000 1.00 145.74 567 LEU A C 1
ATOM 4235 O O . LEU A 1 567 ? 124.942 124.162 145.890 1.00 146.24 567 LEU A O 1
ATOM 4240 N N . TRP A 1 568 ? 123.836 124.816 144.046 1.00 136.42 568 TRP A N 1
ATOM 4241 C CA . TRP A 1 568 ? 124.352 126.177 144.102 1.00 136.19 568 TRP A CA 1
ATOM 4242 C C . TRP A 1 568 ? 123.223 127.164 143.849 1.00 136.20 568 TRP A C 1
ATOM 4243 O O . TRP A 1 568 ? 122.170 126.813 143.312 1.00 136.88 568 TRP A O 1
ATOM 4254 N N . LYS A 1 569 ? 123.455 128.409 144.253 1.00 133.96 569 LYS A N 1
ATOM 4255 C CA . LYS A 1 569 ? 122.621 129.534 143.855 1.00 133.97 569 LYS A CA 1
ATOM 4256 C C . LYS A 1 569 ? 123.495 130.534 143.103 1.00 133.96 569 LYS A C 1
ATOM 4257 O O . LYS A 1 569 ? 124.669 130.278 142.823 1.00 134.29 569 LYS A O 1
ATOM 4263 N N . ILE A 1 570 ? 122.916 131.687 142.785 1.00 132.11 570 ILE A N 1
ATOM 4264 C CA . ILE A 1 570 ? 123.618 132.770 142.109 1.00 132.24 570 ILE A CA 1
ATOM 4265 C C . ILE A 1 570 ? 123.711 133.946 143.069 1.00 132.55 570 ILE A C 1
ATOM 4266 O O . ILE A 1 570 ? 122.759 134.237 143.803 1.00 132.38 570 ILE A O 1
ATOM 4271 N N . LYS A 1 571 ? 124.870 134.611 143.079 1.00 143.50 571 LYS A N 1
ATOM 4272 C CA . LYS A 1 571 ? 125.062 135.749 143.972 1.00 143.63 571 LYS A CA 1
ATOM 4273 C C . LYS A 1 571 ? 124.073 136.867 143.673 1.00 143.36 571 LYS A C 1
ATOM 4274 O O . LYS A 1 571 ? 123.449 137.415 144.589 1.00 143.14 571 LYS A O 1
ATOM 4280 N N . ASN A 1 572 ? 123.912 137.219 142.399 1.00 142.44 572 ASN A N 1
ATOM 4281 C CA . ASN A 1 572 ? 123.017 138.300 141.987 1.00 142.67 572 ASN A CA 1
ATOM 4282 C C . ASN A 1 572 ? 122.194 137.810 140.802 1.00 142.67 572 ASN A C 1
ATOM 4283 O O . ASN A 1 572 ? 122.585 137.991 139.646 1.00 142.55 572 ASN A O 1
ATOM 4288 N N . ASN A 1 573 ? 121.053 137.192 141.091 1.00 134.25 573 ASN A N 1
ATOM 4289 C CA . ASN A 1 573 ? 120.158 136.753 140.032 1.00 133.71 573 ASN A CA 1
ATOM 4290 C C . ASN A 1 573 ? 119.458 137.953 139.412 1.00 133.73 573 ASN A C 1
ATOM 4291 O O . ASN A 1 573 ? 118.930 138.814 140.121 1.00 133.50 573 ASN A O 1
ATOM 4296 N N . SER A 1 574 ? 119.457 138.011 138.081 1.00 143.13 574 SER A N 1
ATOM 4297 C CA . SER A 1 574 ? 118.672 139.015 137.378 1.00 143.43 574 SER A CA 1
ATOM 4298 C C . SER A 1 574 ? 117.186 138.697 137.398 1.00 143.26 574 SER A C 1
ATOM 4299 O O . SER A 1 574 ? 116.386 139.528 136.956 1.00 143.15 574 SER A O 1
ATOM 4302 N N . ILE A 1 575 ? 116.806 137.520 137.885 1.00 137.09 575 ILE A N 1
ATOM 4303 C CA . ILE A 1 575 ? 115.403 137.148 138.029 1.00 136.99 575 ILE A CA 1
ATOM 4304 C C . ILE A 1 575 ? 114.748 138.138 138.982 1.00 137.45 575 ILE A C 1
ATOM 4305 O O . ILE A 1 575 ? 115.183 138.267 140.136 1.00 137.65 575 ILE A O 1
ATOM 4310 N N . PRO A 1 576 ? 113.716 138.855 138.551 1.00 148.85 576 PRO A N 1
ATOM 4311 C CA . PRO A 1 576 ? 113.069 139.820 139.443 1.00 149.32 576 PRO A CA 1
ATOM 4312 C C . PRO A 1 576 ? 112.362 139.126 140.594 1.00 149.72 576 PRO A C 1
ATOM 4313 O O . PRO A 1 576 ? 111.917 137.981 140.485 1.00 149.84 576 PRO A O 1
ATOM 4317 N N . ASP A 1 577 ? 112.274 139.836 141.714 1.00 172.09 577 ASP A N 1
ATOM 4318 C CA . ASP A 1 577 ? 111.586 139.307 142.881 1.00 172.29 577 ASP A CA 1
ATOM 4319 C C . ASP A 1 577 ? 110.098 139.147 142.596 1.00 172.12 577 ASP A C 1
ATOM 4320 O O . ASP A 1 577 ? 109.520 139.860 141.771 1.00 172.06 577 ASP A O 1
ATOM 4325 N N . LYS A 1 578 ? 109.481 138.188 143.288 1.00 155.76 578 LYS A N 1
ATOM 4326 C CA . LYS A 1 578 ? 108.061 137.878 143.132 1.00 155.57 578 LYS A CA 1
ATOM 4327 C C . LYS A 1 578 ? 107.747 137.495 141.685 1.00 155.29 578 LYS A C 1
ATOM 4328 O O . LYS A 1 578 ? 106.893 138.086 141.021 1.00 155.26 578 LYS A O 1
ATOM 4334 N N . THR A 1 579 ? 108.464 136.484 141.205 1.00 133.76 579 THR A N 1
ATOM 4335 C CA . THR A 1 579 ? 108.316 135.987 139.847 1.00 133.26 579 THR A CA 1
ATOM 4336 C C . THR A 1 579 ? 108.243 134.470 139.869 1.00 132.83 579 THR A C 1
ATOM 4337 O O . THR A 1 579 ? 109.000 133.815 140.590 1.00 132.67 579 THR A O 1
ATOM 4341 N N . LEU A 1 580 ? 107.330 133.916 139.078 1.00 116.38 580 LEU A N 1
ATOM 4342 C CA . LEU A 1 580 ? 107.152 132.474 138.958 1.00 115.83 580 LEU A CA 1
ATOM 4343 C C . LEU A 1 580 ? 107.648 132.042 137.586 1.00 114.99 580 LEU A C 1
ATOM 4344 O O . LEU A 1 580 ? 106.995 132.311 136.572 1.00 114.32 580 LEU A O 1
ATOM 4349 N N . ILE A 1 581 ? 108.793 131.369 137.551 1.00 101.40 581 ILE A N 1
ATOM 4350 C CA . ILE A 1 581 ? 109.376 130.918 136.292 1.00 100.13 581 ILE A CA 1
ATOM 4351 C C . ILE A 1 581 ? 108.754 129.581 135.914 1.00 99.19 581 ILE A C 1
ATOM 4352 O O . ILE A 1 581 ? 108.793 128.624 136.694 1.00 100.26 581 ILE A O 1
ATOM 4357 N N . VAL A 1 582 ? 108.179 129.515 134.717 1.00 61.61 582 VAL A N 1
ATOM 4358 C CA . VAL A 1 582 ? 107.456 128.341 134.244 1.00 60.11 582 VAL A CA 1
ATOM 4359 C C . VAL A 1 582 ? 108.176 127.797 133.021 1.00 59.42 582 VAL A C 1
ATOM 4360 O O . VAL A 1 582 ? 108.397 128.526 132.046 1.00 62.95 582 VAL A O 1
ATOM 4364 N N . GLY A 1 583 ? 108.541 126.521 133.070 1.00 59.06 583 GLY A N 1
ATOM 4365 C CA . GLY A 1 583 ? 109.155 125.862 131.936 1.00 60.23 583 GLY A CA 1
ATOM 4366 C C . GLY A 1 583 ? 108.339 124.674 131.480 1.00 60.15 583 GLY A C 1
ATOM 4367 O O . GLY A 1 583 ? 108.071 123.767 132.269 1.00 64.88 583 GLY A O 1
ATOM 4368 N N . ILE A 1 584 ? 107.936 124.659 130.215 1.00 58.63 584 ILE A N 1
ATOM 4369 C CA . ILE A 1 584 ? 107.007 123.662 129.701 1.00 59.77 584 ILE A CA 1
ATOM 4370 C C . ILE A 1 584 ? 107.634 122.979 128.497 1.00 61.94 584 ILE A C 1
ATOM 4371 O O . ILE A 1 584 ? 108.195 123.648 127.623 1.00 64.85 584 ILE A O 1
ATOM 4376 N N . ASP A 1 585 ? 107.546 121.652 128.454 1.00 101.94 585 ASP A N 1
ATOM 4377 C CA . ASP A 1 585 ? 107.991 120.887 127.299 1.00 103.47 585 ASP A CA 1
ATOM 4378 C C . ASP A 1 585 ? 107.001 119.765 127.037 1.00 104.41 585 ASP A C 1
ATOM 4379 O O . ASP A 1 585 ? 106.145 119.460 127.868 1.00 105.19 585 ASP A O 1
ATOM 4384 N N . VAL A 1 586 ? 107.120 119.154 125.862 1.00 100.34 586 VAL A N 1
ATOM 4385 C CA . VAL A 1 586 ? 106.254 118.056 125.451 1.00 100.29 586 VAL A CA 1
ATOM 4386 C C . VAL A 1 586 ? 107.122 116.931 124.909 1.00 101.36 586 VAL A C 1
ATOM 4387 O O . VAL A 1 586 ? 108.008 117.171 124.080 1.00 101.31 586 VAL A O 1
ATOM 4391 N N . TRP A 1 587 ? 106.872 115.710 125.376 1.00 135.92 587 TRP A N 1
ATOM 4392 C CA . TRP A 1 587 ? 107.456 114.509 124.795 1.00 136.66 587 TRP A CA 1
ATOM 4393 C C . TRP A 1 587 ? 106.330 113.771 124.085 1.00 137.48 587 TRP A C 1
ATOM 4394 O O . TRP A 1 587 ? 105.337 113.388 124.714 1.00 137.61 587 TRP A O 1
ATOM 4405 N N . HIS A 1 588 ? 106.471 113.597 122.778 1.00 143.55 588 HIS A N 1
ATOM 4406 C CA . HIS A 1 588 ? 105.470 112.923 121.966 1.00 143.47 588 HIS A CA 1
ATOM 4407 C C . HIS A 1 588 ? 105.958 111.527 121.605 1.00 143.36 588 HIS A C 1
ATOM 4408 O O . HIS A 1 588 ? 107.045 111.368 121.040 1.00 143.39 588 HIS A O 1
ATOM 4415 N N . GLY A 1 589 ? 105.157 110.522 121.941 1.00 145.13 589 GLY A N 1
ATOM 4416 C CA . GLY A 1 589 ? 105.514 109.141 121.680 1.00 145.23 589 GLY A CA 1
ATOM 4417 C C . GLY A 1 589 ? 105.003 108.643 120.344 1.00 145.81 589 GLY A C 1
ATOM 4418 O O . GLY A 1 589 ? 104.468 109.416 119.550 1.00 146.21 589 GLY A O 1
ATOM 4419 N N . LYS A 1 595 ? 99.795 108.424 123.069 1.00 166.42 595 LYS A N 1
ATOM 4420 C CA . LYS A 1 595 ? 100.112 108.713 124.462 1.00 166.11 595 LYS A CA 1
ATOM 4421 C C . LYS A 1 595 ? 101.311 109.648 124.566 1.00 165.60 595 LYS A C 1
ATOM 4422 O O . LYS A 1 595 ? 102.428 109.211 124.838 1.00 165.47 595 LYS A O 1
ATOM 4428 N N . SER A 1 596 ? 101.070 110.936 124.346 1.00 145.33 596 SER A N 1
ATOM 4429 C CA . SER A 1 596 ? 102.092 111.965 124.454 1.00 144.96 596 SER A CA 1
ATOM 4430 C C . SER A 1 596 ? 101.882 112.745 125.744 1.00 144.58 596 SER A C 1
ATOM 4431 O O . SER A 1 596 ? 100.743 113.025 126.129 1.00 144.83 596 SER A O 1
ATOM 4434 N N . ILE A 1 597 ? 102.979 113.089 126.414 1.00 110.19 597 ILE A N 1
ATOM 4435 C CA . ILE A 1 597 ? 102.924 113.677 127.747 1.00 108.77 597 ILE A CA 1
ATOM 4436 C C . ILE A 1 597 ? 103.601 115.039 127.737 1.00 108.23 597 ILE A C 1
ATOM 4437 O O . ILE A 1 597 ? 104.721 115.188 127.237 1.00 108.01 597 ILE A O 1
ATOM 4442 N N . ALA A 1 598 ? 102.926 116.027 128.313 1.00 99.82 598 ALA A N 1
ATOM 4443 C CA . ALA A 1 598 ? 103.467 117.366 128.483 1.00 99.65 598 ALA A CA 1
ATOM 4444 C C . ALA A 1 598 ? 103.914 117.541 129.926 1.00 98.96 598 ALA A C 1
ATOM 4445 O O . ALA A 1 598 ? 103.129 117.321 130.856 1.00 99.51 598 ALA A O 1
ATOM 4447 N N . GLY A 1 599 ? 105.171 117.936 130.107 1.00 73.20 599 GLY A N 1
ATOM 4448 C CA . GLY A 1 599 ? 105.738 118.172 131.420 1.00 72.00 599 GLY A CA 1
ATOM 4449 C C . GLY A 1 599 ? 105.895 119.664 131.665 1.00 70.81 599 GLY A C 1
ATOM 4450 O O . GLY A 1 599 ? 106.214 120.423 130.747 1.00 72.75 599 GLY A O 1
ATOM 4451 N N . ILE A 1 600 ? 105.651 120.067 132.907 1.00 61.34 600 ILE A N 1
ATOM 4452 C CA . ILE A 1 600 ? 105.688 121.463 133.317 1.00 60.91 600 ILE A CA 1
ATOM 4453 C C . ILE A 1 600 ? 106.500 121.543 134.599 1.00 62.75 600 ILE A C 1
ATOM 4454 O O . ILE A 1 600 ? 106.472 120.613 135.409 1.00 66.43 600 ILE A O 1
ATOM 4459 N N . VAL A 1 601 ? 107.229 122.639 134.782 1.00 65.94 601 VAL A N 1
ATOM 4460 C CA . VAL A 1 601 ? 107.936 122.903 136.028 1.00 66.11 601 VAL A CA 1
ATOM 4461 C C . VAL A 1 601 ? 107.722 124.358 136.416 1.00 67.30 601 VAL A C 1
ATOM 4462 O O . VAL A 1 601 ? 107.876 125.264 135.590 1.00 69.21 601 VAL A O 1
ATOM 4466 N N . PHE A 1 602 ? 107.351 124.580 137.672 1.00 76.10 602 PHE A N 1
ATOM 4467 C CA . PHE A 1 602 ? 107.218 125.916 138.226 1.00 76.31 602 PHE A CA 1
ATOM 4468 C C . PHE A 1 602 ? 108.305 126.143 139.263 1.00 77.20 602 PHE A C 1
ATOM 4469 O O . PHE A 1 602 ? 108.672 125.232 140.010 1.00 78.32 602 PHE A O 1
ATOM 4477 N N . SER A 1 603 ? 108.815 127.368 139.304 1.00 104.49 603 SER A N 1
ATOM 4478 C CA . SER A 1 603 ? 109.832 127.749 140.280 1.00 105.88 603 SER A CA 1
ATOM 4479 C C . SER A 1 603 ? 109.427 129.097 140.864 1.00 106.84 603 SER A C 1
ATOM 4480 O O . SER A 1 603 ? 109.431 130.112 140.158 1.00 107.45 603 SER A O 1
ATOM 4483 N N . THR A 1 604 ? 109.045 129.088 142.143 1.00 124.14 604 THR A N 1
ATOM 4484 C CA . THR A 1 604 ? 108.741 130.335 142.836 1.00 124.67 604 THR A CA 1
ATOM 4485 C C . THR A 1 604 ? 110.014 131.090 143.192 1.00 125.01 604 THR A C 1
ATOM 4486 O O . THR A 1 604 ? 110.073 132.318 143.059 1.00 125.28 604 THR A O 1
ATOM 4490 N N . ASP A 1 605 ? 111.041 130.379 143.649 1.00 135.19 605 ASP A N 1
ATOM 4491 C CA . ASP A 1 605 ? 112.327 131.006 143.894 1.00 135.56 605 ASP A CA 1
ATOM 4492 C C . ASP A 1 605 ? 113.043 131.246 142.570 1.00 135.21 605 ASP A C 1
ATOM 4493 O O . ASP A 1 605 ? 112.621 130.780 141.508 1.00 134.94 605 ASP A O 1
ATOM 4498 N N . LYS A 1 606 ? 114.151 131.975 142.640 1.00 151.35 606 LYS A N 1
ATOM 4499 C CA . LYS A 1 606 ? 114.839 132.390 141.426 1.00 151.97 606 LYS A CA 1
ATOM 4500 C C . LYS A 1 606 ? 115.574 131.217 140.792 1.00 151.77 606 LYS A C 1
ATOM 4501 O O . LYS A 1 606 ? 116.808 131.185 140.766 1.00 152.57 606 LYS A O 1
ATOM 4507 N N . GLY A 1 607 ? 114.819 130.250 140.281 1.00 129.73 607 GLY A N 1
ATOM 4508 C CA . GLY A 1 607 ? 115.394 129.107 139.596 1.00 129.42 607 GLY A CA 1
ATOM 4509 C C . GLY A 1 607 ? 116.212 128.184 140.471 1.00 129.37 607 GLY A C 1
ATOM 4510 O O . GLY A 1 607 ? 117.290 127.741 140.057 1.00 129.66 607 GLY A O 1
ATOM 4511 N N . LEU A 1 608 ? 115.729 127.878 141.672 1.00 134.59 608 LEU A N 1
ATOM 4512 C CA . LEU A 1 608 ? 116.437 126.998 142.592 1.00 135.06 608 LEU A CA 1
ATOM 4513 C C . LEU A 1 608 ? 115.722 125.675 142.812 1.00 134.52 608 LEU A C 1
ATOM 4514 O O . LEU A 1 608 ? 116.348 124.614 142.738 1.00 134.98 608 LEU A O 1
ATOM 4519 N N . HIS A 1 609 ? 114.423 125.707 143.083 1.00 121.45 609 HIS A N 1
ATOM 4520 C CA . HIS A 1 609 ? 113.630 124.504 143.279 1.00 120.94 609 HIS A CA 1
ATOM 4521 C C . HIS A 1 609 ? 112.472 124.497 142.295 1.00 120.41 609 HIS A C 1
ATOM 4522 O O . HIS A 1 609 ? 111.839 125.530 142.060 1.00 121.18 609 HIS A O 1
ATOM 4529 N N . TYR A 1 610 ? 112.200 123.331 141.722 1.00 77.70 610 TYR A N 1
ATOM 4530 C CA . TYR A 1 610 ? 111.161 123.178 140.718 1.00 76.75 610 TYR A CA 1
ATOM 4531 C C . TYR A 1 610 ? 110.127 122.173 141.203 1.00 76.49 610 TYR A C 1
ATOM 4532 O O . TYR A 1 610 ? 110.475 121.063 141.618 1.00 76.11 610 TYR A O 1
ATOM 4541 N N . THR A 1 611 ? 108.859 122.567 141.152 1.00 73.08 611 THR A N 1
ATOM 4542 C CA . THR A 1 611 ? 107.742 121.719 141.562 1.00 72.16 611 THR A CA 1
ATOM 4543 C C . THR A 1 611 ? 107.044 121.239 140.296 1.00 71.45 611 THR A C 1
ATOM 4544 O O . THR A 1 611 ? 106.124 121.891 139.798 1.00 71.42 611 THR A O 1
ATOM 4548 N N . ALA A 1 612 ? 107.478 120.091 139.788 1.00 60.58 612 ALA A N 1
ATOM 4549 C CA . ALA A 1 612 ? 107.046 119.637 138.478 1.00 58.21 612 ALA A CA 1
ATOM 4550 C C . ALA A 1 612 ? 105.591 119.181 138.494 1.00 59.27 612 ALA A C 1
ATOM 4551 O O . ALA A 1 612 ? 104.962 119.023 139.542 1.00 62.86 612 ALA A O 1
ATOM 4553 N N . ASN A 1 613 ? 105.063 118.981 137.291 1.00 69.71 613 ASN A N 1
ATOM 4554 C CA . ASN A 1 613 ? 103.719 118.476 137.068 1.00 70.23 613 ASN A CA 1
ATOM 4555 C C . ASN A 1 613 ? 103.661 117.929 135.651 1.00 71.65 613 ASN A C 1
ATOM 4556 O O . ASN A 1 613 ? 104.525 118.227 134.824 1.00 74.34 613 ASN A O 1
ATOM 4561 N N . TYR A 1 614 ? 102.643 117.126 135.370 1.00 85.62 614 TYR A N 1
ATOM 4562 C CA . TYR A 1 614 ? 102.537 116.475 134.076 1.00 86.07 614 TYR A CA 1
ATOM 4563 C C . TYR A 1 614 ? 101.078 116.362 133.666 1.00 87.29 614 TYR A C 1
ATOM 4564 O O . TYR A 1 614 ? 100.170 116.402 134.499 1.00 87.74 614 TYR A O 1
ATOM 4573 N N . THR A 1 615 ? 100.867 116.216 132.361 1.00 110.34 615 THR A N 1
ATOM 4574 C CA . THR A 1 615 ? 99.531 116.012 131.825 1.00 111.36 615 THR A CA 1
ATOM 4575 C C . THR A 1 615 ? 99.640 115.236 130.524 1.00 112.02 615 THR A C 1
ATOM 4576 O O . THR A 1 615 ? 100.707 115.159 129.914 1.00 112.14 615 THR A O 1
ATOM 4580 N N . ILE A 1 616 ? 98.526 114.652 130.105 1.00 127.24 616 ILE A N 1
ATOM 4581 C CA . ILE A 1 616 ? 98.472 113.914 128.850 1.00 127.65 616 ILE A CA 1
ATOM 4582 C C . ILE A 1 616 ? 97.954 114.854 127.771 1.00 128.10 616 ILE A C 1
ATOM 4583 O O . ILE A 1 616 ? 96.852 115.401 127.890 1.00 128.29 616 ILE A O 1
ATOM 4588 N N . THR A 1 617 ? 98.756 115.059 126.732 1.00 139.42 617 THR A N 1
ATOM 4589 C CA . THR A 1 617 ? 98.316 115.881 125.617 1.00 140.11 617 THR A CA 1
ATOM 4590 C C . THR A 1 617 ? 97.097 115.231 124.965 1.00 140.84 617 THR A C 1
ATOM 4591 O O . THR A 1 617 ? 97.079 114.011 124.766 1.00 140.62 617 THR A O 1
ATOM 4595 N N . PRO A 1 618 ? 96.057 116.007 124.642 1.00 175.51 618 PRO A N 1
ATOM 4596 C CA . PRO A 1 618 ? 94.800 115.394 124.179 1.00 176.02 618 PRO A CA 1
ATOM 4597 C C . PRO A 1 618 ? 94.953 114.491 122.967 1.00 176.49 618 PRO A C 1
ATOM 4598 O O . PRO A 1 618 ? 94.266 113.465 122.887 1.00 176.60 618 PRO A O 1
ATOM 4602 N N . ARG A 1 619 ? 95.827 114.828 122.022 1.00 192.60 619 ARG A N 1
ATOM 4603 C CA . ARG A 1 619 ? 96.007 114.024 120.822 1.00 192.88 619 ARG A CA 1
ATOM 4604 C C . ARG A 1 619 ? 97.475 113.673 120.635 1.00 192.79 619 ARG A C 1
ATOM 4605 O O . ARG A 1 619 ? 98.347 114.540 120.730 1.00 192.87 619 ARG A O 1
ATOM 4613 N N . LYS A 1 620 ? 97.736 112.395 120.367 1.00 181.14 620 LYS A N 1
ATOM 4614 C CA . LYS A 1 620 ? 99.088 111.952 120.057 1.00 180.98 620 LYS A CA 1
ATOM 4615 C C . LYS A 1 620 ? 99.600 112.666 118.813 1.00 181.17 620 LYS A C 1
ATOM 4616 O O . LYS A 1 620 ? 98.884 112.791 117.815 1.00 181.45 620 LYS A O 1
ATOM 4622 N N . GLY A 1 621 ? 100.839 113.138 118.876 1.00 181.95 621 GLY A N 1
ATOM 4623 C CA . GLY A 1 621 ? 101.440 113.914 117.803 1.00 181.98 621 GLY A CA 1
ATOM 4624 C C . GLY A 1 621 ? 101.126 115.393 117.881 1.00 182.12 621 GLY A C 1
ATOM 4625 O O . GLY A 1 621 ? 101.948 116.226 117.496 1.00 182.14 621 GLY A O 1
ATOM 4626 N N . LEU A 1 622 ? 99.936 115.734 118.369 1.00 183.84 622 LEU A N 1
ATOM 4627 C CA . LEU A 1 622 ? 99.579 117.128 118.582 1.00 183.77 622 LEU A CA 1
ATOM 4628 C C . LEU A 1 622 ? 100.391 117.710 119.732 1.00 183.88 622 LEU A C 1
ATOM 4629 O O . LEU A 1 622 ? 100.705 117.018 120.704 1.00 183.80 622 LEU A O 1
ATOM 4634 N N . GLU A 1 623 ? 100.746 118.987 119.614 1.00 174.14 623 GLU A N 1
ATOM 4635 C CA . GLU A 1 623 ? 101.488 119.701 120.651 1.00 173.49 623 GLU A CA 1
ATOM 4636 C C . GLU A 1 623 ? 100.649 120.901 121.080 1.00 172.94 623 GLU A C 1
ATOM 4637 O O . GLU A 1 623 ? 100.822 122.006 120.563 1.00 172.53 623 GLU A O 1
ATOM 4643 N N . PHE A 1 624 ? 99.745 120.679 122.032 1.00 154.63 624 PHE A N 1
ATOM 4644 C CA . PHE A 1 624 ? 98.908 121.754 122.562 1.00 154.39 624 PHE A CA 1
ATOM 4645 C C . PHE A 1 624 ? 98.282 121.272 123.859 1.00 154.71 624 PHE A C 1
ATOM 4646 O O . PHE A 1 624 ? 97.611 120.235 123.872 1.00 154.86 624 PHE A O 1
ATOM 4654 N N . ILE A 1 625 ? 98.492 122.016 124.941 1.00 149.14 625 ILE A N 1
ATOM 4655 C CA . ILE A 1 625 ? 97.954 121.638 126.244 1.00 148.92 625 ILE A CA 1
ATOM 4656 C C . ILE A 1 625 ? 96.520 122.141 126.347 1.00 148.91 625 ILE A C 1
ATOM 4657 O O . ILE A 1 625 ? 96.249 123.327 126.135 1.00 148.87 625 ILE A O 1
ATOM 4662 N N . HIS A 1 626 ? 95.597 121.236 126.671 1.00 157.52 626 HIS A N 1
ATOM 4663 C CA . HIS A 1 626 ? 94.192 121.619 126.759 1.00 157.67 626 HIS A CA 1
ATOM 4664 C C . HIS A 1 626 ? 93.917 122.466 127.996 1.00 157.68 626 HIS A C 1
ATOM 4665 O O . HIS A 1 626 ? 93.189 123.462 127.923 1.00 157.59 626 HIS A O 1
ATOM 4672 N N . ASN A 1 627 ? 94.490 122.093 129.136 1.00 152.86 627 ASN A N 1
ATOM 4673 C CA . ASN A 1 627 ? 94.136 122.670 130.429 1.00 152.61 627 ASN A CA 1
ATOM 4674 C C . ASN A 1 627 ? 95.360 123.261 131.112 1.00 152.35 627 ASN A C 1
ATOM 4675 O O . ASN A 1 627 ? 95.610 123.041 132.299 1.00 152.23 627 ASN A O 1
ATOM 4680 N N . LEU A 1 628 ? 96.151 124.024 130.356 1.00 127.38 628 LEU A N 1
ATOM 4681 C CA . LEU A 1 628 ? 97.313 124.687 130.938 1.00 126.67 628 LEU A CA 1
ATOM 4682 C C . LEU A 1 628 ? 96.893 125.695 132.001 1.00 126.57 628 LEU A C 1
ATOM 4683 O O . LEU A 1 628 ? 97.497 125.768 133.080 1.00 125.91 628 LEU A O 1
ATOM 4688 N N . GLY A 1 629 ? 95.852 126.478 131.712 1.00 134.12 629 GLY A N 1
ATOM 4689 C CA . GLY A 1 629 ? 95.408 127.484 132.659 1.00 133.96 629 GLY A CA 1
ATOM 4690 C C . GLY A 1 629 ? 94.938 126.887 133.969 1.00 133.56 629 GLY A C 1
ATOM 4691 O O . GLY A 1 629 ? 95.163 127.458 135.036 1.00 133.63 629 GLY A O 1
ATOM 4692 N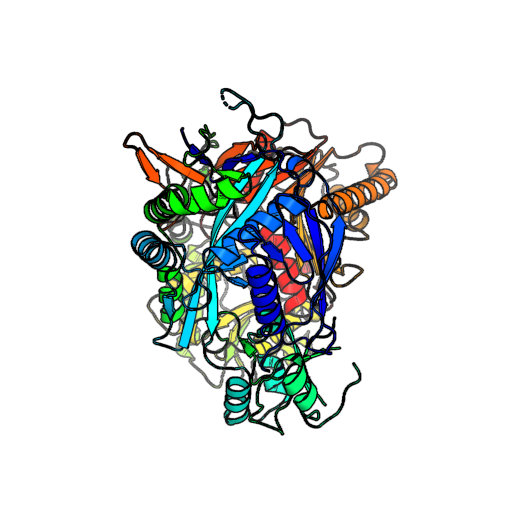 N . LYS A 1 630 ? 94.288 125.724 133.908 1.00 129.77 630 LYS A N 1
ATOM 4693 C CA . LYS A 1 630 ? 93.808 125.084 135.127 1.00 129.76 630 LYS A CA 1
ATOM 4694 C C . LYS A 1 630 ? 94.967 124.726 136.048 1.00 130.18 630 LYS A C 1
ATOM 4695 O O . LYS A 1 630 ? 94.976 125.098 137.227 1.00 130.48 630 LYS A O 1
ATOM 4701 N N . ILE A 1 631 ? 95.972 124.021 135.517 1.00 121.99 631 ILE A N 1
ATOM 4702 C CA . ILE A 1 631 ? 97.100 123.585 136.339 1.00 121.80 631 ILE A CA 1
ATOM 4703 C C . ILE A 1 631 ? 98.049 124.717 136.690 1.00 121.43 631 ILE A C 1
ATOM 4704 O O . ILE A 1 631 ? 98.863 124.560 137.609 1.00 120.99 631 ILE A O 1
ATOM 4709 N N . ILE A 1 632 ? 97.976 125.851 135.998 1.00 108.25 632 ILE A N 1
ATOM 4710 C CA . ILE A 1 632 ? 98.766 127.008 136.408 1.00 107.45 632 ILE A CA 1
ATOM 4711 C C . ILE A 1 632 ? 98.064 127.795 137.508 1.00 108.40 632 ILE A C 1
ATOM 4712 O O . ILE A 1 632 ? 98.690 128.184 138.500 1.00 108.01 632 ILE A O 1
ATOM 4717 N N . ILE A 1 633 ? 96.761 128.040 137.357 1.00 135.02 633 ILE A N 1
ATOM 4718 C CA . ILE A 1 633 ? 96.018 128.733 138.399 1.00 135.50 633 ILE A CA 1
ATOM 4719 C C . ILE A 1 633 ? 95.950 127.884 139.660 1.00 135.55 633 ILE A C 1
ATOM 4720 O O . ILE A 1 633 ? 95.876 128.422 140.768 1.00 135.99 633 ILE A O 1
ATOM 4725 N N . THR A 1 634 ? 95.993 126.555 139.526 1.00 137.93 634 THR A N 1
ATOM 4726 C CA . THR A 1 634 ? 96.048 125.708 140.711 1.00 138.52 634 THR A CA 1
ATOM 4727 C C . THR A 1 634 ? 97.322 125.962 141.504 1.00 138.74 634 THR A C 1
ATOM 4728 O O . THR A 1 634 ? 97.288 126.073 142.735 1.00 139.30 634 THR A O 1
ATOM 4732 N N . GLN A 1 635 ? 98.456 126.082 140.812 1.00 123.12 635 GLN A N 1
ATOM 4733 C CA . GLN A 1 635 ? 99.712 126.338 141.507 1.00 123.09 635 GLN A CA 1
ATOM 4734 C C . GLN A 1 635 ? 99.756 127.755 142.064 1.00 122.93 635 GLN A C 1
ATOM 4735 O O . GLN A 1 635 ? 100.314 127.986 143.143 1.00 123.19 635 GLN A O 1
ATOM 4741 N N . LEU A 1 636 ? 99.168 128.716 141.349 1.00 124.26 636 LEU A N 1
ATOM 4742 C CA . LEU A 1 636 ? 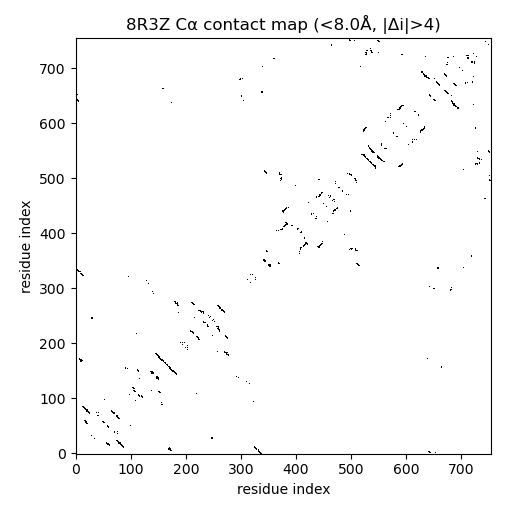99.076 130.068 141.892 1.00 124.72 636 LEU A CA 1
ATOM 4743 C C . LEU A 1 636 ? 98.242 130.090 143.167 1.00 125.76 636 LEU A C 1
ATOM 4744 O O . LEU A 1 636 ? 98.608 130.746 144.150 1.00 126.04 636 LEU A O 1
ATOM 4749 N N . GLN A 1 637 ? 97.116 129.373 143.169 1.00 150.10 637 GLN A N 1
ATOM 4750 C CA . GLN A 1 637 ? 96.286 129.279 144.363 1.00 150.32 637 GLN A CA 1
ATOM 4751 C C . GLN A 1 637 ? 97.032 128.592 145.497 1.00 150.50 637 GLN A C 1
ATOM 4752 O O . GLN A 1 637 ? 96.905 128.989 146.659 1.00 150.97 637 GLN A O 1
ATOM 4758 N N . ASN A 1 638 ? 97.800 127.549 145.179 1.00 153.82 638 ASN A N 1
ATOM 4759 C CA . ASN A 1 638 ? 98.599 126.881 146.200 1.00 154.32 638 ASN A CA 1
ATOM 4760 C C . ASN A 1 638 ? 99.613 127.835 146.816 1.00 154.70 638 ASN A C 1
ATOM 4761 O O . ASN A 1 638 ? 99.781 127.870 148.041 1.00 155.08 638 ASN A O 1
ATOM 4766 N N . HIS A 1 639 ? 100.296 128.621 145.981 1.00 153.78 639 HIS A N 1
ATOM 4767 C CA . HIS A 1 639 ? 101.262 129.581 146.501 1.00 154.09 639 HIS A CA 1
ATOM 4768 C C . HIS A 1 639 ? 100.583 130.640 147.359 1.00 154.52 639 HIS A C 1
ATOM 4769 O O . HIS A 1 639 ? 101.110 131.033 148.407 1.00 154.70 639 HIS A O 1
ATOM 4776 N N . TYR A 1 640 ? 99.418 131.124 146.924 1.00 155.71 640 TYR A N 1
ATOM 4777 C CA . TYR A 1 640 ? 98.691 132.112 147.714 1.00 155.64 640 TYR A CA 1
ATOM 4778 C C . TYR A 1 640 ? 98.254 131.536 149.055 1.00 156.00 640 TYR A C 1
ATOM 4779 O O . TYR A 1 640 ? 98.320 132.217 150.083 1.00 156.29 640 TYR A O 1
ATOM 4788 N N . ASN A 1 641 ? 97.791 130.286 149.063 1.00 170.87 641 ASN A N 1
ATOM 4789 C CA . ASN A 1 641 ? 97.417 129.649 150.319 1.00 171.18 641 ASN A CA 1
ATOM 4790 C C . ASN A 1 641 ? 98.624 129.485 151.231 1.00 171.46 641 ASN A C 1
ATOM 4791 O O . ASN A 1 641 ? 98.518 129.660 152.451 1.00 171.60 641 ASN A O 1
ATOM 4796 N N . ALA A 1 642 ? 99.780 129.146 150.658 1.00 185.22 642 ALA A N 1
ATOM 4797 C CA . ALA A 1 642 ? 100.963 128.903 151.475 1.00 185.70 642 ALA A CA 1
ATOM 4798 C C . ALA A 1 642 ? 101.524 130.194 152.061 1.00 185.69 642 ALA A C 1
ATOM 4799 O O . ALA A 1 642 ? 101.886 130.236 153.243 1.00 185.79 642 ALA A O 1
ATOM 4801 N N . THR A 1 643 ? 101.605 131.257 151.260 1.00 181.00 643 THR A N 1
ATOM 4802 C CA . THR A 1 643 ? 102.339 132.450 151.658 1.00 181.06 643 THR A CA 1
ATOM 4803 C C . THR A 1 643 ? 101.510 133.727 151.669 1.00 180.95 643 THR A C 1
ATOM 4804 O O . THR A 1 643 ? 102.036 134.775 152.064 1.00 181.00 643 THR A O 1
ATOM 4808 N N . ARG A 1 644 ? 100.242 133.677 151.257 1.00 179.77 644 ARG A N 1
ATOM 4809 C CA . ARG A 1 644 ? 99.393 134.868 151.169 1.00 179.73 644 ARG A CA 1
ATOM 4810 C C . ARG A 1 644 ? 100.035 135.938 150.288 1.00 179.63 644 ARG A C 1
ATOM 4811 O O . ARG A 1 644 ? 99.939 137.136 150.560 1.00 179.44 644 ARG A O 1
ATOM 4819 N N . GLN A 1 645 ? 100.694 135.498 149.219 1.00 166.43 645 GLN A N 1
ATOM 4820 C CA . GLN A 1 645 ? 101.383 136.387 148.299 1.00 165.96 645 GLN A CA 1
ATOM 4821 C C . GLN A 1 645 ? 100.891 136.138 146.883 1.00 165.62 645 GLN A C 1
ATOM 4822 O O . GLN A 1 645 ? 100.515 135.018 146.524 1.00 165.48 645 GLN A O 1
ATOM 4828 N N . TYR A 1 646 ? 100.893 137.197 146.083 1.00 154.96 646 TYR A N 1
ATOM 4829 C CA . TYR A 1 646 ? 100.461 137.146 144.693 1.00 154.82 646 TYR A CA 1
ATOM 4830 C C . TYR A 1 646 ? 101.675 137.391 143.809 1.00 154.45 646 TYR A C 1
ATOM 4831 O O . TYR A 1 646 ? 102.343 138.422 143.943 1.00 154.36 646 TYR A O 1
ATOM 4840 N N . PHE A 1 647 ? 101.961 136.447 142.918 1.00 136.86 647 PHE A N 1
ATOM 4841 C CA . PHE A 1 647 ? 103.114 136.583 142.040 1.00 136.41 647 PHE A CA 1
ATOM 4842 C C . PHE A 1 647 ? 102.934 137.777 141.116 1.00 136.36 647 PHE A C 1
ATOM 4843 O O . PHE A 1 647 ? 101.910 137.905 140.439 1.00 136.82 647 PHE A O 1
ATOM 4851 N N . GLU A 1 648 ? 103.936 138.655 141.087 1.00 137.31 648 GLU A N 1
ATOM 4852 C CA . GLU A 1 648 ? 103.858 139.813 140.208 1.00 137.43 648 GLU A CA 1
ATOM 4853 C C . GLU A 1 648 ? 104.078 139.427 138.754 1.00 137.58 648 GLU A C 1
ATOM 4854 O O . GLU A 1 648 ? 103.428 139.982 137.861 1.00 137.81 648 GLU A O 1
ATOM 4860 N N . ASN A 1 649 ? 104.981 138.486 138.496 1.00 137.52 649 ASN A N 1
ATOM 4861 C CA . ASN A 1 649 ? 105.366 138.117 137.143 1.00 137.54 649 ASN A CA 1
ATOM 4862 C C . ASN A 1 649 ? 105.206 136.618 136.945 1.00 137.15 649 ASN A C 1
ATOM 4863 O O . ASN A 1 649 ? 105.387 135.829 137.876 1.00 137.15 649 ASN A O 1
ATOM 4868 N N . ILE A 1 650 ? 104.867 136.235 135.716 1.00 122.18 650 ILE A N 1
ATOM 4869 C CA . ILE A 1 650 ? 104.794 134.832 135.324 1.00 121.53 650 ILE A CA 1
ATOM 4870 C C . ILE A 1 650 ? 105.451 134.672 133.960 1.00 121.44 650 ILE A C 1
ATOM 4871 O O . ILE A 1 650 ? 104.864 135.027 132.932 1.00 121.77 650 ILE A O 1
ATOM 4876 N N . LEU A 1 651 ? 106.669 134.142 133.937 1.00 98.23 651 LEU A N 1
ATOM 4877 C CA . LEU A 1 651 ? 107.406 133.931 132.699 1.00 97.13 651 LEU A CA 1
ATOM 4878 C C . LEU A 1 651 ? 107.223 132.490 132.246 1.00 96.41 651 LEU A C 1
ATOM 4879 O O . LEU A 1 651 ? 107.413 131.559 133.035 1.00 97.73 651 LEU A O 1
ATOM 4884 N N . ILE A 1 652 ? 106.857 132.308 130.982 1.00 74.59 652 ILE A N 1
ATOM 4885 C CA . ILE A 1 652 ? 106.594 130.990 130.418 1.00 73.54 652 ILE A CA 1
ATOM 4886 C C . ILE A 1 652 ? 107.674 130.704 129.387 1.00 73.19 652 ILE A C 1
ATOM 4887 O O . ILE A 1 652 ? 107.644 131.246 128.276 1.00 75.56 652 ILE A O 1
ATOM 4892 N N . PHE A 1 653 ? 108.630 129.855 129.748 1.00 65.27 653 PHE A N 1
ATOM 4893 C CA . PHE A 1 653 ? 109.721 129.481 128.848 1.00 65.36 653 PHE A CA 1
ATOM 4894 C C . PHE A 1 653 ? 109.383 128.190 128.105 1.00 65.07 653 PHE A C 1
ATOM 4895 O O . PHE A 1 653 ? 110.095 127.191 128.172 1.00 67.66 653 PHE A O 1
ATOM 4903 N N . ARG A 1 654 ? 108.270 128.233 127.381 1.00 68.76 654 ARG A N 1
ATOM 4904 C CA . ARG A 1 654 ? 107.803 127.073 126.638 1.00 69.42 654 ARG A CA 1
ATOM 4905 C C . ARG A 1 654 ? 108.811 126.677 125.564 1.00 71.05 654 ARG A C 1
ATOM 4906 O O . ARG A 1 654 ? 109.497 127.520 124.983 1.00 73.14 654 ARG A O 1
ATOM 4914 N N . ASP A 1 655 ? 108.907 125.375 125.316 1.00 92.76 655 ASP A N 1
ATOM 4915 C CA . ASP A 1 655 ? 109.804 124.825 124.309 1.00 94.25 655 ASP A CA 1
ATOM 4916 C C . ASP A 1 655 ? 109.050 124.527 123.019 1.00 96.46 655 ASP A C 1
ATOM 4917 O O . ASP A 1 655 ? 107.913 124.048 123.049 1.00 96.59 655 ASP A O 1
ATOM 4922 N N . GLY A 1 656 ? 109.691 124.807 121.891 1.00 117.13 656 GLY A N 1
ATOM 4923 C CA . GLY A 1 656 ? 109.086 124.534 120.603 1.00 118.03 656 GLY A CA 1
ATOM 4924 C C . GLY A 1 656 ? 109.751 125.343 119.511 1.00 118.34 656 GLY A C 1
ATOM 4925 O O . GLY A 1 656 ? 110.673 126.128 119.752 1.00 117.48 656 GLY A O 1
ATOM 4926 N N . VAL A 1 657 ? 109.258 125.132 118.292 1.00 155.88 657 VAL A N 1
ATOM 4927 C CA . VAL A 1 657 ? 109.755 125.812 117.099 1.00 156.76 657 VAL A CA 1
ATOM 4928 C C . VAL A 1 657 ? 108.614 126.631 116.514 1.00 157.39 657 VAL A C 1
ATOM 4929 O O . VAL A 1 657 ? 107.593 126.071 116.100 1.00 157.63 657 VAL A O 1
ATOM 4933 N N . GLY A 1 658 ? 108.798 127.946 116.450 1.00 169.87 658 GLY A N 1
ATOM 4934 C CA . GLY A 1 658 ? 107.753 128.826 115.962 1.00 169.73 658 GLY A CA 1
ATOM 4935 C C . GLY A 1 658 ? 107.605 128.829 114.455 1.00 170.05 658 GLY A C 1
ATOM 4936 O O . GLY A 1 658 ? 107.771 129.871 113.814 1.00 170.23 658 GLY A O 1
ATOM 4937 N N . ASN A 1 659 ? 107.291 127.674 113.876 1.00 177.76 659 ASN A N 1
ATOM 4938 C CA . ASN A 1 659 ? 107.163 127.543 112.424 1.00 178.16 659 ASN A CA 1
ATOM 4939 C C . ASN A 1 659 ? 105.704 127.690 111.993 1.00 177.86 659 ASN A C 1
ATOM 4940 O O . ASN A 1 659 ? 105.122 126.816 111.350 1.00 178.03 659 ASN A O 1
ATOM 4945 N N . THR A 1 660 ? 105.108 128.815 112.389 1.00 171.54 660 THR A N 1
ATOM 4946 C CA . THR A 1 660 ? 103.780 129.283 111.995 1.00 171.63 660 THR A CA 1
ATOM 4947 C C . THR A 1 660 ? 102.656 128.415 112.555 1.00 171.60 660 THR A C 1
ATOM 4948 O O . THR A 1 660 ? 101.481 128.769 112.398 1.00 171.73 660 THR A O 1
ATOM 4952 N N . GLN A 1 661 ? 102.968 127.311 113.221 1.00 166.25 661 GLN A N 1
ATOM 4953 C CA . GLN A 1 661 ? 101.963 126.525 113.926 1.00 166.16 661 GLN A CA 1
ATOM 4954 C C . GLN A 1 661 ? 102.104 126.623 115.433 1.00 165.98 661 GLN A C 1
ATOM 4955 O O . GLN A 1 661 ? 101.096 126.646 116.143 1.00 165.81 661 GLN A O 1
ATOM 4961 N N . TYR A 1 662 ? 103.337 126.678 115.940 1.00 152.42 662 TYR A N 1
ATOM 4962 C CA . TYR A 1 662 ? 103.540 126.816 117.375 1.00 151.71 662 TYR A CA 1
ATOM 4963 C C . TYR A 1 662 ? 103.093 128.182 117.872 1.00 151.26 662 TYR A C 1
ATOM 4964 O O . TYR A 1 662 ? 102.710 128.314 119.037 1.00 151.19 662 TYR A O 1
ATOM 4973 N N . ASN A 1 663 ? 103.152 129.209 117.022 1.00 133.31 663 ASN A N 1
ATOM 4974 C CA . ASN A 1 663 ? 102.668 130.525 117.426 1.00 132.82 663 ASN A CA 1
ATOM 4975 C C . ASN A 1 663 ? 101.168 130.499 117.690 1.00 132.99 663 ASN A C 1
ATOM 4976 O O . ASN A 1 663 ? 100.691 131.043 118.692 1.00 132.79 663 ASN A O 1
ATOM 4981 N N . LYS A 1 664 ? 100.406 129.862 116.798 1.00 146.18 664 LYS A N 1
ATOM 4982 C CA . LYS A 1 664 ? 98.967 129.743 117.005 1.00 146.59 664 LYS A CA 1
ATOM 4983 C C . LYS A 1 664 ? 98.659 128.921 118.248 1.00 146.33 664 LYS A C 1
ATOM 4984 O O . LYS A 1 664 ? 97.763 129.266 119.027 1.00 146.42 664 LYS A O 1
ATOM 4990 N N . ILE A 1 665 ? 99.400 127.831 118.452 1.00 130.58 665 ILE A N 1
ATOM 4991 C CA . ILE A 1 665 ? 99.195 126.998 119.633 1.00 130.17 665 ILE A CA 1
ATOM 4992 C C . ILE A 1 665 ? 99.472 127.800 120.897 1.00 130.27 665 ILE A C 1
ATOM 4993 O O . ILE A 1 665 ? 98.715 127.740 121.872 1.00 130.26 665 ILE A O 1
ATOM 4998 N N . LEU A 1 666 ? 100.564 128.564 120.895 1.00 121.91 666 LEU A N 1
ATOM 4999 C CA . LEU A 1 666 ? 100.934 129.354 122.063 1.00 121.64 666 LEU A CA 1
ATOM 5000 C C . LEU A 1 666 ? 99.909 130.445 122.338 1.00 121.45 666 LEU A C 1
ATOM 5001 O O . LEU A 1 666 ? 99.596 130.730 123.498 1.00 121.45 666 LEU A O 1
ATOM 5006 N N . GLN A 1 667 ? 99.376 131.071 121.286 1.00 128.96 667 GLN A N 1
ATOM 5007 C CA . GLN A 1 667 ? 98.312 132.049 121.480 1.00 129.48 667 GLN A CA 1
ATOM 5008 C C . GLN A 1 667 ? 97.061 131.393 122.051 1.00 129.66 667 GLN A C 1
ATOM 5009 O O . GLN A 1 667 ? 96.374 131.979 122.895 1.00 129.97 667 GLN A O 1
ATOM 5015 N N . GLU A 1 668 ? 96.746 130.177 121.599 1.00 140.95 668 GLU A N 1
ATOM 5016 C CA . GLU A 1 668 ? 95.606 129.460 122.160 1.00 141.54 668 GLU A CA 1
ATOM 5017 C C . GLU A 1 668 ? 95.819 129.158 123.639 1.00 141.73 668 GLU A C 1
ATOM 5018 O O . GLU A 1 668 ? 94.900 129.315 124.452 1.00 141.92 668 GLU A O 1
ATOM 5024 N N . GLU A 1 669 ? 97.026 128.722 124.005 1.00 146.13 669 GLU A N 1
ATOM 5025 C CA . GLU A 1 669 ? 97.336 128.493 125.415 1.00 146.53 669 GLU A CA 1
ATOM 5026 C C . GLU A 1 669 ? 97.223 129.781 126.217 1.00 146.53 669 GLU A C 1
ATOM 5027 O O . GLU A 1 669 ? 96.713 129.778 127.344 1.00 146.28 669 GLU A O 1
ATOM 5033 N N . PHE A 1 670 ? 97.708 130.892 125.659 1.00 134.03 670 PHE A N 1
ATOM 5034 C CA . PHE A 1 670 ? 97.603 132.174 126.343 1.00 133.50 670 PHE A CA 1
ATOM 5035 C C . PHE A 1 670 ? 96.151 132.559 126.573 1.00 133.86 670 PHE A C 1
ATOM 5036 O O . PHE A 1 670 ? 95.794 133.036 127.654 1.00 133.92 670 PHE A O 1
ATOM 5044 N N . LYS A 1 671 ? 95.301 132.370 125.564 1.00 149.02 671 LYS A N 1
ATOM 5045 C CA . LYS A 1 671 ? 93.887 132.677 125.737 1.00 149.40 671 LYS A CA 1
ATOM 5046 C C . LYS A 1 671 ? 93.253 131.763 126.777 1.00 149.42 671 LYS A C 1
ATOM 5047 O O . LYS A 1 671 ? 92.401 132.198 127.559 1.00 149.52 671 LYS A O 1
ATOM 5053 N N . SER A 1 672 ? 93.659 130.492 126.803 1.00 148.64 672 SER A N 1
ATOM 5054 C CA . SER A 1 672 ? 93.132 129.568 127.802 1.00 148.72 672 SER A CA 1
ATOM 5055 C C . SER A 1 672 ? 93.499 130.013 129.212 1.00 148.71 672 SER A C 1
ATOM 5056 O O . SER A 1 672 ? 92.649 130.035 130.112 1.00 149.39 672 SER A O 1
ATOM 5059 N N . ILE A 1 673 ? 94.766 130.372 129.426 1.00 133.94 673 ILE A N 1
ATOM 5060 C CA . ILE A 1 673 ? 95.182 130.796 130.760 1.00 133.90 673 ILE A CA 1
ATOM 5061 C C . ILE A 1 673 ? 94.545 132.132 131.120 1.00 134.20 673 ILE A C 1
ATOM 5062 O O . ILE A 1 673 ? 94.219 132.379 132.284 1.00 134.28 673 ILE A O 1
ATOM 5067 N N . GLN A 1 674 ? 94.339 133.009 130.133 1.00 144.00 674 GLN A N 1
ATOM 5068 C CA . GLN A 1 674 ? 93.639 134.260 130.401 1.00 144.22 674 GLN A CA 1
ATOM 5069 C C . GLN A 1 674 ? 92.207 134.001 130.844 1.00 144.77 674 GLN A C 1
ATOM 5070 O O . GLN A 1 674 ? 91.726 134.611 131.805 1.00 145.11 674 GLN A O 1
ATOM 5076 N N . GLN A 1 675 ? 91.513 133.093 130.155 1.00 157.30 675 GLN A N 1
ATOM 5077 C CA . GLN A 1 675 ? 90.148 132.748 130.534 1.00 157.54 675 GLN A CA 1
ATOM 5078 C C . GLN A 1 675 ? 90.106 132.170 131.940 1.00 157.48 675 GLN A C 1
ATOM 5079 O O . GLN A 1 675 ? 89.272 132.564 132.763 1.00 157.82 675 GLN A O 1
ATOM 5085 N N . GLU A 1 676 ? 91.014 131.238 132.236 1.00 153.66 676 GLU A N 1
ATOM 5086 C CA . GLU A 1 676 ? 91.026 130.619 133.556 1.00 153.80 676 GLU A CA 1
ATOM 5087 C C . GLU A 1 676 ? 91.355 131.625 134.651 1.00 154.28 676 GLU A C 1
ATOM 5088 O O . GLU A 1 676 ? 90.747 131.588 135.727 1.00 154.54 676 GLU A O 1
ATOM 5094 N N . LEU A 1 677 ? 92.301 132.530 134.398 1.00 167.96 677 LEU A N 1
ATOM 5095 C CA . LEU A 1 677 ? 92.746 133.464 135.422 1.00 168.41 677 LEU A CA 1
ATOM 5096 C C . LEU A 1 677 ? 91.742 134.587 135.647 1.00 168.43 677 LEU A C 1
ATOM 5097 O O . LEU A 1 677 ? 91.574 135.040 136.785 1.00 168.77 677 LEU A O 1
ATOM 5102 N N . THR A 1 678 ? 91.062 135.044 134.593 1.00 158.73 678 THR A N 1
ATOM 5103 C CA . THR A 1 678 ? 89.966 135.985 134.785 1.00 158.52 678 THR A CA 1
ATOM 5104 C C . THR A 1 678 ? 88.783 135.309 135.466 1.00 158.75 678 THR A C 1
ATOM 5105 O O . THR A 1 678 ? 88.073 135.937 136.260 1.00 158.58 678 THR A O 1
ATOM 5109 N N . ASN A 1 679 ? 88.557 134.027 135.167 1.00 169.37 679 ASN A N 1
ATOM 5110 C CA . ASN A 1 679 ? 87.519 133.272 135.859 1.00 169.32 679 ASN A CA 1
ATOM 5111 C C . ASN A 1 679 ? 87.850 133.082 137.333 1.00 169.55 679 ASN A C 1
ATOM 5112 O O . ASN A 1 679 ? 86.941 133.052 138.171 1.00 169.60 679 ASN A O 1
ATOM 5117 N N . SER A 1 680 ? 89.133 132.949 137.666 1.00 178.65 680 SER A N 1
ATOM 5118 C CA . SER A 1 680 ? 89.558 132.759 139.048 1.00 178.85 680 SER A CA 1
ATOM 5119 C C . SER A 1 680 ? 89.171 133.958 139.903 1.00 178.93 680 SER A C 1
ATOM 5120 O O . SER A 1 680 ? 89.686 135.062 139.702 1.00 178.83 680 SER A O 1
ATOM 5123 N N . SER A 1 681 ? 88.269 133.743 140.863 1.00 179.20 681 SER A N 1
ATOM 5124 C CA . SER A 1 681 ? 87.750 134.849 141.662 1.00 179.09 681 SER A CA 1
ATOM 5125 C C . SER A 1 681 ? 88.853 135.522 142.468 1.00 178.93 681 SER A C 1
ATOM 5126 O O . SER A 1 681 ? 88.895 136.753 142.569 1.00 178.96 681 SER A O 1
ATOM 5129 N N . ILE A 1 682 ? 89.753 134.730 143.054 1.00 165.49 682 ILE A N 1
ATOM 5130 C CA . ILE A 1 682 ? 90.801 135.295 143.897 1.00 165.25 682 ILE A CA 1
ATOM 5131 C C . ILE A 1 682 ? 91.740 136.172 143.080 1.00 165.20 682 ILE A C 1
ATOM 5132 O O . ILE A 1 682 ? 92.139 137.256 143.521 1.00 165.17 682 ILE A O 1
ATOM 5137 N N . PHE A 1 683 ? 92.112 135.722 141.885 1.00 171.57 683 PHE A N 1
ATOM 5138 C CA . PHE A 1 683 ? 93.116 136.404 141.081 1.00 171.84 683 PHE A CA 1
ATOM 5139 C C . PHE A 1 683 ? 92.526 137.258 139.969 1.00 172.02 683 PHE A C 1
ATOM 5140 O O . PHE A 1 683 ? 93.284 137.796 139.157 1.00 171.90 683 PHE A O 1
ATOM 5148 N N . SER A 1 684 ? 91.202 137.380 139.889 1.00 177.29 684 SER A N 1
ATOM 5149 C CA . SER A 1 684 ? 90.623 138.182 138.817 1.00 177.31 684 SER A CA 1
ATOM 5150 C C . SER A 1 684 ? 90.986 139.658 138.962 1.00 177.54 684 SER A C 1
ATOM 5151 O O . SER A 1 684 ? 91.395 140.297 137.986 1.00 177.34 684 SER A O 1
ATOM 5154 N N . GLU A 1 685 ? 90.862 140.213 140.172 1.00 188.08 685 GLU A N 1
ATOM 5155 C CA . GLU A 1 685 ? 91.033 141.655 140.333 1.00 188.21 685 GLU A CA 1
ATOM 5156 C C . GLU A 1 685 ? 92.504 142.073 140.248 1.00 188.10 685 GLU A C 1
ATOM 5157 O O . GLU A 1 685 ? 92.804 143.190 139.808 1.00 188.23 685 GLU A O 1
ATOM 5163 N N . LYS A 1 686 ? 93.437 141.208 140.666 1.00 171.77 686 LYS A N 1
ATOM 5164 C CA . LYS A 1 686 ? 94.859 141.426 140.374 1.00 171.59 686 LYS A CA 1
ATOM 5165 C C . LYS A 1 686 ? 95.342 140.337 139.419 1.00 171.21 686 LYS A C 1
ATOM 5166 O O . LYS A 1 686 ? 95.483 139.173 139.805 1.00 171.15 686 LYS A O 1
ATOM 5172 N N . HIS A 1 687 ? 95.610 140.724 138.178 1.00 158.89 687 HIS A N 1
ATOM 5173 C CA . HIS A 1 687 ? 96.105 139.792 137.172 1.00 158.45 687 HIS A CA 1
ATOM 5174 C C . HIS A 1 687 ? 97.630 139.780 137.181 1.00 158.20 687 HIS A C 1
ATOM 5175 O O . HIS A 1 687 ? 98.245 140.821 136.923 1.00 158.29 687 HIS A O 1
ATOM 5182 N N . PRO A 1 688 ? 98.274 138.651 137.473 1.00 135.15 688 PRO A N 1
ATOM 5183 C CA . PRO A 1 688 ? 99.737 138.598 137.367 1.00 134.54 688 PRO A CA 1
ATOM 5184 C C . PRO A 1 688 ? 100.188 138.837 135.935 1.00 134.19 688 PRO A C 1
ATOM 5185 O O . PRO A 1 688 ? 99.554 138.381 134.982 1.00 134.77 688 PRO A O 1
ATOM 5189 N N . LYS A 1 689 ? 101.294 139.559 135.788 1.00 123.80 689 LYS A N 1
ATOM 5190 C CA . LYS A 1 689 ? 101.810 139.854 134.460 1.00 123.88 689 LYS A CA 1
ATOM 5191 C C . LYS A 1 689 ? 102.358 138.589 133.810 1.00 123.62 689 LYS A C 1
ATOM 5192 O O . LYS A 1 689 ? 102.977 137.749 134.469 1.00 123.45 689 LYS A O 1
ATOM 5198 N N . ILE A 1 690 ? 102.133 138.464 132.506 1.00 110.54 690 ILE A N 1
ATOM 5199 C CA . ILE A 1 690 ? 102.425 137.248 131.759 1.00 109.96 690 ILE A CA 1
ATOM 5200 C C . ILE A 1 690 ? 103.546 137.535 130.771 1.00 109.96 690 ILE A C 1
ATOM 5201 O O . ILE A 1 690 ? 103.624 138.632 130.207 1.00 110.77 690 ILE A O 1
ATOM 5206 N N . ALA A 1 691 ? 104.419 136.549 130.568 1.00 107.02 691 ALA A N 1
ATOM 5207 C CA . ALA A 1 691 ? 105.460 136.627 129.551 1.00 107.18 691 ALA A CA 1
ATOM 5208 C C . ALA A 1 691 ? 105.630 135.252 128.926 1.00 106.23 691 ALA A C 1
ATOM 5209 O O . ALA A 1 691 ? 106.080 134.317 129.593 1.00 106.01 691 ALA A O 1
ATOM 5211 N N . ILE A 1 692 ? 105.273 135.134 127.650 1.00 84.02 692 ILE A N 1
ATOM 5212 C CA . ILE A 1 692 ? 105.375 133.884 126.909 1.00 82.44 692 ILE A CA 1
ATOM 5213 C C . ILE A 1 692 ? 106.569 133.975 125.974 1.00 83.51 692 ILE A C 1
ATOM 5214 O O . ILE A 1 692 ? 106.556 134.754 125.009 1.00 84.89 692 ILE A O 1
ATOM 5219 N N . ILE A 1 693 ? 107.589 133.167 126.249 1.00 78.35 693 ILE A N 1
ATOM 5220 C CA . ILE A 1 693 ? 108.857 133.202 125.534 1.00 77.37 693 ILE A CA 1
ATOM 5221 C C . ILE A 1 693 ? 109.176 131.802 125.038 1.00 76.55 693 ILE A C 1
ATOM 5222 O O . ILE A 1 693 ? 109.163 130.844 125.818 1.00 78.26 693 ILE A O 1
ATOM 5227 N N . LEU A 1 694 ? 109.470 131.685 123.749 1.00 69.70 694 LEU A N 1
ATOM 5228 C CA . LEU A 1 694 ? 109.815 130.412 123.137 1.00 69.85 694 LEU A CA 1
ATOM 5229 C C . LEU A 1 694 ? 111.327 130.271 123.062 1.00 71.02 694 LEU A C 1
ATOM 5230 O O . LEU A 1 694 ? 112.018 131.186 122.602 1.00 71.71 694 LEU A O 1
ATOM 5235 N N . VAL A 1 695 ? 111.833 129.129 123.515 1.00 74.21 695 VAL A N 1
ATOM 5236 C CA . VAL A 1 695 ? 113.241 128.779 123.386 1.00 74.18 695 VAL A CA 1
ATOM 5237 C C . VAL A 1 695 ? 113.328 127.513 122.545 1.00 74.84 695 VAL A C 1
ATOM 5238 O O . VAL A 1 695 ? 112.484 126.616 122.662 1.00 75.11 695 VAL A O 1
ATOM 5242 N N . ASN A 1 696 ? 114.318 127.464 121.661 1.00 110.91 696 ASN A N 1
ATOM 5243 C CA . ASN A 1 696 ? 114.410 126.421 120.651 1.00 111.96 696 ASN A CA 1
ATOM 5244 C C . ASN A 1 696 ? 115.756 125.720 120.732 1.00 113.11 696 ASN A C 1
ATOM 5245 O O . ASN A 1 696 ? 116.789 126.360 120.953 1.00 113.36 696 ASN A O 1
ATOM 5250 N N . LYS A 1 697 ? 115.738 124.401 120.541 1.00 123.67 697 LYS A N 1
ATOM 5251 C CA . LYS A 1 697 ? 116.940 123.584 120.626 1.00 123.85 697 LYS A CA 1
ATOM 5252 C C . LYS A 1 697 ? 117.478 123.140 119.278 1.00 123.98 697 LYS A C 1
ATOM 5253 O O . LYS A 1 697 ? 118.693 123.162 119.079 1.00 124.49 697 LYS A O 1
ATOM 5259 N N . ARG A 1 698 ? 116.614 122.738 118.351 1.00 131.90 698 ARG A N 1
ATOM 5260 C CA . ARG A 1 698 ? 117.045 122.202 117.061 1.00 132.06 698 ARG A CA 1
ATOM 5261 C C . ARG A 1 698 ? 117.036 123.335 116.043 1.00 131.48 698 ARG A C 1
ATOM 5262 O O . ARG A 1 698 ? 116.037 123.588 115.369 1.00 131.73 698 ARG A O 1
ATOM 5270 N N . ILE A 1 699 ? 118.168 124.023 115.934 1.00 105.85 699 ILE A N 1
ATOM 5271 C CA . ILE A 1 699 ? 118.366 125.056 114.931 1.00 105.29 699 ILE A CA 1
ATOM 5272 C C . ILE A 1 699 ? 119.667 124.770 114.200 1.00 105.92 699 ILE A C 1
ATOM 5273 O O . ILE A 1 699 ? 120.583 124.143 114.741 1.00 106.34 699 ILE A O 1
ATOM 5278 N N . ASN A 1 700 ? 119.748 125.242 112.954 1.00 119.93 700 ASN A N 1
ATOM 5279 C CA . ASN A 1 700 ? 120.976 125.025 112.144 1.00 120.13 700 ASN A CA 1
ATOM 5280 C C . ASN A 1 700 ? 121.750 126.343 112.053 1.00 119.67 700 ASN A C 1
ATOM 5281 O O . ASN A 1 700 ? 122.521 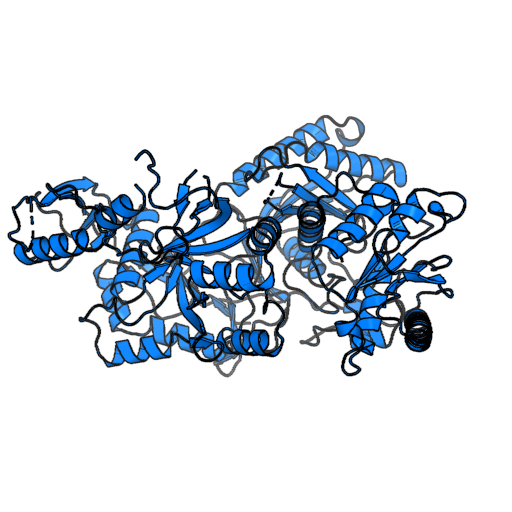126.509 111.088 1.00 119.90 700 ASN A O 1
ATOM 5286 N N . ARG A 1 701 ? 121.545 127.244 113.019 1.00 110.55 701 ARG A N 1
ATOM 5287 C CA . ARG A 1 701 ? 122.287 128.489 113.029 1.00 110.37 701 ARG A CA 1
ATOM 5288 C C . ARG A 1 701 ? 123.556 128.362 113.861 1.00 111.20 701 ARG A C 1
ATOM 5289 O O . ARG A 1 701 ? 123.646 127.539 114.775 1.00 112.25 701 ARG A O 1
ATOM 5297 N N . ARG A 1 702 ? 124.546 129.190 113.530 1.00 107.41 702 ARG A N 1
ATOM 5298 C CA . ARG A 1 702 ? 125.808 129.230 114.255 1.00 107.63 702 ARG A CA 1
ATOM 5299 C C . ARG A 1 702 ? 126.292 130.671 114.334 1.00 107.26 702 ARG A C 1
ATOM 5300 O O . ARG A 1 702 ? 125.845 131.540 113.583 1.00 106.97 702 ARG A O 1
ATOM 5308 N N . LEU A 1 703 ? 127.204 130.920 115.268 1.00 104.00 703 LEU A N 1
ATOM 5309 C CA . LEU A 1 703 ? 127.892 132.200 115.372 1.00 104.50 703 LEU A CA 1
ATOM 5310 C C . LEU A 1 703 ? 129.392 131.955 115.389 1.00 104.21 703 LEU A C 1
ATOM 5311 O O . LEU A 1 703 ? 129.871 131.081 116.119 1.00 103.74 703 LEU A O 1
ATOM 5316 N N . PHE A 1 704 ? 130.128 132.727 114.597 1.00 96.55 704 PHE A N 1
ATOM 5317 C CA . PHE A 1 704 ? 131.580 132.649 114.561 1.00 96.47 704 PHE A CA 1
ATOM 5318 C C . PHE A 1 704 ? 132.157 133.929 115.145 1.00 97.23 704 PHE A C 1
ATOM 5319 O O . PHE A 1 704 ? 131.583 135.006 114.979 1.00 97.65 704 PHE A O 1
ATOM 5327 N N . HIS A 1 705 ? 133.274 133.814 115.852 1.00 118.53 705 HIS A N 1
ATOM 5328 C CA . HIS A 1 705 ? 133.867 134.953 116.537 1.00 118.81 705 HIS A CA 1
ATOM 5329 C C . HIS A 1 705 ? 135.232 135.265 115.943 1.00 119.47 705 HIS A C 1
ATOM 5330 O O . HIS A 1 705 ? 135.975 134.352 115.567 1.00 120.01 705 HIS A O 1
ATOM 5337 N N . LYS A 1 706 ? 135.556 136.551 115.864 1.00 132.64 706 LYS A N 1
ATOM 5338 C CA . LYS A 1 706 ? 136.832 137.015 115.339 1.00 133.33 706 LYS A CA 1
ATOM 5339 C C . LYS A 1 706 ? 137.579 137.768 116.431 1.00 133.92 706 LYS A C 1
ATOM 5340 O O . LYS A 1 706 ? 137.025 138.685 117.046 1.00 133.69 706 LYS A O 1
ATOM 5346 N N . ASN A 1 707 ? 138.828 137.383 116.669 1.00 162.24 707 ASN A N 1
ATOM 5347 C CA . ASN A 1 707 ? 139.692 138.138 117.564 1.00 162.82 707 ASN A CA 1
ATOM 5348 C C . ASN A 1 707 ? 140.370 139.252 116.769 1.00 163.07 707 ASN A C 1
ATOM 5349 O O . ASN A 1 707 ? 140.019 139.531 115.619 1.00 162.87 707 ASN A O 1
ATOM 5354 N N . LYS A 1 708 ? 141.352 139.912 117.383 1.00 173.27 708 LYS A N 1
ATOM 5355 C CA . LYS A 1 708 ? 142.089 140.955 116.677 1.00 173.36 708 LYS A CA 1
ATOM 5356 C C . LYS A 1 708 ? 142.878 140.376 115.508 1.00 173.42 708 LYS A C 1
ATOM 5357 O O . LYS A 1 708 ? 142.929 140.975 114.427 1.00 173.39 708 LYS A O 1
ATOM 5363 N N . GLN A 1 709 ? 143.486 139.207 115.698 1.00 172.59 709 GLN A N 1
ATOM 5364 C CA . GLN A 1 709 ? 144.320 138.583 114.679 1.00 172.63 709 GLN A CA 1
ATOM 5365 C C . GLN A 1 709 ? 143.515 137.904 113.578 1.00 172.43 709 GLN A C 1
ATOM 5366 O O . GLN A 1 709 ? 144.108 137.231 112.728 1.00 172.40 709 GLN A O 1
ATOM 5372 N N . GLY A 1 710 ? 142.196 138.061 113.569 1.00 159.92 710 GLY A N 1
ATOM 5373 C CA . GLY A 1 710 ? 141.386 137.440 112.533 1.00 159.52 710 GLY A CA 1
ATOM 5374 C C . GLY A 1 710 ? 141.401 135.928 112.570 1.00 159.31 710 GLY A C 1
ATOM 5375 O O . GLY A 1 710 ? 141.543 135.284 111.523 1.00 159.36 710 GLY A O 1
ATOM 5376 N N . GLN A 1 711 ? 141.259 135.345 113.756 1.00 152.09 711 GLN A N 1
ATOM 5377 C CA . GLN A 1 711 ? 141.251 133.900 113.931 1.00 151.80 711 GLN A CA 1
ATOM 5378 C C . GLN A 1 711 ? 139.875 133.471 114.416 1.00 151.14 711 GLN A C 1
ATOM 5379 O O . GLN A 1 711 ? 139.262 134.157 115.239 1.00 151.21 711 GLN A O 1
ATOM 5385 N N . ILE A 1 712 ? 139.384 132.349 113.891 1.00 126.77 712 ILE A N 1
ATOM 5386 C CA . ILE A 1 712 ? 138.069 131.862 114.283 1.00 126.32 712 ILE A CA 1
ATOM 5387 C C . ILE A 1 712 ? 138.129 131.301 115.695 1.00 126.18 712 ILE A C 1
ATOM 5388 O O . ILE A 1 712 ? 139.112 130.660 116.091 1.00 126.99 712 ILE A O 1
ATOM 5393 N N . LEU A 1 713 ? 137.074 131.545 116.465 1.00 116.56 713 LEU A N 1
ATOM 5394 C CA . LEU A 1 713 ? 136.980 131.040 117.823 1.00 116.38 713 LEU A CA 1
ATOM 5395 C C . LEU A 1 713 ? 135.509 130.923 118.186 1.00 116.31 713 LEU A C 1
ATOM 5396 O O . LEU A 1 713 ? 134.654 131.597 117.607 1.00 116.54 713 LEU A O 1
ATOM 5401 N N . ASN A 1 714 ? 135.218 130.049 119.140 1.00 114.65 714 ASN A N 1
ATOM 5402 C CA . ASN A 1 714 ? 133.865 129.970 119.662 1.00 114.34 714 ASN A CA 1
ATOM 5403 C C . ASN A 1 714 ? 133.490 131.308 120.290 1.00 114.42 714 ASN A C 1
ATOM 5404 O O . ASN A 1 714 ? 134.345 131.974 120.886 1.00 115.16 714 ASN A O 1
ATOM 5409 N N . PRO A 1 715 ? 132.241 131.745 120.160 1.00 105.89 715 PRO A N 1
ATOM 5410 C CA . PRO A 1 715 ? 131.821 132.960 120.865 1.00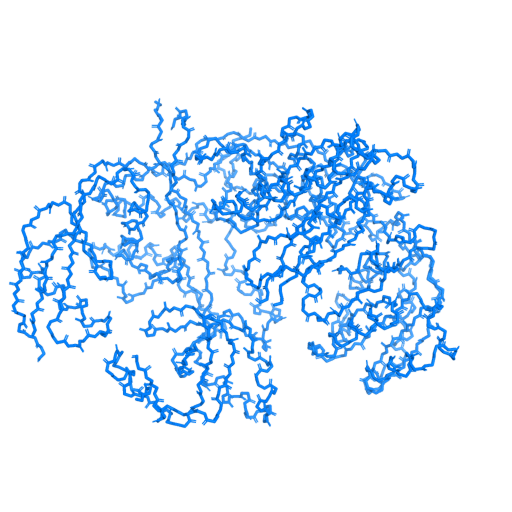 106.03 715 PRO A CA 1
ATOM 5411 C C . PRO A 1 715 ? 131.955 132.775 122.367 1.00 106.37 715 PRO A C 1
ATOM 5412 O O . PRO A 1 715 ? 131.696 131.695 122.902 1.00 106.40 715 PRO A O 1
ATOM 5416 N N . LYS A 1 716 ? 132.376 133.837 123.045 1.00 128.45 716 LYS A N 1
ATOM 5417 C CA . LYS A 1 716 ? 132.578 133.757 124.482 1.00 128.86 716 LYS A CA 1
ATOM 5418 C C . LYS A 1 716 ? 131.255 133.436 125.173 1.00 129.09 716 LYS A C 1
ATOM 5419 O O . LYS A 1 716 ? 130.222 134.028 124.838 1.00 129.45 716 LYS A O 1
ATOM 5425 N N . PRO A 1 717 ? 131.248 132.505 126.127 1.00 122.99 717 PRO A N 1
ATOM 5426 C CA . PRO A 1 717 ? 129.978 132.031 126.690 1.00 122.92 717 PRO A CA 1
ATOM 5427 C C . PRO A 1 717 ? 129.177 133.164 127.309 1.00 123.26 717 PRO A C 1
ATOM 5428 O O . PRO A 1 717 ? 129.726 134.076 127.929 1.00 123.79 717 PRO A O 1
ATOM 5432 N N . GLY A 1 718 ? 127.861 133.097 127.127 1.00 125.18 718 GLY A N 1
ATOM 5433 C CA . GLY A 1 718 ? 126.970 134.129 127.598 1.00 125.59 718 GLY A CA 1
ATOM 5434 C C . GLY A 1 718 ? 126.757 135.273 126.635 1.00 125.67 718 GLY A C 1
ATOM 5435 O O . GLY A 1 718 ? 125.922 136.142 126.909 1.00 126.08 718 GLY A O 1
ATOM 5436 N N . THR A 1 719 ? 127.485 135.311 125.524 1.00 118.16 719 THR A N 1
ATOM 5437 C CA . THR A 1 719 ? 127.253 136.340 124.523 1.00 118.48 719 THR A CA 1
ATOM 5438 C C . THR A 1 719 ? 125.930 136.081 123.814 1.00 118.07 719 THR A C 1
ATOM 5439 O O . THR A 1 719 ? 125.523 134.932 123.624 1.00 117.73 719 THR A O 1
ATOM 5443 N N . PHE A 1 720 ? 125.246 137.157 123.438 1.00 112.23 720 PHE A N 1
ATOM 5444 C CA . PHE A 1 720 ? 123.952 137.052 122.786 1.00 111.94 720 PHE A CA 1
ATOM 5445 C C . PHE A 1 720 ? 123.852 138.128 121.719 1.00 112.05 720 PHE A C 1
ATOM 5446 O O . PHE A 1 720 ? 124.686 139.033 121.635 1.00 112.08 720 PHE A O 1
ATOM 5454 N N . ILE A 1 721 ? 122.812 138.020 120.893 1.00 112.10 721 ILE A N 1
ATOM 5455 C CA . ILE A 1 721 ? 122.574 138.990 119.832 1.00 112.44 721 ILE A CA 1
ATOM 5456 C C . ILE A 1 721 ? 121.088 139.023 119.507 1.00 112.65 721 ILE A C 1
ATOM 5457 O O . ILE A 1 721 ? 120.350 138.075 119.774 1.00 112.24 721 ILE A O 1
ATOM 5462 N N . GLU A 1 722 ? 120.647 140.141 118.938 1.00 124.34 722 GLU A N 1
ATOM 5463 C CA . GLU A 1 722 ? 119.276 140.315 118.483 1.00 124.20 722 GLU A CA 1
ATOM 5464 C C . GLU A 1 722 ? 119.210 140.088 116.980 1.00 124.17 722 GLU A C 1
ATOM 5465 O O . GLU A 1 722 ? 119.921 140.749 116.217 1.00 125.10 722 GLU A O 1
ATOM 5471 N N . ASP A 1 723 ? 118.356 139.160 116.559 1.00 106.49 723 ASP A N 1
ATOM 5472 C CA . ASP A 1 723 ? 118.226 138.820 115.147 1.00 106.58 723 ASP A CA 1
ATOM 5473 C C . ASP A 1 723 ? 117.394 139.887 114.449 1.00 106.92 723 ASP A C 1
ATOM 5474 O O . ASP A 1 723 ? 116.172 139.942 114.619 1.00 106.13 723 ASP A O 1
ATOM 5479 N N . GLN A 1 724 ? 118.053 140.733 113.661 1.00 128.75 724 GLN A N 1
ATOM 5480 C CA . GLN A 1 724 ? 117.394 141.795 112.915 1.00 128.99 724 GLN A CA 1
ATOM 5481 C C . GLN A 1 724 ? 117.241 141.469 111.436 1.00 129.05 724 GLN A C 1
ATOM 5482 O O . GLN A 1 724 ? 116.926 142.364 110.646 1.00 129.42 724 GLN A O 1
ATOM 5488 N N . TYR A 1 725 ? 117.456 140.216 111.042 1.00 125.69 725 TYR A N 1
ATOM 5489 C CA . TYR A 1 725 ? 117.466 139.831 109.637 1.00 125.90 725 TYR A CA 1
ATOM 5490 C C . TYR A 1 725 ? 116.296 138.940 109.250 1.00 126.21 725 TYR A C 1
ATOM 5491 O O . TYR A 1 725 ? 115.639 139.194 108.238 1.00 125.69 725 TYR A O 1
ATOM 5500 N N . ILE A 1 726 ? 116.016 137.894 110.027 1.00 132.62 726 ILE A N 1
ATOM 5501 C CA . ILE A 1 726 ? 114.878 137.032 109.736 1.00 132.70 726 ILE A CA 1
ATOM 5502 C C . ILE A 1 726 ? 113.586 137.824 109.878 1.00 133.39 726 ILE A C 1
ATOM 5503 O O . ILE A 1 726 ? 113.415 138.608 110.821 1.00 133.57 726 ILE A O 1
ATOM 5508 N N . LYS A 1 727 ? 112.669 137.630 108.934 1.00 152.78 727 LYS A N 1
ATOM 5509 C CA . LYS A 1 727 ? 111.375 138.306 108.975 1.00 153.09 727 LYS A CA 1
ATOM 5510 C C . LYS A 1 727 ? 110.445 137.517 109.884 1.00 153.40 727 LYS A C 1
ATOM 5511 O O . LYS A 1 727 ? 109.807 136.552 109.457 1.00 153.63 727 LYS A O 1
ATOM 5517 N N . SER A 1 728 ? 110.366 137.927 111.147 1.00 140.78 728 SER A N 1
ATOM 5518 C CA . SER A 1 728 ? 109.458 137.321 112.107 1.00 140.81 728 SER A CA 1
ATOM 5519 C C . SER A 1 728 ? 108.734 138.422 112.864 1.00 140.97 728 SER A C 1
ATOM 5520 O O . SER A 1 728 ? 109.286 139.500 113.102 1.00 140.87 728 SER A O 1
ATOM 5523 N N . GLU A 1 729 ? 107.486 138.140 113.243 1.00 156.04 729 GLU A N 1
ATOM 5524 C CA . GLU A 1 729 ? 106.674 139.137 113.928 1.00 156.18 729 GLU A CA 1
ATOM 5525 C C . GLU A 1 729 ? 107.154 139.402 115.348 1.00 155.75 729 GLU A C 1
ATOM 5526 O O . GLU A 1 729 ? 106.920 140.495 115.873 1.00 155.98 729 GLU A O 1
ATOM 5532 N N . PHE A 1 730 ? 107.816 138.437 115.975 1.00 140.29 730 PHE A N 1
ATOM 5533 C CA . PHE A 1 730 ? 108.247 138.546 117.358 1.00 140.03 730 PHE A CA 1
ATOM 5534 C C . PHE A 1 730 ? 109.753 138.756 117.423 1.00 139.69 730 PHE A C 1
ATOM 5535 O O . PHE A 1 730 ? 110.484 138.427 116.485 1.00 139.91 730 PHE A O 1
ATOM 5543 N N . SER A 1 731 ? 110.213 139.311 118.541 1.00 101.22 731 SER A N 1
ATOM 5544 C CA . SER A 1 731 ? 111.630 139.609 118.721 1.00 99.59 731 SER A CA 1
ATOM 5545 C C . SER A 1 731 ? 112.386 138.318 119.003 1.00 99.10 731 SER A C 1
ATOM 5546 O O . SER A 1 731 ? 112.087 137.606 119.970 1.00 98.90 731 SER A O 1
ATOM 5549 N N . ASN A 1 732 ? 113.367 138.015 118.162 1.00 92.73 732 ASN A N 1
ATOM 5550 C CA . ASN A 1 732 ? 114.220 136.857 118.365 1.00 91.78 732 ASN A CA 1
ATOM 5551 C C . ASN A 1 732 ? 115.596 137.282 118.852 1.00 92.22 732 ASN A C 1
ATOM 5552 O O . ASN A 1 732 ? 116.066 138.388 118.578 1.00 93.94 732 ASN A O 1
ATOM 5557 N N . TYR A 1 733 ? 116.237 136.382 119.585 1.00 95.76 733 TYR A N 1
ATOM 5558 C CA . TYR A 1 733 ? 117.597 136.570 120.054 1.00 95.97 733 TYR A CA 1
ATOM 5559 C C . TYR A 1 733 ? 118.319 135.239 119.951 1.00 96.81 733 TYR A C 1
ATOM 5560 O O . TYR A 1 733 ? 117.704 134.179 120.083 1.00 97.57 733 TYR A O 1
ATOM 5569 N N . TYR A 1 734 ? 119.619 135.301 119.706 1.00 89.58 734 TYR A N 1
ATOM 5570 C CA . TYR A 1 734 ? 120.464 134.119 119.650 1.00 89.25 734 TYR A CA 1
ATOM 5571 C C . TYR A 1 734 ? 121.455 134.173 120.800 1.00 89.94 734 TYR A C 1
ATOM 5572 O O . TYR A 1 734 ? 122.162 135.173 120.968 1.00 89.49 734 TYR A O 1
ATOM 5581 N N . LEU A 1 735 ? 121.491 133.104 121.594 1.00 109.96 735 LEU A N 1
ATOM 5582 C CA . LEU A 1 735 ? 122.296 133.060 122.808 1.00 110.46 735 LEU A CA 1
ATOM 5583 C C . LEU A 1 735 ? 123.262 131.887 122.758 1.00 110.82 735 LEU A C 1
ATOM 5584 O O . LEU A 1 735 ? 122.848 130.752 122.511 1.00 110.88 735 LEU A O 1
ATOM 5589 N N . VAL A 1 736 ? 124.540 132.158 123.001 1.00 99.07 736 VAL A N 1
ATOM 5590 C CA . VAL A 1 736 ? 125.509 131.087 123.215 1.00 98.21 736 VAL A CA 1
ATOM 5591 C C . VAL A 1 736 ? 125.828 131.058 124.707 1.00 99.06 736 VAL A C 1
ATOM 5592 O O . VAL A 1 736 ? 126.658 131.840 125.194 1.00 99.30 736 VAL A O 1
ATOM 5596 N N . PRO A 1 737 ? 125.160 130.202 125.471 1.00 113.49 737 PRO A N 1
ATOM 5597 C CA . PRO A 1 737 ? 125.314 130.232 126.931 1.00 114.25 737 PRO A CA 1
ATOM 5598 C C . PRO A 1 737 ? 126.536 129.488 127.443 1.00 114.94 737 PRO A C 1
ATOM 5599 O O . PRO A 1 737 ? 127.141 129.895 128.439 1.00 114.21 737 PRO A O 1
ATOM 5603 N N . HIS A 1 738 ? 126.910 128.402 126.777 1.00 138.67 738 HIS A N 1
ATOM 5604 C CA . HIS A 1 738 ? 127.863 127.445 127.317 1.00 138.84 738 HIS A CA 1
ATOM 5605 C C . HIS A 1 738 ? 129.210 127.564 126.614 1.00 139.15 738 HIS A C 1
ATOM 5606 O O . HIS A 1 738 ? 129.433 128.437 125.770 1.00 138.81 738 HIS A O 1
ATOM 5613 N N . PHE A 1 739 ? 130.119 126.668 126.987 1.00 156.04 739 PHE A N 1
ATOM 5614 C CA . PHE A 1 739 ? 131.462 126.613 126.433 1.00 156.41 739 PHE A CA 1
ATOM 5615 C C . PHE A 1 739 ? 131.802 125.175 126.080 1.00 156.84 739 PHE A C 1
ATOM 5616 O O . PHE A 1 739 ? 131.579 124.262 126.879 1.00 156.82 739 PHE A O 1
ATOM 5624 N N . SER A 1 740 ? 132.344 124.981 124.882 1.00 163.99 740 SER A N 1
ATOM 5625 C CA . SER A 1 740 ? 132.807 123.679 124.427 1.00 164.25 740 SER A CA 1
ATOM 5626 C C . SER A 1 740 ? 134.270 123.798 124.032 1.00 164.45 740 SER A C 1
ATOM 5627 O O . SER A 1 740 ? 134.648 124.727 123.311 1.00 164.22 740 SER A O 1
ATOM 5630 N N . ARG A 1 741 ? 135.090 122.862 124.515 1.00 180.07 741 ARG A N 1
ATOM 5631 C CA . ARG A 1 741 ? 136.527 122.943 124.272 1.00 180.18 741 ARG A CA 1
ATOM 5632 C C . ARG A 1 741 ? 136.850 122.821 122.788 1.00 180.18 741 ARG A C 1
ATOM 5633 O O . ARG A 1 741 ? 137.692 123.561 122.266 1.00 180.27 741 ARG A O 1
ATOM 5641 N N . PHE A 1 742 ? 136.190 121.899 122.092 1.00 173.54 742 PHE A N 1
ATOM 5642 C CA . PHE A 1 742 ? 136.463 121.629 120.687 1.00 173.44 742 PHE A CA 1
ATOM 5643 C C . PHE A 1 742 ? 135.202 121.876 119.873 1.00 173.09 742 PHE A C 1
ATOM 5644 O O . PHE A 1 742 ? 134.141 121.326 120.184 1.00 173.39 742 PHE A O 1
ATOM 5652 N N . GLY A 1 743 ? 135.320 122.702 118.840 1.00 151.71 743 GLY A N 1
ATOM 5653 C CA . GLY A 1 743 ? 134.272 122.871 117.857 1.00 151.23 743 GLY A CA 1
ATOM 5654 C C . GLY A 1 743 ? 133.343 124.031 118.168 1.00 151.16 743 GLY A C 1
ATOM 5655 O O . GLY A 1 743 ? 133.269 124.541 119.289 1.00 151.58 743 GLY A O 1
ATOM 5656 N N . THR A 1 744 ? 132.619 124.444 117.131 1.00 137.89 744 THR A N 1
ATOM 5657 C CA . THR A 1 744 ? 131.627 125.501 117.256 1.00 137.77 744 THR A CA 1
ATOM 5658 C C . THR A 1 744 ? 130.454 125.025 118.103 1.00 137.70 744 THR A C 1
ATOM 5659 O O . THR A 1 744 ? 130.038 123.866 118.019 1.00 138.61 744 THR A O 1
ATOM 5663 N N . THR A 1 745 ? 129.925 125.927 118.926 1.00 126.72 745 THR A N 1
ATOM 5664 C CA . THR A 1 745 ? 128.826 125.608 119.825 1.00 126.78 745 THR A CA 1
ATOM 5665 C C . THR A 1 745 ? 127.517 126.133 119.252 1.00 126.17 745 THR A C 1
ATOM 5666 O O . THR A 1 745 ? 127.431 127.297 118.847 1.00 126.27 745 THR A O 1
ATOM 5670 N N . ARG A 1 746 ? 126.505 125.276 119.223 1.00 115.00 746 ARG A N 1
ATOM 5671 C CA . ARG A 1 746 ? 125.212 125.651 118.661 1.00 113.94 746 ARG A CA 1
ATOM 5672 C C . ARG A 1 746 ? 124.435 126.504 119.657 1.00 112.85 746 ARG A C 1
ATOM 5673 O O . ARG A 1 746 ? 124.203 126.068 120.788 1.00 113.32 746 ARG A O 1
ATOM 5681 N N . PRO A 1 747 ? 124.013 127.700 119.277 1.00 85.32 747 PRO A N 1
ATOM 5682 C CA . PRO A 1 747 ? 123.297 128.585 120.197 1.00 85.85 747 PRO A CA 1
ATOM 5683 C C . PRO A 1 747 ? 121.861 128.117 120.409 1.00 87.12 747 PRO A C 1
ATOM 5684 O O . PRO A 1 747 ? 121.449 127.052 119.957 1.00 88.29 747 PRO A O 1
ATOM 5688 N N . ILE A 1 748 ? 121.099 128.946 121.121 1.00 99.04 748 ILE A N 1
ATOM 5689 C CA . ILE A 1 748 ? 119.677 128.726 121.341 1.00 98.81 748 ILE A CA 1
ATOM 5690 C C . ILE A 1 748 ? 118.919 129.963 120.887 1.00 98.98 748 ILE A C 1
ATOM 5691 O O . ILE A 1 748 ? 119.442 131.085 120.900 1.00 99.11 748 ILE A O 1
ATOM 5696 N N . HIS A 1 749 ? 117.665 129.744 120.493 1.00 97.68 749 HIS A N 1
ATOM 5697 C CA . HIS A 1 749 ? 116.823 130.755 119.860 1.00 97.07 749 HIS A CA 1
ATOM 5698 C C . HIS A 1 749 ? 115.750 131.195 120.850 1.00 96.50 749 HIS A C 1
ATOM 5699 O O . HIS A 1 749 ? 114.744 130.506 121.035 1.00 97.25 749 HIS A O 1
ATOM 5706 N N . ILE A 1 750 ? 115.957 132.348 121.475 1.00 79.81 750 ILE A N 1
ATOM 5707 C CA . ILE A 1 750 ? 114.990 132.918 122.405 1.00 79.27 750 ILE A CA 1
ATOM 5708 C C . ILE A 1 750 ? 114.001 133.745 121.595 1.00 80.39 750 ILE A C 1
ATOM 5709 O O . ILE A 1 750 ? 114.362 134.780 121.035 1.00 82.13 750 ILE A O 1
ATOM 5714 N N . SER A 1 751 ? 112.753 133.297 121.529 1.00 75.13 751 SER A N 1
ATOM 5715 C CA . SER A 1 751 ? 111.700 134.025 120.834 1.00 75.19 751 SER A CA 1
ATOM 5716 C C . SER A 1 751 ? 110.760 134.608 121.875 1.00 75.90 751 SER A C 1
ATOM 5717 O O . SER A 1 751 ? 110.135 133.858 122.631 1.00 77.37 751 SER A O 1
ATOM 5720 N N . VAL A 1 752 ? 110.655 135.932 121.920 1.00 85.35 752 VAL A N 1
ATOM 5721 C CA . VAL A 1 752 ? 109.788 136.605 122.878 1.00 85.69 752 VAL A CA 1
ATOM 5722 C C . VAL A 1 752 ? 108.465 136.860 122.167 1.00 86.94 752 VAL A C 1
ATOM 5723 O O . VAL A 1 752 ? 108.263 137.915 121.561 1.00 88.01 752 VAL A O 1
ATOM 5727 N N . ILE A 1 753 ? 107.558 135.888 122.243 1.00 103.54 753 ILE A N 1
ATOM 5728 C CA . ILE A 1 753 ? 106.305 135.987 121.505 1.00 104.47 753 ILE A CA 1
ATOM 5729 C C . ILE A 1 753 ? 105.356 136.977 122.167 1.00 105.04 753 ILE A C 1
ATOM 5730 O O . ILE A 1 753 ? 104.779 137.842 121.499 1.00 105.97 753 ILE A O 1
ATOM 5735 N N . TYR A 1 754 ? 105.180 136.881 123.483 1.00 96.50 754 TYR A N 1
ATOM 5736 C CA . TYR A 1 754 ? 104.223 137.726 124.183 1.00 96.14 754 TYR A CA 1
ATOM 5737 C C . TYR A 1 754 ? 104.873 138.297 125.430 1.00 96.61 754 TYR A C 1
ATOM 5738 O O . TYR A 1 754 ? 105.540 137.571 126.171 1.00 97.21 754 TYR A O 1
ATOM 5747 N N . ASN A 1 755 ? 104.667 139.587 125.672 1.00 103.65 755 ASN A N 1
ATOM 5748 C CA . ASN A 1 755 ? 105.182 140.207 126.881 1.00 103.55 755 ASN A CA 1
ATOM 5749 C C . ASN A 1 755 ? 104.220 141.293 127.332 1.00 104.05 755 ASN A C 1
ATOM 5750 O O . ASN A 1 755 ? 103.641 142.006 126.509 1.00 104.93 755 ASN A O 1
ATOM 5755 N N . ASN A 1 756 ? 104.056 141.403 128.647 1.00 113.78 756 ASN A N 1
ATOM 5756 C CA . ASN A 1 756 ? 103.236 142.441 129.254 1.00 114.50 756 ASN A CA 1
ATOM 5757 C C . ASN A 1 756 ? 104.039 143.062 130.387 1.00 115.06 756 ASN A C 1
ATOM 5758 O O . ASN A 1 756 ? 103.761 144.179 130.835 1.00 115.23 756 ASN A O 1
ATOM 5763 N N . THR A 1 757 ? 105.051 142.330 130.841 1.00 134.03 757 THR A N 1
ATOM 5764 C CA . THR A 1 757 ? 105.886 142.732 131.958 1.00 134.99 757 THR A CA 1
ATOM 5765 C C . THR A 1 757 ? 106.732 143.951 131.575 1.00 135.52 757 THR A C 1
ATOM 5766 O O . THR A 1 757 ? 107.051 144.178 130.405 1.00 135.38 757 THR A O 1
ATOM 5770 N N . LYS A 1 758 ? 107.081 144.753 132.586 1.00 165.02 758 LYS A N 1
ATOM 5771 C CA . LYS A 1 758 ? 107.734 146.036 132.340 1.00 165.61 758 LYS A CA 1
ATOM 5772 C C . LYS A 1 758 ? 109.109 145.875 131.694 1.00 165.95 758 LYS A C 1
ATOM 5773 O O . LYS A 1 758 ? 109.444 146.615 130.762 1.00 166.24 758 LYS A O 1
ATOM 5779 N N . TYR A 1 759 ? 109.921 144.930 132.169 1.00 165.30 759 TYR A N 1
ATOM 5780 C CA . TYR A 1 759 ? 111.299 144.843 131.698 1.00 165.16 759 TYR A CA 1
ATOM 5781 C C . TYR A 1 759 ? 111.364 144.474 130.221 1.00 164.89 759 TYR A C 1
ATOM 5782 O O . TYR A 1 759 ? 110.542 143.705 129.714 1.00 164.66 759 TYR A O 1
ATOM 5791 N N . VAL A 1 760 ? 112.360 145.031 129.534 1.00 145.47 760 VAL A N 1
ATOM 5792 C CA . VAL A 1 760 ? 112.578 144.788 128.113 1.00 145.07 760 VAL A CA 1
ATOM 5793 C C . VAL A 1 760 ? 113.069 143.362 127.908 1.00 144.64 760 VAL A C 1
ATOM 5794 O O . VAL A 1 760 ? 113.415 142.667 128.869 1.00 144.96 760 VAL A O 1
ATOM 5798 N N . ASN A 1 761 ? 113.103 142.920 126.649 1.00 130.06 761 ASN A N 1
ATOM 5799 C CA . ASN A 1 761 ? 113.485 141.549 126.333 1.00 129.59 761 ASN A CA 1
ATOM 5800 C C . ASN A 1 761 ? 114.933 141.242 126.696 1.00 129.37 761 ASN A C 1
ATOM 5801 O O . ASN A 1 761 ? 115.281 140.067 126.866 1.00 129.57 761 ASN A O 1
ATOM 5806 N N . PHE A 1 762 ? 115.782 142.266 126.815 1.00 122.12 762 PHE A N 1
ATOM 5807 C CA . PHE A 1 762 ? 117.171 142.036 127.199 1.00 121.86 762 PHE A CA 1
ATOM 5808 C C . PHE A 1 762 ? 117.255 141.362 128.562 1.00 122.14 762 PHE A C 1
ATOM 5809 O O . PHE A 1 762 ? 118.033 140.418 128.753 1.00 122.12 762 PHE A O 1
ATOM 5817 N N . GLN A 1 763 ? 116.458 141.834 129.522 1.00 132.91 763 GLN A N 1
ATOM 5818 C CA . GLN A 1 763 ? 116.423 141.197 130.832 1.00 133.18 763 GLN A CA 1
ATOM 5819 C C . GLN A 1 763 ? 115.919 139.766 130.738 1.00 132.80 763 GLN A C 1
ATOM 5820 O O . GLN A 1 763 ? 116.361 138.902 131.500 1.00 132.87 763 GLN A O 1
ATOM 5826 N N . PHE A 1 764 ? 115.005 139.493 129.806 1.00 118.68 764 PHE A N 1
ATOM 5827 C CA . PHE A 1 764 ? 114.538 138.126 129.609 1.00 118.54 764 PHE A CA 1
ATOM 5828 C C . PHE A 1 764 ? 115.661 137.225 129.112 1.00 118.75 764 PHE A C 1
ATOM 5829 O O . PHE A 1 764 ? 115.809 136.088 129.579 1.00 119.03 764 PHE A O 1
ATOM 5837 N N . VAL A 1 765 ? 116.464 137.716 128.168 1.00 111.95 765 VAL A N 1
ATOM 5838 C CA . VAL A 1 765 ? 117.605 136.939 127.689 1.00 111.31 765 VAL A CA 1
ATOM 5839 C C . VAL A 1 765 ? 118.600 136.706 128.818 1.00 112.02 765 VAL A C 1
ATOM 5840 O O . VAL A 1 765 ? 119.156 135.609 128.962 1.00 112.18 765 VAL A O 1
ATOM 5844 N N . GLU A 1 766 ? 118.845 137.735 129.634 1.00 127.82 766 GLU A N 1
ATOM 5845 C CA . GLU A 1 766 ? 119.741 137.572 130.777 1.00 128.09 766 GLU A CA 1
ATOM 5846 C C . GLU A 1 766 ? 119.216 136.515 131.741 1.00 128.19 766 GLU A C 1
ATOM 5847 O O . GLU A 1 766 ? 119.980 135.678 132.239 1.00 128.26 766 GLU A O 1
ATOM 5853 N N . ILE A 1 767 ? 117.910 136.535 132.010 1.00 116.67 767 ILE A N 1
ATOM 5854 C CA . ILE A 1 767 ? 117.310 135.530 132.880 1.00 116.35 767 ILE A CA 1
ATOM 5855 C C . ILE A 1 767 ? 117.518 134.138 132.302 1.00 116.38 767 ILE A C 1
ATOM 5856 O O . ILE A 1 767 ? 117.919 133.210 133.016 1.00 116.79 767 ILE A O 1
ATOM 5861 N N . ALA A 1 768 ? 117.265 133.978 131.000 1.00 109.32 768 ALA A N 1
ATOM 5862 C CA . ALA A 1 768 ? 117.440 132.675 130.364 1.00 109.28 768 ALA A CA 1
ATOM 5863 C C . ALA A 1 768 ? 118.879 132.194 130.481 1.00 109.85 768 ALA A C 1
ATOM 5864 O O . ALA A 1 768 ? 119.129 131.014 130.756 1.00 110.08 768 ALA A O 1
ATOM 5866 N N . ASN A 1 769 ? 119.841 133.099 130.285 1.00 114.73 769 ASN A N 1
ATOM 5867 C CA . ASN A 1 769 ? 121.243 132.755 130.500 1.00 114.64 769 ASN A CA 1
ATOM 5868 C C . ASN A 1 769 ? 121.478 132.299 131.934 1.00 113.89 769 ASN A C 1
ATOM 5869 O O . ASN A 1 769 ? 122.252 131.367 132.186 1.00 114.16 769 ASN A O 1
ATOM 5874 N N . ILE A 1 770 ? 120.835 132.994 132.877 1.00 106.93 770 ILE A N 1
ATOM 5875 C CA . ILE A 1 770 ? 120.975 132.629 134.317 1.00 107.41 770 ILE A CA 1
ATOM 5876 C C . ILE A 1 770 ? 120.454 131.199 134.490 1.00 108.03 770 ILE A C 1
ATOM 5877 O O . ILE A 1 770 ? 121.191 130.370 135.050 1.00 108.31 770 ILE A O 1
ATOM 5882 N N . LEU A 1 771 ? 119.251 130.916 133.980 1.00 118.15 771 LEU A N 1
ATOM 5883 C CA . LEU A 1 771 ? 118.688 129.542 134.065 1.00 119.00 771 LEU A CA 1
ATOM 5884 C C . LEU A 1 771 ? 119.709 128.560 133.484 1.00 119.65 771 LEU A C 1
ATOM 5885 O O . LEU A 1 771 ? 119.948 127.515 134.121 1.00 119.60 771 LEU A O 1
ATOM 5890 N N . CYS A 1 772 ? 120.292 128.890 132.327 1.00 123.86 772 CYS A N 1
ATOM 5891 C CA . CYS A 1 772 ? 121.345 128.024 131.732 1.00 123.13 772 CYS A CA 1
ATOM 5892 C C . CYS A 1 772 ? 122.441 127.785 132.774 1.00 123.54 772 CYS A C 1
ATOM 5893 O O . CYS A 1 772 ? 122.938 126.645 132.853 1.00 124.46 772 CYS A O 1
ATOM 5896 N N . HIS A 1 773 ? 122.827 128.829 133.514 1.00 107.49 773 HIS A N 1
ATOM 5897 C CA . HIS A 1 773 ? 123.941 128.702 134.495 1.00 107.28 773 HIS A CA 1
ATOM 5898 C C . HIS A 1 773 ? 123.386 128.249 135.849 1.00 107.41 773 HIS A C 1
ATOM 5899 O O . HIS A 1 773 ? 123.890 128.712 136.897 1.00 107.20 773 HIS A O 1
ATOM 5906 N N . LEU A 1 774 ? 122.383 127.367 135.828 1.00 123.06 774 LEU A N 1
ATOM 5907 C CA . LEU A 1 774 ? 121.759 126.882 137.089 1.00 123.71 774 LEU A CA 1
ATOM 5908 C C . LEU A 1 774 ? 121.320 125.423 136.919 1.00 123.73 774 LEU A C 1
ATOM 5909 O O . LEU A 1 774 ? 120.577 124.929 137.789 1.00 124.15 774 LEU A O 1
ATOM 5914 N N . ASN A 1 775 ? 121.760 124.764 135.842 1.00 126.58 775 ASN A N 1
ATOM 5915 C CA . ASN A 1 775 ? 121.350 123.384 135.600 1.00 127.08 775 ASN A CA 1
ATOM 5916 C C . ASN A 1 775 ? 122.075 122.500 136.609 1.00 127.40 775 ASN A C 1
ATOM 5917 O O . ASN A 1 775 ? 123.303 122.389 136.575 1.00 128.13 775 ASN A O 1
ATOM 5922 N N . TYR A 1 776 ? 121.317 121.873 137.510 1.00 150.17 776 TYR A N 1
ATOM 5923 C CA . TYR A 1 776 ? 121.923 121.092 138.582 1.00 151.11 776 TYR A CA 1
ATOM 5924 C C . TYR A 1 776 ? 122.511 119.771 138.108 1.00 151.40 776 TYR A C 1
ATOM 5925 O O . TYR A 1 776 ? 123.383 119.221 138.790 1.00 151.74 776 TYR A O 1
ATOM 5934 N N . ASN A 1 777 ? 122.057 119.241 136.972 1.00 153.14 777 ASN A N 1
ATOM 5935 C CA . ASN A 1 777 ? 122.540 117.935 136.536 1.00 153.72 777 ASN A CA 1
ATOM 5936 C C . ASN A 1 777 ? 123.992 118.004 136.081 1.00 153.85 777 ASN A C 1
ATOM 5937 O O . ASN A 1 777 ? 124.781 117.094 136.358 1.00 154.14 777 ASN A O 1
ATOM 5942 N N . TRP A 1 778 ? 124.360 119.070 135.378 1.00 145.71 778 TRP A N 1
ATOM 5943 C CA . TRP A 1 778 ? 125.729 119.284 134.932 1.00 145.09 778 TRP A CA 1
ATOM 5944 C C . TRP A 1 778 ? 126.388 120.339 135.807 1.00 144.63 778 TRP A C 1
ATOM 5945 O O . TRP A 1 778 ? 125.815 121.405 136.049 1.00 144.54 778 TRP A O 1
ATOM 5956 N N . ALA A 1 779 ? 127.599 120.034 136.279 1.00 147.99 779 ALA A N 1
ATOM 5957 C CA . ALA A 1 779 ? 128.266 120.911 137.237 1.00 148.03 779 ALA A CA 1
ATOM 5958 C C . ALA A 1 779 ? 128.473 122.309 136.669 1.00 148.15 779 ALA A C 1
ATOM 5959 O O . ALA A 1 779 ? 128.447 123.298 137.411 1.00 148.51 779 ALA A O 1
ATOM 5961 N N . GLY A 1 780 ? 128.674 122.414 135.360 1.00 137.67 780 GLY A N 1
ATOM 5962 C CA . GLY A 1 780 ? 128.919 123.705 134.751 1.00 137.61 780 GLY A CA 1
ATOM 5963 C C . GLY A 1 780 ? 127.759 124.227 133.930 1.00 136.86 780 GLY A C 1
ATOM 5964 O O . GLY A 1 780 ? 126.628 123.750 134.060 1.00 136.85 780 GLY A O 1
ATOM 5965 N N . THR A 1 781 ? 128.033 125.212 133.081 1.00 126.23 781 THR A N 1
ATOM 5966 C CA . THR A 1 781 ? 127.002 125.793 132.236 1.00 125.93 781 THR A CA 1
ATOM 5967 C C . THR A 1 781 ? 126.533 124.792 131.185 1.00 125.81 781 THR A C 1
ATOM 5968 O O . THR A 1 781 ? 127.269 123.888 130.780 1.00 126.54 781 THR A O 1
ATOM 5972 N N . VAL A 1 782 ? 125.284 124.955 130.753 1.00 115.22 782 VAL A N 1
ATOM 5973 C CA . VAL A 1 782 ? 124.661 124.075 129.776 1.00 115.27 782 VAL A CA 1
ATOM 5974 C C . VAL A 1 782 ? 124.048 124.925 128.671 1.00 115.27 782 VAL A C 1
ATOM 5975 O O . VAL A 1 782 ? 124.043 126.154 128.730 1.00 115.32 782 VAL A O 1
ATOM 5979 N N . ARG A 1 783 ? 123.522 124.243 127.654 1.00 123.29 783 ARG A N 1
ATOM 5980 C CA . ARG A 1 783 ? 122.995 124.937 126.483 1.00 123.75 783 ARG A CA 1
ATOM 5981 C C . ARG A 1 783 ? 121.561 125.406 126.704 1.00 123.41 783 ARG A C 1
ATOM 5982 O O . ARG A 1 783 ? 121.250 126.589 126.537 1.00 123.85 783 ARG A O 1
ATOM 5990 N N . ILE A 1 784 ? 120.670 124.488 127.061 1.00 109.54 784 ILE A N 1
ATOM 5991 C CA . ILE A 1 784 ? 119.257 124.810 127.242 1.00 108.33 784 ILE A CA 1
ATOM 5992 C C . ILE A 1 784 ? 119.037 125.295 128.669 1.00 108.69 784 ILE A C 1
ATOM 5993 O O . ILE A 1 784 ? 119.593 124.709 129.607 1.00 109.52 784 ILE A O 1
ATOM 5998 N N . PRO A 1 785 ? 118.258 126.356 128.885 1.00 105.49 785 PRO A N 1
ATOM 5999 C CA . PRO A 1 785 ? 117.991 126.803 130.257 1.00 105.61 785 PRO A CA 1
ATOM 6000 C C . PRO A 1 785 ? 117.360 125.694 131.084 1.00 106.06 785 PRO A C 1
ATOM 6001 O O . PRO A 1 785 ? 116.586 124.879 130.579 1.00 106.15 785 PRO A O 1
ATOM 6005 N N . ALA A 1 786 ? 117.715 125.668 132.371 1.00 116.99 786 ALA A N 1
ATOM 6006 C CA . ALA A 1 786 ? 117.343 124.549 133.230 1.00 116.60 786 ALA A CA 1
ATOM 6007 C C . ALA A 1 786 ? 115.836 124.345 133.293 1.00 117.31 786 ALA A C 1
ATOM 6008 O O . ALA A 1 786 ? 115.376 123.205 133.392 1.00 117.51 786 ALA A O 1
ATOM 6010 N N . SER A 1 787 ? 115.052 125.423 133.244 1.00 113.94 787 SER A N 1
ATOM 6011 C CA . SER A 1 787 ? 113.605 125.280 133.362 1.00 113.16 787 SER A CA 1
ATOM 6012 C C . SER A 1 787 ? 112.989 124.575 132.163 1.00 113.17 787 SER A C 1
ATOM 6013 O O . SER A 1 787 ? 111.882 124.041 132.275 1.00 113.23 787 SER A O 1
ATOM 6016 N N . VAL A 1 788 ? 113.670 124.560 131.023 1.00 97.01 788 VAL A N 1
ATOM 6017 C CA . VAL A 1 788 ? 113.175 123.883 129.834 1.00 96.18 788 VAL A CA 1
ATOM 6018 C C . VAL A 1 788 ? 113.666 122.443 129.766 1.00 97.17 788 VAL A C 1
ATOM 6019 O O . VAL A 1 788 ? 112.894 121.533 129.459 1.00 97.39 788 VAL A O 1
ATOM 6023 N N . GLU A 1 789 ? 114.950 122.226 130.053 1.00 123.28 789 GLU A N 1
ATOM 6024 C CA . GLU A 1 789 ? 115.475 120.868 130.084 1.00 123.71 789 GLU A CA 1
ATOM 6025 C C . GLU A 1 789 ? 114.841 120.053 131.201 1.00 123.69 789 GLU A C 1
ATOM 6026 O O . GLU A 1 789 ? 114.650 118.846 131.049 1.00 124.04 789 GLU A O 1
ATOM 6032 N N . TYR A 1 790 ? 114.511 120.689 132.326 1.00 103.17 790 TYR A N 1
ATOM 6033 C CA . TYR A 1 790 ? 113.814 119.984 133.395 1.00 102.25 790 TYR A CA 1
ATOM 6034 C C . TYR A 1 790 ? 112.426 119.545 132.952 1.00 102.37 790 TYR A C 1
ATOM 6035 O O . TYR A 1 790 ? 111.992 118.431 133.262 1.00 103.82 790 TYR A O 1
ATOM 6044 N N . ALA A 1 791 ? 111.706 120.411 132.240 1.00 104.48 791 ALA A N 1
ATOM 6045 C CA . ALA A 1 791 ? 110.410 120.014 131.704 1.00 104.82 791 ALA A CA 1
ATOM 6046 C C . ALA A 1 791 ? 110.558 118.865 130.717 1.00 105.42 791 ALA A C 1
ATOM 6047 O O . ALA A 1 791 ? 109.774 117.905 130.742 1.00 105.81 791 ALA A O 1
ATOM 6049 N N . HIS A 1 792 ? 111.559 118.947 129.841 1.00 117.03 792 HIS A N 1
ATOM 6050 C CA . HIS A 1 792 ? 111.800 117.863 128.896 1.00 117.10 792 HIS A CA 1
ATOM 6051 C C . HIS A 1 792 ? 112.125 116.566 129.624 1.00 117.53 792 HIS A C 1
ATOM 6052 O O . HIS A 1 792 ? 111.704 115.486 129.201 1.00 117.40 792 HIS A O 1
ATOM 6059 N N . LYS A 1 793 ? 112.877 116.656 130.722 1.00 118.48 793 LYS A N 1
ATOM 6060 C CA . LYS A 1 793 ? 113.230 115.467 131.486 1.00 118.53 793 LYS A CA 1
ATOM 6061 C C . LYS A 1 793 ? 112.012 114.887 132.186 1.00 118.53 793 LYS A C 1
ATOM 6062 O O . LYS A 1 793 ? 111.857 113.664 132.261 1.00 118.59 793 LYS A O 1
ATOM 6068 N N . VAL A 1 794 ? 111.136 115.751 132.705 1.00 112.31 794 VAL A N 1
ATOM 6069 C CA . VAL A 1 794 ? 109.870 115.285 133.263 1.00 111.64 794 VAL A CA 1
ATOM 6070 C C . VAL A 1 794 ? 109.106 114.496 132.216 1.00 112.04 794 VAL A C 1
ATOM 6071 O O . VAL A 1 794 ? 108.640 113.379 132.466 1.00 112.81 794 VAL A O 1
ATOM 6075 N N . ALA A 1 795 ? 108.972 115.076 131.023 1.00 120.00 795 ALA A N 1
ATOM 6076 C CA . ALA A 1 795 ? 108.205 114.436 129.964 1.00 120.25 795 ALA A CA 1
ATOM 6077 C C . ALA A 1 795 ? 108.835 113.113 129.545 1.00 120.55 795 ALA A C 1
ATOM 6078 O O . ALA A 1 795 ? 108.136 112.106 129.371 1.00 121.15 795 ALA A O 1
ATOM 6080 N N . ASP A 1 796 ? 110.158 113.092 129.392 1.00 133.15 796 ASP A N 1
ATOM 6081 C CA . ASP A 1 796 ? 110.843 111.865 129.006 1.00 134.00 796 ASP A CA 1
ATOM 6082 C C . ASP A 1 796 ? 110.681 110.790 130.072 1.00 134.15 796 ASP A C 1
ATOM 6083 O O . ASP A 1 796 ? 110.476 109.615 129.752 1.00 134.66 796 ASP A O 1
ATOM 6088 N N . PHE A 1 797 ? 110.764 111.175 131.346 1.00 117.95 797 PHE A N 1
ATOM 6089 C CA . PHE A 1 797 ? 110.645 110.205 132.427 1.00 117.45 797 PHE A CA 1
ATOM 6090 C C . PHE A 1 797 ? 109.241 109.621 132.493 1.00 117.44 797 PHE A C 1
ATOM 6091 O O . PHE A 1 797 ? 109.070 108.406 132.646 1.00 118.11 797 PHE A O 1
ATOM 6099 N N . ILE A 1 798 ? 108.218 110.474 132.396 1.00 112.02 798 ILE A N 1
ATOM 6100 C CA . ILE A 1 798 ? 106.846 109.977 132.479 1.00 111.46 798 ILE A CA 1
ATOM 6101 C C . ILE A 1 798 ? 106.529 109.096 131.276 1.00 112.47 798 ILE A C 1
ATOM 6102 O O . ILE A 1 798 ? 105.890 108.046 131.412 1.00 112.60 798 ILE A O 1
ATOM 6107 N N . GLY A 1 799 ? 106.981 109.491 130.084 1.00 134.07 799 GLY A N 1
ATOM 6108 C CA . GLY A 1 799 ? 106.644 108.720 128.899 1.00 134.33 799 GLY A CA 1
ATOM 6109 C C . GLY A 1 799 ? 107.403 107.409 128.804 1.00 134.89 799 GLY A C 1
ATOM 6110 O O . GLY A 1 799 ? 106.810 106.350 128.583 1.00 134.90 799 GLY A O 1
ATOM 6111 N N . SER A 1 800 ? 108.727 107.463 128.968 1.00 158.92 800 SER A N 1
ATOM 6112 C CA . SER A 1 800 ? 109.554 106.277 128.766 1.00 159.61 800 SER A CA 1
ATOM 6113 C C . SER A 1 800 ? 109.253 105.199 129.797 1.00 159.24 800 SER A C 1
ATOM 6114 O O . SER A 1 800 ? 109.215 104.009 129.464 1.00 159.75 800 SER A O 1
ATOM 6117 N N . ASN A 1 801 ? 109.042 105.587 131.049 1.00 137.91 801 ASN A N 1
ATOM 6118 C CA . ASN A 1 801 ? 108.846 104.628 132.125 1.00 137.91 801 ASN A CA 1
ATOM 6119 C C . ASN A 1 801 ? 107.381 104.299 132.369 1.00 137.76 801 ASN A C 1
ATOM 6120 O O . ASN A 1 801 ? 107.080 103.520 133.279 1.00 137.90 801 ASN A O 1
ATOM 6125 N N . GLN A 1 802 ? 106.471 104.867 131.576 1.00 149.11 802 GLN A N 1
ATOM 6126 C CA . GLN A 1 802 ? 105.057 104.491 131.588 1.00 149.51 802 GLN A CA 1
ATOM 6127 C C . GLN A 1 802 ? 104.448 104.612 132.985 1.00 149.39 802 GLN A C 1
ATOM 6128 O O . GLN A 1 802 ? 103.762 103.710 133.468 1.00 149.81 802 GLN A O 1
ATOM 6134 N N . ILE A 1 803 ? 104.709 105.738 133.640 1.00 127.18 803 ILE A N 1
ATOM 6135 C CA . ILE A 1 803 ? 104.166 105.975 134.974 1.00 127.09 803 ILE A CA 1
ATOM 6136 C C . ILE A 1 803 ? 102.675 106.254 134.839 1.00 127.03 803 ILE A C 1
ATOM 6137 O O . ILE A 1 803 ? 102.260 107.095 134.035 1.00 126.95 803 ILE A O 1
ATOM 6142 N N . THR A 1 804 ? 101.861 105.538 135.614 1.00 138.17 804 THR A N 1
ATOM 6143 C CA . THR A 1 804 ? 100.434 105.837 135.636 1.00 138.49 804 THR A CA 1
ATOM 6144 C C . THR A 1 804 ? 100.168 107.159 136.346 1.00 138.21 804 THR A C 1
ATOM 6145 O O . THR A 1 804 ? 99.436 108.014 135.835 1.00 138.29 804 THR A O 1
ATOM 6149 N N . SER A 1 805 ? 100.766 107.348 137.521 1.00 123.20 805 SER A N 1
ATOM 6150 C CA . SER A 1 805 ? 100.614 108.591 138.273 1.00 122.41 805 SER A CA 1
ATOM 6151 C C . SER A 1 805 ? 101.692 108.642 139.342 1.00 122.28 805 SER A C 1
ATOM 6152 O O . SER A 1 805 ? 101.807 107.712 140.146 1.00 123.01 805 SER A O 1
ATOM 6155 N N . ILE A 1 806 ? 102.474 109.721 139.356 1.00 105.41 806 ILE A N 1
ATOM 6156 C CA . ILE A 1 806 ? 103.513 109.882 140.365 1.00 105.04 806 ILE A CA 1
ATOM 6157 C C . ILE A 1 806 ? 102.879 110.302 141.683 1.00 105.67 806 ILE A C 1
ATOM 6158 O O . ILE A 1 806 ? 101.926 111.092 141.711 1.00 106.41 806 ILE A O 1
ATOM 6163 N N . ALA A 1 807 ? 103.394 109.763 142.784 1.00 115.50 807 ALA A N 1
ATOM 6164 C CA . ALA A 1 807 ? 102.871 110.120 144.092 1.00 116.15 807 ALA A CA 1
ATOM 6165 C C . ALA A 1 807 ? 103.076 111.612 144.345 1.00 115.98 807 ALA A C 1
ATOM 6166 O O . ALA A 1 807 ? 104.151 112.150 144.058 1.00 115.71 807 ALA A O 1
ATOM 6168 N N . PRO A 1 808 ? 102.069 112.308 144.878 1.00 129.30 808 PRO A N 1
ATOM 6169 C CA . PRO A 1 808 ? 102.168 113.772 145.009 1.00 129.64 808 PRO A CA 1
ATOM 6170 C C . PRO A 1 808 ? 103.304 114.248 145.897 1.00 129.92 808 PRO A C 1
ATOM 6171 O O . PRO A 1 808 ? 103.776 115.375 145.710 1.00 130.38 808 PRO A O 1
ATOM 6175 N N . GLU A 1 809 ? 103.751 113.442 146.862 1.00 131.43 809 GLU A N 1
ATOM 6176 C CA . GLU A 1 809 ? 104.821 113.889 147.749 1.00 131.40 809 GLU A CA 1
ATOM 6177 C C . GLU A 1 809 ? 106.122 114.113 146.988 1.00 130.85 809 GLU A C 1
ATOM 6178 O O . GLU A 1 809 ? 106.867 115.053 147.288 1.00 130.94 809 GLU A O 1
ATOM 6184 N N . LEU A 1 810 ? 106.414 113.269 146.002 1.00 114.08 810 LEU A N 1
ATOM 6185 C CA . LEU A 1 810 ? 107.655 113.383 145.250 1.00 113.77 810 LEU A CA 1
ATOM 6186 C C . LEU A 1 810 ? 107.596 114.414 144.134 1.00 114.23 810 LEU A C 1
ATOM 6187 O O . LEU A 1 810 ? 108.638 114.715 143.542 1.00 114.49 810 LEU A O 1
ATOM 6192 N N . LEU A 1 811 ? 106.414 114.954 143.828 1.00 101.07 811 LEU A N 1
ATOM 6193 C CA . LEU A 1 811 ? 106.293 115.870 142.699 1.00 99.65 811 LEU A CA 1
ATOM 6194 C C . LEU A 1 811 ? 107.188 117.087 142.878 1.00 99.57 811 LEU A C 1
ATOM 6195 O O . LEU A 1 811 ? 107.771 117.585 141.909 1.00 98.73 811 LEU A O 1
ATOM 6200 N N . GLN A 1 812 ? 107.317 117.575 144.110 1.00 124.52 812 GLN A N 1
ATOM 6201 C CA . GLN A 1 812 ? 108.172 118.725 144.362 1.00 125.03 812 GLN A CA 1
ATOM 6202 C C . GLN A 1 812 ? 109.655 118.384 144.302 1.00 125.17 812 GLN A C 1
ATOM 6203 O O . GLN A 1 812 ? 110.478 119.300 144.197 1.00 125.56 812 GLN A O 1
ATOM 6209 N N . THR A 1 813 ? 110.016 117.106 144.367 1.00 111.88 813 THR A N 1
ATOM 6210 C CA . THR A 1 813 ? 111.412 116.712 144.275 1.00 111.56 813 THR A CA 1
ATOM 6211 C C . THR A 1 813 ? 111.882 116.736 142.825 1.00 111.30 813 THR A C 1
ATOM 6212 O O . THR A 1 813 ? 111.086 116.719 141.884 1.00 112.12 813 THR A O 1
ATOM 6216 N N . GLN A 1 814 ? 113.202 116.771 142.654 1.00 120.65 814 GLN A N 1
ATOM 6217 C CA . GLN A 1 814 ? 113.806 116.736 141.322 1.00 121.40 814 GLN A CA 1
ATOM 6218 C C . GLN A 1 814 ? 114.115 115.285 140.951 1.00 121.74 814 GLN A C 1
ATOM 6219 O O . GLN A 1 814 ? 115.263 114.849 140.868 1.00 122.65 814 GLN A O 1
ATOM 6225 N N . PHE A 1 815 ? 113.037 114.534 140.721 1.00 104.46 815 PHE A N 1
ATOM 6226 C CA . PHE A 1 815 ? 113.129 113.114 140.408 1.00 104.32 815 PHE A CA 1
ATOM 6227 C C . PHE A 1 815 ? 113.641 112.838 139.002 1.00 104.07 815 PHE A C 1
ATOM 6228 O O . PHE A 1 815 ? 113.905 111.677 138.676 1.00 103.71 815 PHE A O 1
ATOM 6236 N N . TYR A 1 816 ? 113.773 113.861 138.165 1.00 114.69 816 TYR A N 1
ATOM 6237 C CA . TYR A 1 816 ? 114.134 113.679 136.767 1.00 115.20 816 TYR A CA 1
ATOM 6238 C C . TYR A 1 816 ? 115.635 113.685 136.527 1.00 116.23 816 TYR A C 1
ATOM 6239 O O . TYR A 1 816 ? 116.068 113.395 135.407 1.00 116.25 816 TYR A O 1
ATOM 6248 N N . LEU A 1 817 ? 116.432 114.006 137.538 1.00 153.63 817 LEU A N 1
ATOM 6249 C CA . LEU A 1 817 ? 117.871 114.141 137.365 1.00 154.28 817 LEU A CA 1
ATOM 6250 C C . LEU A 1 817 ? 118.537 112.788 137.138 1.00 155.38 817 LEU A C 1
ATOM 6251 O O . LEU A 1 817 ? 119.724 112.710 136.824 1.00 156.00 817 LEU A O 1
#

InterPro domains:
  IPR003100 PAZ domain [PF02170] (227-355)
  IPR003100 PAZ domain [PS50821] (218-334)
  IPR003100 PAZ domain [SM00949] (221-358)
  IPR003165 Piwi domain [PF02171] (500-800)
  IPR003165 Piwi domain [PS50822] (499-803)
  IPR003165 Piwi domain [SM00950] (499-803)
  IPR012337 Ribonuclease H-like superfamily [SSF53098] (353-816)
  IPR036085 PAZ domain superfamily [SSF101690] (31-371)
  IPR036397 Ribonuclease H superfamily [G3DSA:3.30.420.10] (573-807)

Nearest PDB structures (foldseek):
  8r3z-assembly1_A  TM=1.001E+00  e=0.000E+00  Candidatus Harpocratesius repetitus
  7ygn-assembly1_A  TM=7.655E-01  e=5.197E-61  Mus musculus
  7yfx-assembly1_A  TM=7.668E-01  e=4.459E-58  Homo sapiens
  9ij5-assembly1_A  TM=7.886E-01  e=9.608E-57  Mus musculus
  9ij0-assembly1_A  TM=7.016E-01  e=1.633E-58  Mus musculus

Organism: NCBI:txid3049170